Protein AF-A0A955II03-F1 (afdb_monomer)

Sequence (390 aa):
MPSTNGTTPPTIAAPPAWPRTAAPRRIAFLGWARLSAQWREGSGYNLSASELAAGLALSGHSVFALRSGMDYSPLPGMRIRPHETWRGVECFRLVNSPNLAPAVFNFTNMGHETACPRQCAVITRWLDEIDAEIVHVHSLEGYPMDIVAAIRATGRPVVVTPHNYHYVCPQVDLLRHENGVCLDYDGGRACVGCLRPAPAWKARLRRRFEQSIATIFGKGVAAIVRNEILEPANHAKRVAGDPTAPSRGIEGGGSNGSTPGSAKPRRGRRAAELASSPPDPELALGFEGVEPDPSHTGLIQHNLTLDADEAWAQPQACEPDTNERFLASTHHLTVLNEYGTRRAAGAAALAAASLVTPPSRFMGRVYESMGVPAERIRHVRLGQPHFDQI

Structure (mmCIF, N/CA/C/O backbone):
data_AF-A0A955II03-F1
#
_entry.id   AF-A0A955II03-F1
#
loop_
_atom_site.group_PDB
_atom_site.id
_atom_site.type_symbol
_atom_site.label_atom_id
_atom_site.label_alt_id
_atom_site.label_comp_id
_atom_site.label_asym_id
_atom_site.label_entity_id
_atom_site.label_seq_id
_atom_site.pdbx_PDB_ins_code
_atom_site.Cartn_x
_atom_site.Cartn_y
_atom_site.Cartn_z
_atom_site.occupancy
_atom_site.B_iso_or_equiv
_atom_site.auth_seq_id
_atom_site.auth_comp_id
_atom_site.auth_asym_id
_atom_site.auth_atom_id
_atom_site.pdbx_PDB_model_num
ATOM 1 N N . MET A 1 1 ? 6.470 -0.984 37.890 1.00 26.41 1 MET A N 1
ATOM 2 C CA . MET A 1 1 ? 5.144 -0.339 37.817 1.00 26.41 1 MET A CA 1
ATOM 3 C C . MET A 1 1 ? 5.198 0.705 36.715 1.00 26.41 1 MET A C 1
ATOM 5 O O . MET A 1 1 ? 6.052 1.579 36.814 1.00 26.41 1 MET A O 1
ATOM 9 N N . PRO A 1 2 ? 4.425 0.582 35.627 1.00 32.88 2 PRO A N 1
ATOM 10 C CA . PRO A 1 2 ? 4.438 1.584 34.573 1.00 32.88 2 PRO A CA 1
ATOM 11 C C . PRO A 1 2 ? 3.577 2.775 35.005 1.00 32.88 2 PRO A C 1
ATOM 13 O O . PRO A 1 2 ? 2.417 2.610 35.367 1.00 32.88 2 PRO A O 1
ATOM 16 N N . SER A 1 3 ? 4.181 3.962 34.999 1.00 27.59 3 SER A N 1
ATOM 17 C CA . SER A 1 3 ? 3.499 5.239 35.194 1.00 27.59 3 SER A CA 1
ATOM 18 C C . SER A 1 3 ? 2.528 5.475 34.034 1.00 27.59 3 SER A C 1
ATOM 20 O O . SER A 1 3 ? 2.933 5.639 32.882 1.00 27.59 3 SER A O 1
ATOM 22 N N . THR A 1 4 ? 1.238 5.430 34.348 1.00 37.03 4 THR A N 1
ATOM 23 C CA . THR A 1 4 ? 0.124 5.813 33.486 1.00 37.03 4 THR A CA 1
ATOM 24 C C . THR A 1 4 ? -0.057 7.328 33.550 1.00 37.03 4 THR A C 1
ATOM 26 O O . THR A 1 4 ? -0.912 7.820 34.283 1.00 37.03 4 THR A O 1
ATOM 29 N N . ASN A 1 5 ? 0.715 8.085 32.771 1.00 33.53 5 ASN A N 1
ATOM 30 C CA . ASN A 1 5 ? 0.299 9.443 32.418 1.00 33.53 5 ASN A CA 1
ATOM 31 C C . ASN A 1 5 ? -0.709 9.333 31.270 1.00 33.53 5 ASN A C 1
ATOM 33 O O . ASN A 1 5 ? -0.355 9.361 30.094 1.00 33.53 5 ASN A O 1
ATOM 37 N N . GLY A 1 6 ? -1.970 9.113 31.650 1.00 32.88 6 GLY A N 1
ATOM 38 C CA . GLY A 1 6 ? -3.133 9.093 30.771 1.00 32.88 6 GLY A CA 1
ATOM 39 C C . GLY A 1 6 ? -3.511 10.497 30.319 1.00 32.88 6 GLY A C 1
ATOM 40 O O . GLY A 1 6 ? -4.541 11.024 30.727 1.00 32.88 6 GLY A O 1
ATOM 41 N N . THR A 1 7 ? -2.684 11.111 29.478 1.00 34.66 7 THR A N 1
ATOM 42 C CA . THR A 1 7 ? -3.123 12.271 28.704 1.00 34.66 7 THR A CA 1
ATOM 43 C C . THR A 1 7 ? -3.987 11.733 27.571 1.00 34.66 7 THR A C 1
ATOM 45 O O . THR A 1 7 ? -3.469 11.151 26.618 1.00 34.66 7 THR A O 1
ATOM 48 N N . THR A 1 8 ? -5.310 11.855 27.698 1.00 38.19 8 THR A N 1
ATOM 49 C CA . THR A 1 8 ? -6.242 11.572 26.602 1.00 38.19 8 THR A CA 1
ATOM 50 C C . THR A 1 8 ? -5.758 12.344 25.370 1.00 38.19 8 THR A C 1
ATOM 52 O O . THR A 1 8 ? -5.552 13.557 25.483 1.00 38.19 8 THR A O 1
ATOM 55 N N . PRO A 1 9 ? -5.496 11.685 24.227 1.00 50.44 9 PRO A N 1
ATOM 56 C CA . PRO A 1 9 ? -5.030 12.385 23.038 1.00 50.44 9 PRO A CA 1
ATOM 57 C C . PRO A 1 9 ? -6.051 13.470 22.670 1.00 50.44 9 PRO A C 1
ATOM 59 O O . PRO A 1 9 ? -7.253 13.230 22.815 1.00 50.44 9 PRO A O 1
ATOM 62 N N . PRO A 1 10 ? -5.607 14.664 22.240 1.00 49.81 10 PRO A N 1
ATOM 63 C CA . PRO A 1 10 ? -6.513 15.762 21.942 1.00 49.81 10 PRO A CA 1
ATOM 64 C C . PRO A 1 10 ? -7.513 15.326 20.868 1.00 49.81 10 PRO A C 1
ATOM 66 O O . PRO A 1 10 ? -7.150 15.043 19.724 1.00 49.81 10 PRO A O 1
ATOM 69 N N . THR A 1 11 ? -8.783 15.237 21.257 1.00 54.69 11 THR A N 1
ATOM 70 C CA . THR A 1 11 ? -9.893 14.984 20.344 1.00 54.69 11 THR A CA 1
ATOM 71 C C . THR A 1 11 ? -10.025 16.193 19.431 1.00 54.69 11 THR A C 1
ATOM 73 O O . THR A 1 11 ? -10.327 17.290 19.899 1.00 54.69 11 THR A O 1
ATOM 76 N N . ILE A 1 12 ? -9.802 16.014 18.128 1.00 65.94 12 ILE A N 1
ATOM 77 C CA . ILE A 1 12 ? -10.068 17.083 17.164 1.00 65.94 12 ILE A CA 1
ATOM 78 C C . ILE A 1 12 ? -11.577 17.307 17.118 1.00 65.94 12 ILE A C 1
ATOM 80 O O . ILE A 1 12 ? -12.345 16.393 16.809 1.00 65.94 12 ILE A O 1
ATOM 84 N N . ALA A 1 13 ? -12.003 18.524 17.453 1.00 71.75 13 ALA A N 1
ATOM 85 C CA . ALA A 1 13 ? -13.385 18.936 17.288 1.00 71.75 13 ALA A CA 1
ATOM 86 C C . ALA A 1 13 ? -13.695 19.024 15.789 1.00 71.75 13 ALA A C 1
ATOM 88 O O . ALA A 1 13 ? -12.975 19.673 15.031 1.00 71.75 13 ALA A O 1
ATOM 89 N N . ALA A 1 14 ? -14.754 18.345 15.352 1.00 76.94 14 ALA A N 1
ATOM 90 C CA . ALA A 1 14 ? -15.176 18.430 13.962 1.00 76.94 14 ALA A CA 1
ATOM 91 C C . ALA A 1 14 ? -15.675 19.856 13.655 1.00 76.94 14 ALA A C 1
ATOM 93 O O . ALA A 1 14 ? -16.384 20.425 14.493 1.00 76.94 14 ALA A O 1
ATOM 94 N N . PRO A 1 15 ? -15.351 20.423 12.478 1.00 81.00 15 PRO A N 1
ATOM 95 C CA . PRO A 1 15 ? -15.881 21.716 12.060 1.00 81.00 15 PRO A CA 1
ATOM 96 C C . PRO A 1 15 ? -17.419 21.750 12.085 1.00 81.00 15 PRO A C 1
ATOM 98 O O . PRO A 1 15 ? -18.061 20.702 11.923 1.00 81.00 15 PRO A O 1
ATOM 101 N N . PRO A 1 16 ? -18.039 22.936 12.234 1.00 80.31 16 PRO A N 1
ATOM 102 C CA . PRO A 1 16 ? -19.479 23.085 12.058 1.00 80.31 16 PRO A CA 1
ATOM 103 C C . PRO A 1 16 ? -19.937 22.473 10.725 1.00 80.31 16 PRO A C 1
ATOM 105 O O . PRO A 1 16 ? -19.287 22.660 9.700 1.00 80.31 16 PRO A O 1
ATOM 108 N N . ALA A 1 17 ? -21.048 21.733 10.750 1.00 85.88 17 ALA A N 1
ATOM 109 C CA . ALA A 1 17 ? -21.608 21.006 9.603 1.00 85.88 17 ALA A CA 1
ATOM 110 C C . ALA A 1 17 ? -20.746 19.860 9.020 1.00 85.88 17 ALA A C 1
ATOM 112 O O . ALA A 1 17 ? -21.073 19.346 7.949 1.00 85.88 17 ALA A O 1
ATOM 113 N N . TRP A 1 18 ? -19.697 19.397 9.716 1.00 86.94 18 TRP A N 1
ATOM 114 C CA . TRP A 1 18 ? -18.980 18.186 9.303 1.00 86.94 18 TRP A CA 1
ATOM 115 C C . TRP A 1 18 ? -19.914 16.957 9.305 1.00 86.94 18 TRP A C 1
ATOM 117 O O . TRP A 1 18 ? -20.611 16.734 10.305 1.00 86.94 18 TRP A O 1
ATOM 127 N N . PRO A 1 19 ? -19.933 16.132 8.240 1.00 87.25 19 PRO A N 1
ATOM 128 C CA . PRO A 1 19 ? -20.789 14.951 8.176 1.00 87.25 19 PRO A CA 1
ATOM 129 C C . PRO A 1 19 ? -20.519 13.976 9.325 1.00 87.25 19 PRO A C 1
ATOM 131 O O . PRO A 1 19 ? -19.372 13.660 9.632 1.00 87.25 19 PRO A O 1
ATOM 134 N N . ARG A 1 20 ? -21.576 13.451 9.948 1.00 90.19 20 ARG A N 1
ATOM 135 C CA . ARG A 1 20 ? -21.481 12.399 10.969 1.00 90.19 20 ARG A CA 1
ATOM 136 C C . ARG A 1 20 ? -22.212 11.155 10.495 1.00 90.19 20 ARG A C 1
ATOM 138 O O . ARG A 1 20 ? -23.305 11.245 9.940 1.00 90.19 20 ARG A O 1
ATOM 145 N N . THR A 1 21 ? -21.616 9.993 10.725 1.00 92.25 21 THR A N 1
ATOM 146 C CA . THR A 1 21 ? -22.272 8.717 10.449 1.00 92.25 21 THR A CA 1
ATOM 147 C C . THR A 1 21 ? -23.294 8.395 11.538 1.00 92.25 21 THR A C 1
ATOM 149 O O . THR A 1 21 ? -23.015 8.539 12.727 1.00 92.25 21 THR A O 1
ATOM 152 N N . ALA A 1 22 ? -24.468 7.905 11.139 1.00 94.19 22 ALA A N 1
ATOM 153 C CA . ALA A 1 22 ? -25.433 7.296 12.058 1.00 94.19 22 ALA A CA 1
ATOM 154 C C . ALA A 1 22 ? -25.073 5.835 12.403 1.00 94.19 22 ALA A C 1
ATOM 156 O O . ALA A 1 22 ? -25.629 5.261 13.334 1.00 94.19 22 ALA A O 1
ATOM 157 N N . ALA A 1 23 ? -24.143 5.233 11.655 1.00 96.19 23 ALA A N 1
ATOM 158 C CA . ALA A 1 23 ? -23.678 3.864 11.838 1.00 96.19 23 ALA A CA 1
ATOM 159 C C . ALA A 1 23 ? -22.138 3.844 11.865 1.00 96.19 23 ALA A C 1
ATOM 161 O O . ALA A 1 23 ? -21.503 3.697 10.811 1.00 96.19 23 ALA A O 1
ATOM 162 N N . PRO A 1 24 ? -21.520 4.053 13.044 1.00 96.75 24 PRO A N 1
ATOM 163 C CA . PRO A 1 24 ? -20.078 3.932 13.225 1.00 96.75 24 PRO A CA 1
ATOM 164 C C . PRO A 1 24 ? -19.553 2.587 12.723 1.00 96.75 24 PRO A C 1
ATOM 166 O O . PRO A 1 24 ? -20.225 1.566 12.844 1.00 96.75 24 PRO A O 1
ATOM 169 N N . ARG A 1 25 ? -18.348 2.604 12.148 1.00 98.12 25 ARG A N 1
ATOM 170 C CA . ARG A 1 25 ? -17.659 1.412 11.632 1.00 98.12 25 ARG A CA 1
ATOM 171 C C . ARG A 1 25 ? -16.227 1.367 12.125 1.00 98.12 25 ARG A C 1
ATOM 173 O O . ARG A 1 25 ? -15.650 2.422 12.388 1.00 98.12 25 ARG A O 1
ATOM 180 N N . ARG A 1 26 ? -15.656 0.168 12.178 1.00 98.62 26 ARG A N 1
ATOM 181 C CA . ARG A 1 26 ? -14.251 -0.091 12.512 1.00 98.62 26 ARG A CA 1
ATOM 182 C C . ARG A 1 26 ? -13.456 -0.343 11.235 1.00 98.62 26 ARG A C 1
ATOM 184 O O . ARG A 1 26 ? -13.627 -1.371 10.579 1.00 98.62 26 ARG A O 1
ATOM 191 N N . ILE A 1 27 ? -12.621 0.618 10.854 1.00 98.81 27 ILE A N 1
ATOM 192 C CA . ILE A 1 27 ? -11.956 0.655 9.548 1.00 98.81 27 ILE A CA 1
ATOM 193 C C . ILE A 1 27 ? -10.444 0.564 9.749 1.00 98.81 27 ILE A C 1
ATOM 195 O O . ILE A 1 27 ? -9.854 1.400 10.430 1.00 98.81 27 ILE A O 1
ATOM 199 N N . ALA A 1 28 ? -9.814 -0.438 9.141 1.00 98.88 28 ALA A N 1
ATOM 200 C CA . ALA A 1 28 ? -8.372 -0.639 9.187 1.00 98.88 28 ALA A CA 1
ATOM 201 C C . ALA A 1 28 ? -7.704 -0.169 7.889 1.00 98.88 28 ALA A C 1
ATOM 203 O O . ALA A 1 28 ? -8.039 -0.637 6.806 1.00 98.88 28 ALA A O 1
ATOM 204 N N . PHE A 1 29 ? -6.725 0.718 7.994 1.00 98.75 29 PHE A N 1
ATOM 205 C CA . PHE A 1 29 ? -5.908 1.217 6.897 1.00 98.75 29 PHE A CA 1
ATOM 206 C C . PHE A 1 29 ? -4.606 0.421 6.809 1.00 98.75 29 PHE A C 1
ATOM 208 O O . PHE A 1 29 ? -3.945 0.212 7.828 1.00 98.75 29 PHE A O 1
ATOM 215 N N . LEU A 1 30 ? -4.209 0.016 5.598 1.00 98.81 30 LEU A N 1
ATOM 216 C CA . LEU A 1 30 ? -2.899 -0.593 5.329 1.00 98.81 30 LEU A CA 1
ATOM 217 C C . LEU A 1 30 ? -2.049 0.311 4.423 1.00 98.81 30 LEU A C 1
ATOM 219 O O . LEU A 1 30 ? -2.497 0.738 3.355 1.00 98.81 30 LEU A O 1
ATOM 223 N N . GLY A 1 31 ? -0.810 0.577 4.838 1.00 98.19 31 GLY A N 1
ATOM 224 C CA . GLY A 1 31 ? 0.177 1.366 4.094 1.00 98.19 31 GLY A CA 1
ATOM 225 C C . GLY A 1 31 ? 1.567 1.245 4.720 1.00 98.19 31 GLY A C 1
ATOM 226 O O . GLY A 1 31 ? 1.744 0.526 5.694 1.00 98.19 31 GLY A O 1
ATOM 227 N N . TRP A 1 32 ? 2.590 1.913 4.190 1.00 97.38 32 TRP A N 1
ATOM 228 C CA . TRP A 1 32 ? 3.945 1.825 4.767 1.00 97.38 32 TRP A CA 1
ATOM 229 C C . TRP A 1 32 ? 4.380 3.066 5.550 1.00 97.38 32 TRP A C 1
ATOM 231 O O . TRP A 1 32 ? 5.181 2.975 6.494 1.00 97.38 32 TRP A O 1
ATOM 241 N N . ALA A 1 33 ? 3.849 4.221 5.163 1.00 94.88 33 ALA A N 1
ATOM 242 C CA . ALA A 1 33 ? 4.143 5.487 5.801 1.00 94.88 33 ALA A CA 1
ATOM 243 C C . ALA A 1 33 ? 3.412 5.673 7.133 1.00 94.88 33 ALA A C 1
ATOM 245 O O . ALA A 1 33 ? 2.324 5.149 7.376 1.00 94.88 33 ALA A O 1
ATOM 246 N N . ARG A 1 34 ? 4.032 6.463 8.001 1.00 93.62 34 ARG A N 1
ATOM 247 C CA . ARG A 1 34 ? 3.443 7.016 9.213 1.00 93.62 34 ARG A CA 1
ATOM 248 C C . ARG A 1 34 ? 2.471 8.133 8.828 1.00 93.62 34 ARG A C 1
ATOM 250 O O . ARG A 1 34 ? 2.898 9.136 8.263 1.00 93.62 34 ARG A O 1
ATOM 257 N N . LEU A 1 35 ? 1.188 7.995 9.168 1.00 90.38 35 LEU A N 1
ATOM 258 C CA . LEU A 1 35 ? 0.160 8.978 8.786 1.00 90.38 35 LEU A CA 1
ATOM 259 C C . LEU A 1 35 ? 0.478 10.398 9.277 1.00 90.38 35 LEU A C 1
ATOM 261 O O . LEU A 1 35 ? 0.353 11.344 8.508 1.00 90.38 35 LEU A O 1
ATOM 265 N N . SER A 1 36 ? 0.982 10.544 10.507 1.00 88.75 36 SER A N 1
ATOM 266 C CA . SER A 1 36 ? 1.371 11.850 11.069 1.00 88.75 36 SER A CA 1
ATOM 267 C C . SER A 1 36 ? 2.527 12.530 10.334 1.00 88.75 36 SER A C 1
ATOM 269 O O . SER A 1 36 ? 2.681 13.742 10.416 1.00 88.75 36 SER A O 1
ATOM 271 N N . ALA A 1 37 ? 3.335 11.779 9.578 1.00 84.19 37 ALA A N 1
ATOM 272 C CA . ALA A 1 37 ? 4.385 12.365 8.754 1.00 84.19 37 ALA A CA 1
ATOM 273 C C . ALA A 1 37 ? 3.841 12.970 7.446 1.00 84.19 37 ALA A C 1
ATOM 275 O O . ALA A 1 37 ? 4.580 13.691 6.773 1.00 84.19 37 ALA A O 1
ATOM 276 N N . GLN A 1 38 ? 2.579 12.688 7.089 1.00 87.69 38 GLN A N 1
ATOM 277 C CA . GLN A 1 38 ? 1.909 13.170 5.877 1.00 87.69 38 GLN A CA 1
ATOM 278 C C . GLN A 1 38 ? 2.837 13.044 4.650 1.00 87.69 38 GLN A C 1
ATOM 280 O O . GLN A 1 38 ? 3.473 12.007 4.467 1.00 87.69 38 GLN A O 1
ATOM 285 N N . TRP A 1 39 ? 2.985 14.078 3.819 1.00 81.38 39 TRP A N 1
ATOM 286 C CA . TRP A 1 39 ? 3.818 14.020 2.609 1.00 81.38 39 TRP A CA 1
ATOM 287 C C . TRP A 1 39 ? 5.304 13.717 2.861 1.00 81.38 39 TRP A C 1
ATOM 289 O O . TRP A 1 39 ? 5.970 13.194 1.965 1.00 81.38 39 TRP A O 1
ATOM 299 N N . ARG A 1 40 ? 5.840 14.009 4.058 1.00 79.69 40 ARG A N 1
ATOM 300 C CA . ARG A 1 40 ? 7.265 13.777 4.371 1.00 79.69 40 ARG A CA 1
ATOM 301 C C . ARG A 1 40 ? 7.635 12.304 4.282 1.00 79.69 40 ARG A C 1
ATOM 303 O O . ARG A 1 40 ? 8.795 11.967 4.065 1.00 79.69 40 ARG A O 1
ATOM 310 N N . GLU A 1 41 ? 6.655 11.428 4.474 1.00 88.44 41 GLU A N 1
ATOM 311 C CA . GLU A 1 41 ? 6.808 9.997 4.294 1.00 88.44 41 GLU A CA 1
ATOM 312 C C . GLU A 1 41 ? 5.686 9.507 3.380 1.00 88.44 41 GLU A C 1
ATOM 314 O O . GLU A 1 41 ? 4.534 9.452 3.781 1.00 88.44 41 GLU A O 1
ATOM 319 N N . GLY A 1 42 ? 6.009 9.182 2.129 1.00 85.31 42 GLY A N 1
ATOM 320 C CA . GLY A 1 42 ? 5.018 8.691 1.169 1.00 85.31 42 GLY A CA 1
ATOM 321 C C . GLY A 1 42 ? 4.339 9.755 0.301 1.00 85.31 42 GLY A C 1
ATOM 322 O O . GLY A 1 42 ? 3.467 9.409 -0.490 1.00 85.31 42 GLY A O 1
ATOM 323 N N . SER A 1 43 ? 4.760 11.024 0.360 1.00 87.62 43 SER A N 1
ATOM 324 C CA . SER A 1 43 ? 4.325 12.067 -0.586 1.00 87.62 43 SER A CA 1
ATOM 325 C C . SER A 1 43 ? 2.785 12.164 -0.691 1.00 87.62 43 SER A C 1
ATOM 327 O O . SER A 1 43 ? 2.076 12.038 0.312 1.00 87.62 43 SER A O 1
ATOM 329 N N . GLY A 1 44 ? 2.250 12.391 -1.893 1.00 86.88 44 GLY A N 1
ATOM 330 C CA . GLY A 1 44 ? 0.823 12.593 -2.145 1.00 86.88 44 GLY A CA 1
ATOM 331 C C . GLY A 1 44 ? -0.069 11.428 -1.713 1.00 86.88 44 GLY A C 1
ATOM 332 O O . GLY A 1 44 ? -1.187 11.667 -1.256 1.00 86.88 44 GLY A O 1
ATOM 333 N N . TYR A 1 45 ? 0.418 10.180 -1.769 1.00 90.94 45 TYR A N 1
ATOM 334 C CA . TYR A 1 45 ? -0.396 9.042 -1.337 1.00 90.94 45 TYR A CA 1
ATOM 335 C C . TYR A 1 45 ? -0.682 9.123 0.163 1.00 90.94 45 TYR A C 1
ATOM 337 O O . TYR A 1 45 ? -1.821 8.910 0.585 1.00 90.94 45 TYR A O 1
ATOM 345 N N . ASN A 1 46 ? 0.345 9.417 0.971 1.00 93.19 46 ASN A N 1
ATOM 346 C CA . ASN A 1 46 ? 0.191 9.438 2.419 1.00 93.19 46 ASN A CA 1
ATOM 347 C C . ASN A 1 46 ? -0.608 10.660 2.853 1.00 93.19 46 ASN A C 1
ATOM 349 O O . ASN A 1 46 ? -1.421 10.529 3.754 1.00 93.19 46 ASN A O 1
ATOM 353 N N . LEU A 1 47 ? -0.463 11.796 2.159 1.00 89.88 47 LEU A N 1
ATOM 354 C CA . LEU A 1 47 ? -1.327 12.960 2.359 1.00 89.88 47 LEU A CA 1
ATOM 355 C C . LEU A 1 47 ? -2.805 12.609 2.115 1.00 89.88 47 LEU A C 1
ATOM 357 O O . LEU A 1 47 ? -3.659 12.884 2.951 1.00 89.88 47 LEU A O 1
ATOM 361 N N . SER A 1 48 ? -3.117 11.940 1.002 1.00 90.81 48 SER A N 1
ATOM 362 C CA . SER A 1 48 ? -4.487 11.499 0.720 1.00 90.81 48 SER A CA 1
ATOM 363 C C . SER A 1 48 ? -4.999 10.489 1.757 1.00 90.81 48 SER A C 1
ATOM 365 O O . SER A 1 48 ? -6.121 10.617 2.246 1.00 90.81 48 SER A O 1
ATOM 367 N N . ALA A 1 49 ? -4.179 9.496 2.117 1.00 94.12 49 ALA A N 1
ATOM 368 C CA . ALA A 1 49 ? -4.533 8.472 3.098 1.00 94.12 49 ALA A CA 1
ATOM 369 C C . ALA A 1 49 ? -4.766 9.060 4.496 1.00 94.12 49 ALA A C 1
ATOM 371 O O . ALA A 1 49 ? -5.727 8.688 5.168 1.00 94.12 49 ALA A O 1
ATOM 372 N N . SER A 1 50 ? -3.899 9.979 4.924 1.00 93.00 50 SER A N 1
ATOM 373 C CA . SER A 1 50 ? -3.940 10.593 6.247 1.00 93.00 50 SER A CA 1
ATOM 374 C C . SER A 1 50 ? -5.156 11.502 6.400 1.00 93.00 50 SER A C 1
ATOM 376 O O . SER A 1 50 ? -5.871 11.388 7.395 1.00 93.00 50 SER A O 1
ATOM 378 N N . GLU A 1 51 ? -5.452 12.345 5.405 1.00 91.75 51 GLU A N 1
ATOM 379 C CA . GLU A 1 51 ? -6.630 13.220 5.456 1.00 91.75 51 GLU A CA 1
ATOM 380 C C . GLU A 1 51 ? -7.939 12.424 5.365 1.00 91.75 51 GLU A C 1
ATOM 382 O O . GLU A 1 51 ? -8.894 12.734 6.077 1.00 91.75 51 GLU A O 1
ATOM 387 N N . LEU A 1 52 ? -7.981 11.341 4.578 1.00 93.69 52 LEU A N 1
ATOM 388 C CA . LEU A 1 52 ? -9.139 10.444 4.560 1.00 93.69 52 LEU A CA 1
ATOM 389 C C . LEU A 1 52 ? -9.348 9.757 5.918 1.00 93.69 52 LEU A C 1
ATOM 391 O O . LEU A 1 52 ? -10.470 9.728 6.424 1.00 93.69 52 LEU A O 1
ATOM 395 N N . ALA A 1 53 ? -8.283 9.220 6.521 1.00 95.25 53 ALA A N 1
ATOM 396 C CA . ALA A 1 53 ? -8.355 8.559 7.822 1.00 95.25 53 ALA A CA 1
ATOM 397 C C . ALA A 1 53 ? -8.837 9.524 8.919 1.00 95.25 53 ALA A C 1
ATOM 399 O O . ALA A 1 53 ? -9.745 9.187 9.682 1.00 95.25 53 ALA A O 1
ATOM 400 N N . ALA A 1 54 ? -8.291 10.745 8.951 1.00 91.81 54 ALA A N 1
ATOM 401 C CA . ALA A 1 54 ? -8.732 11.795 9.864 1.00 91.81 54 ALA A CA 1
ATOM 402 C C . ALA A 1 54 ? -10.198 12.186 9.610 1.00 91.81 54 ALA A C 1
ATOM 404 O O . ALA A 1 54 ? -10.983 12.283 10.551 1.00 91.81 54 ALA A O 1
ATOM 405 N N . GLY A 1 55 ? -10.604 12.342 8.346 1.00 92.19 55 GLY A N 1
ATOM 406 C CA . GLY A 1 55 ? -11.983 12.661 7.982 1.00 92.19 55 GLY A CA 1
ATOM 407 C C . GLY A 1 55 ? -12.991 11.583 8.396 1.00 92.19 55 GLY A C 1
ATOM 408 O O . GLY A 1 55 ? -14.082 11.904 8.872 1.00 92.19 55 GLY A O 1
ATOM 409 N N . LEU A 1 56 ? -12.632 10.300 8.286 1.00 94.38 56 LEU A N 1
ATOM 410 C CA . LEU A 1 56 ? -13.458 9.183 8.761 1.00 94.38 56 LEU A CA 1
ATOM 411 C C . LEU A 1 56 ? -13.568 9.163 10.291 1.00 94.38 56 LEU A C 1
ATOM 413 O O . LEU A 1 56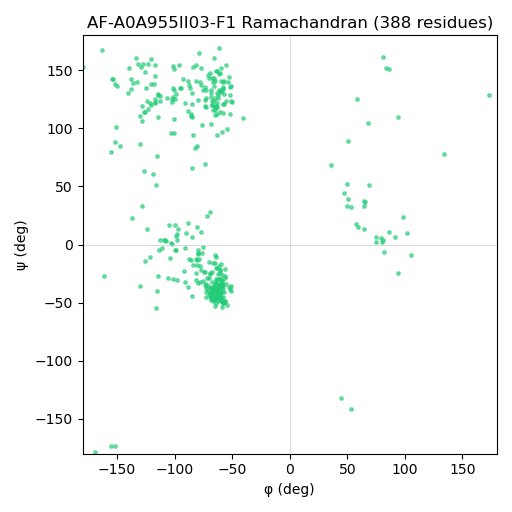 ? -14.669 8.983 10.817 1.00 94.38 56 LEU A O 1
ATOM 417 N N . ALA A 1 57 ? -12.466 9.408 11.005 1.00 93.44 57 ALA A N 1
ATOM 418 C CA . ALA A 1 57 ? -12.479 9.524 12.463 1.00 93.44 57 ALA A CA 1
ATOM 419 C C . ALA A 1 57 ? -13.371 10.694 12.920 1.00 93.44 57 ALA A C 1
ATOM 421 O O . ALA A 1 57 ? -14.255 10.522 13.761 1.00 93.44 57 ALA A O 1
ATOM 422 N N . LEU A 1 58 ? -13.237 11.865 12.284 1.00 91.75 58 LEU A N 1
ATOM 423 C CA . LEU A 1 58 ? -14.110 13.023 12.509 1.00 91.75 58 LEU A CA 1
ATOM 424 C C . LEU A 1 58 ? -15.573 12.734 12.170 1.00 91.75 58 LEU A C 1
ATOM 426 O O . LEU A 1 58 ? -16.472 13.275 12.809 1.00 91.75 58 LEU A O 1
ATOM 430 N N . SER A 1 59 ? -15.839 11.841 11.221 1.00 92.56 59 SER A N 1
ATOM 431 C CA . SER A 1 59 ? -17.202 11.426 10.887 1.00 92.56 59 SER A CA 1
ATOM 432 C C . SER A 1 59 ? -17.810 10.462 11.913 1.00 92.56 59 SER A C 1
ATOM 434 O O . SER A 1 59 ? -19.006 10.199 11.844 1.00 92.56 59 SER A O 1
ATOM 436 N N . GLY A 1 60 ? -17.038 9.985 12.900 1.00 93.56 60 GLY A N 1
ATOM 437 C CA . GLY A 1 60 ? -17.496 9.103 13.981 1.00 93.56 60 GLY A CA 1
ATOM 438 C C . GLY A 1 60 ? -17.136 7.624 13.807 1.00 93.56 60 GLY A C 1
ATOM 439 O O . GLY A 1 60 ? -17.647 6.792 14.551 1.00 93.56 60 GLY A O 1
ATOM 440 N N . HIS A 1 61 ? -16.283 7.271 12.841 1.00 97.06 61 HIS A N 1
ATOM 441 C CA . HIS A 1 61 ? -15.758 5.909 12.700 1.00 97.06 61 HIS A CA 1
ATOM 442 C C . HIS A 1 61 ? -14.579 5.657 13.654 1.00 97.06 61 HIS A C 1
ATOM 444 O O . HIS A 1 61 ? -13.850 6.580 14.011 1.00 97.06 61 HIS A O 1
ATOM 450 N N . SER A 1 62 ? -14.346 4.397 14.024 1.00 97.94 62 SER A N 1
ATOM 451 C CA . SER A 1 62 ? -13.100 3.976 14.674 1.00 97.94 62 SER A CA 1
ATOM 452 C C . SER A 1 62 ? -12.092 3.607 13.592 1.00 97.94 62 SER A C 1
ATOM 454 O O . SER A 1 62 ? -12.318 2.659 12.837 1.00 97.94 62 SER A O 1
ATOM 456 N N . VAL A 1 63 ? -11.001 4.363 13.493 1.00 98.38 63 VAL A N 1
ATOM 457 C CA . VAL A 1 63 ? -10.014 4.196 12.422 1.00 98.38 63 VAL A CA 1
ATOM 458 C C . VAL A 1 63 ? -8.692 3.721 13.004 1.00 98.38 63 VAL A C 1
ATOM 460 O O . VAL A 1 63 ? -8.145 4.328 13.924 1.00 98.38 63 VAL A O 1
ATOM 463 N N . PHE A 1 64 ? -8.168 2.648 12.427 1.00 98.75 64 PHE A N 1
ATOM 464 C CA . PHE A 1 64 ? -6.900 2.037 12.800 1.00 98.75 64 PHE A CA 1
ATOM 465 C C . PHE A 1 64 ? -5.981 2.061 11.587 1.00 98.75 64 PHE A C 1
ATOM 467 O O . PHE A 1 64 ? -6.430 1.759 10.488 1.00 98.75 64 PHE A O 1
ATOM 474 N N . ALA A 1 65 ? -4.702 2.371 11.748 1.00 98.62 65 ALA A N 1
ATOM 475 C CA . ALA A 1 65 ? -3.744 2.363 10.647 1.00 98.62 65 ALA A CA 1
ATOM 476 C C . ALA A 1 65 ? -2.572 1.452 10.978 1.00 98.62 65 ALA A C 1
ATOM 478 O O . ALA A 1 65 ? -1.893 1.660 11.978 1.00 98.62 65 ALA A O 1
ATOM 479 N N . LEU A 1 66 ? -2.301 0.458 10.138 1.00 98.88 66 LEU A N 1
ATOM 480 C CA . LEU A 1 66 ? -1.110 -0.368 10.255 1.00 98.88 66 LEU A CA 1
ATOM 481 C C . LEU A 1 66 ? -0.097 0.078 9.213 1.00 98.88 66 LEU A C 1
ATOM 483 O O . LEU A 1 66 ? -0.382 0.030 8.019 1.00 98.88 66 LEU A O 1
ATOM 487 N N . ARG A 1 67 ? 1.098 0.449 9.682 1.00 98.25 67 ARG A N 1
ATOM 488 C CA . ARG A 1 67 ? 2.270 0.622 8.827 1.00 98.25 67 ARG A CA 1
ATOM 489 C C . ARG A 1 67 ? 3.114 -0.650 8.751 1.00 98.25 67 ARG A C 1
ATOM 491 O O . ARG A 1 67 ? 3.309 -1.310 9.776 1.00 98.25 67 ARG A O 1
ATOM 498 N N . SER A 1 68 ? 3.681 -0.966 7.588 1.00 98.50 68 SER A N 1
ATOM 499 C CA . SER A 1 68 ? 4.607 -2.099 7.423 1.00 98.50 68 SER A CA 1
ATOM 500 C C . SER A 1 68 ? 5.868 -1.753 6.633 1.00 98.50 68 SER A C 1
ATOM 502 O O . SER A 1 68 ? 5.939 -0.772 5.903 1.00 98.50 68 SER A O 1
ATOM 504 N N . GLY A 1 69 ? 6.895 -2.587 6.803 1.00 96.94 69 GLY A N 1
ATOM 505 C CA . GLY A 1 69 ? 8.114 -2.558 6.001 1.00 96.94 69 GLY A CA 1
ATOM 506 C C . GLY A 1 69 ? 9.142 -1.509 6.406 1.00 96.94 69 GLY A C 1
ATOM 507 O O . GLY A 1 69 ? 10.165 -1.422 5.738 1.00 96.94 69 GLY A O 1
ATOM 508 N N . MET A 1 70 ? 8.923 -0.756 7.490 1.00 94.81 70 MET A N 1
ATOM 509 C CA . MET A 1 70 ? 9.802 0.337 7.942 1.00 94.81 70 MET A CA 1
ATOM 510 C C . MET A 1 70 ? 10.482 0.070 9.295 1.00 94.81 70 MET A C 1
ATOM 512 O O . MET A 1 70 ? 11.598 0.542 9.529 1.00 94.81 70 MET A O 1
ATOM 516 N N . ASP A 1 71 ? 9.872 -0.747 10.156 1.00 94.81 71 ASP A N 1
ATOM 517 C CA . ASP A 1 71 ? 10.306 -0.967 11.538 1.00 94.81 71 ASP A CA 1
ATOM 518 C C . ASP A 1 71 ? 10.967 -2.341 11.736 1.00 94.81 71 ASP A C 1
ATOM 520 O O . ASP A 1 71 ? 10.392 -3.390 11.437 1.00 94.81 71 ASP A O 1
ATOM 524 N N . TYR A 1 72 ? 12.181 -2.350 12.287 1.00 94.12 72 TYR A N 1
ATOM 525 C CA . TYR A 1 72 ? 13.010 -3.539 12.473 1.00 94.12 72 TYR A CA 1
ATOM 526 C C . TYR A 1 72 ? 13.685 -3.547 13.840 1.00 94.12 72 TYR A C 1
ATOM 528 O O . TYR A 1 72 ? 14.154 -2.543 14.360 1.00 94.12 72 TYR A O 1
ATOM 536 N N . SER A 1 73 ? 13.769 -4.733 14.426 1.00 92.38 73 SER A N 1
ATOM 537 C CA . SER A 1 73 ? 14.319 -4.951 15.758 1.00 92.38 73 SER A CA 1
ATOM 538 C C . SER A 1 73 ? 15.172 -6.219 15.783 1.00 92.38 73 SER A C 1
ATOM 540 O O . SER A 1 73 ? 14.918 -7.143 15.001 1.00 92.38 73 SER A O 1
ATOM 542 N N . PRO A 1 74 ? 16.186 -6.297 16.663 1.00 89.44 74 PRO A N 1
ATOM 543 C CA . PRO A 1 74 ? 16.997 -7.496 16.835 1.00 89.44 74 PRO A CA 1
ATOM 544 C C . PRO A 1 74 ? 16.203 -8.631 17.476 1.00 89.44 74 PRO A C 1
ATOM 546 O O . PRO A 1 74 ? 16.495 -9.792 17.207 1.00 89.44 74 PRO A O 1
ATOM 549 N N . LEU A 1 75 ? 15.158 -8.309 18.249 1.00 90.69 75 LEU A N 1
ATOM 550 C CA . LEU A 1 75 ? 14.267 -9.317 18.813 1.00 90.69 75 LEU A CA 1
ATOM 551 C C . LEU A 1 75 ? 13.577 -10.086 17.680 1.00 90.69 75 LEU A C 1
ATOM 553 O O . LEU A 1 75 ? 12.953 -9.435 16.829 1.00 90.69 75 LEU A O 1
ATOM 557 N N . PRO A 1 76 ? 13.655 -11.427 17.669 1.00 90.00 76 PRO A N 1
ATOM 558 C CA . PRO A 1 76 ? 13.119 -12.242 16.590 1.00 90.00 76 PRO A CA 1
ATOM 559 C C . PRO A 1 76 ? 11.590 -12.154 16.510 1.00 90.00 76 PRO A C 1
ATOM 561 O O . PRO A 1 76 ? 10.907 -11.778 17.462 1.00 90.00 76 PRO A O 1
AT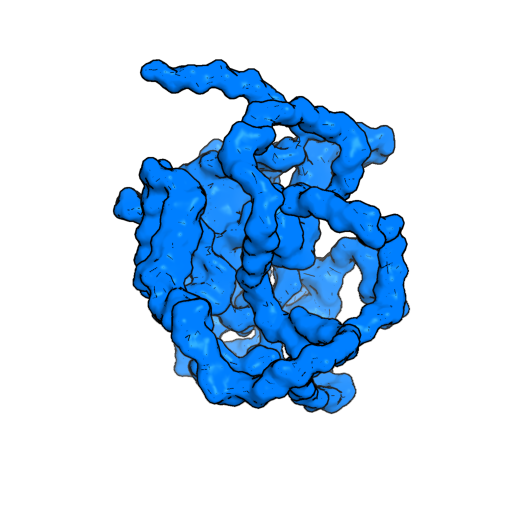OM 564 N N . GLY A 1 77 ? 11.057 -12.521 15.344 1.00 94.38 77 GLY A N 1
ATOM 565 C CA . GLY A 1 77 ? 9.619 -12.599 15.096 1.00 94.38 77 GLY A CA 1
ATOM 566 C C . GLY A 1 77 ? 8.968 -11.282 14.666 1.00 94.38 77 GLY A C 1
ATOM 567 O O . GLY A 1 77 ? 9.417 -10.185 15.019 1.00 94.38 77 GLY A O 1
ATOM 568 N N . MET A 1 78 ? 7.894 -11.429 13.886 1.00 97.81 78 MET A N 1
ATOM 569 C CA . MET A 1 78 ? 6.989 -10.344 13.517 1.00 97.81 78 MET A CA 1
ATOM 570 C C . MET A 1 78 ? 6.043 -10.030 14.666 1.00 97.81 78 MET A C 1
ATOM 572 O O . MET A 1 78 ? 5.537 -10.936 15.328 1.00 97.81 78 MET A O 1
ATOM 576 N N . ARG A 1 79 ? 5.783 -8.744 14.885 1.00 97.50 79 ARG A N 1
ATOM 577 C CA . ARG A 1 79 ? 4.837 -8.287 15.903 1.00 97.50 79 ARG A CA 1
ATOM 578 C C . ARG A 1 79 ? 4.274 -6.931 15.537 1.00 97.50 79 ARG A C 1
ATOM 580 O O . ARG A 1 79 ? 5.006 -6.070 15.052 1.00 97.50 79 ARG A O 1
ATOM 587 N N . ILE A 1 80 ? 2.998 -6.750 15.829 1.00 98.62 80 ILE A N 1
ATOM 588 C CA . ILE A 1 80 ? 2.325 -5.469 15.684 1.00 98.62 80 ILE A CA 1
ATOM 589 C C . ILE A 1 80 ? 2.379 -4.755 17.034 1.00 98.62 80 ILE A C 1
ATOM 591 O O . ILE A 1 80 ? 2.234 -5.376 18.091 1.00 98.62 80 ILE A O 1
ATOM 595 N N . ARG A 1 81 ? 2.713 -3.464 17.011 1.00 97.12 81 ARG A N 1
ATOM 596 C CA . ARG A 1 81 ? 2.836 -2.625 18.208 1.00 97.12 81 ARG A CA 1
ATOM 597 C C . ARG A 1 81 ? 2.101 -1.305 18.004 1.00 97.12 81 ARG A C 1
ATOM 599 O O . ARG A 1 81 ? 2.266 -0.721 16.931 1.00 97.12 81 ARG A O 1
ATOM 606 N N . PRO A 1 82 ? 1.390 -0.796 19.025 1.00 97.06 82 PRO A N 1
ATOM 607 C CA . PRO A 1 82 ? 0.923 0.583 19.022 1.00 97.06 82 PRO A CA 1
ATOM 608 C C . PRO A 1 82 ? 2.090 1.541 18.770 1.00 97.06 82 PRO A C 1
ATOM 610 O O . PRO A 1 82 ? 3.215 1.324 19.246 1.00 97.06 82 PRO A O 1
ATOM 613 N N . HIS A 1 83 ? 1.843 2.574 17.976 1.00 91.69 83 HIS A N 1
ATOM 614 C CA . HIS A 1 83 ? 2.828 3.582 17.613 1.00 91.69 83 HIS A CA 1
ATOM 615 C C . HIS A 1 83 ? 2.457 4.957 18.132 1.00 91.69 83 HIS A C 1
ATOM 617 O O . HIS A 1 83 ? 3.266 5.557 18.834 1.00 91.69 83 HIS A O 1
ATOM 623 N N . GLU A 1 84 ? 1.259 5.420 17.806 1.00 91.81 84 GLU A N 1
ATOM 624 C CA . GLU A 1 84 ? 0.752 6.730 18.191 1.00 91.81 84 GLU A CA 1
ATOM 625 C C . GLU A 1 84 ? -0.766 6.778 18.016 1.00 91.81 84 GLU A C 1
ATOM 627 O O . GLU A 1 84 ? -1.344 5.917 17.352 1.00 91.81 84 GLU A O 1
ATOM 632 N N . THR A 1 85 ? -1.391 7.815 18.561 1.00 91.44 85 THR A N 1
ATOM 633 C CA . THR A 1 85 ? -2.744 8.220 18.181 1.00 91.44 85 THR A CA 1
ATOM 634 C C . THR A 1 85 ? -2.627 9.566 17.485 1.00 91.44 85 THR A C 1
ATOM 636 O O . THR A 1 85 ? -2.080 10.505 18.059 1.00 91.44 85 THR A O 1
ATOM 639 N N . TRP A 1 86 ? -3.113 9.665 16.252 1.00 90.12 86 TRP A N 1
ATOM 640 C CA . TRP A 1 86 ? -3.006 10.875 15.440 1.00 90.12 86 TRP A CA 1
ATOM 641 C C . TRP A 1 86 ? -4.379 11.255 14.902 1.00 90.12 86 TRP A C 1
ATOM 643 O O . TRP A 1 86 ? -4.998 10.471 14.192 1.00 90.12 86 TRP A O 1
ATOM 653 N N . ARG A 1 87 ? -4.879 12.445 15.260 1.00 89.12 87 ARG A N 1
ATOM 654 C CA . ARG A 1 87 ? -6.177 12.969 14.791 1.00 89.12 87 ARG A CA 1
ATOM 655 C C . ARG A 1 87 ? -7.363 11.996 14.957 1.00 89.12 87 ARG A C 1
ATOM 657 O O . ARG A 1 87 ? -8.219 11.895 14.085 1.00 89.12 87 ARG A O 1
ATOM 664 N N . GLY A 1 88 ? -7.406 11.263 16.071 1.00 88.50 88 GLY A N 1
ATOM 665 C CA . GLY A 1 88 ? -8.441 10.251 16.331 1.00 88.50 88 GLY A CA 1
ATOM 666 C C . GLY A 1 88 ? -8.228 8.905 15.622 1.00 88.50 88 GLY A C 1
ATOM 667 O O . GLY A 1 88 ? -9.086 8.035 15.718 1.00 88.50 88 GLY A O 1
ATOM 668 N N . VAL A 1 89 ? -7.092 8.716 14.944 1.00 95.38 89 VAL A N 1
ATOM 669 C CA . VAL A 1 89 ? -6.675 7.451 14.325 1.00 95.38 89 VAL A CA 1
ATOM 670 C C . VAL A 1 89 ? -5.692 6.728 15.242 1.00 95.38 89 VAL A C 1
ATOM 672 O O . VAL A 1 89 ? -4.694 7.309 15.674 1.00 95.38 89 VAL A O 1
ATOM 675 N N . GLU A 1 90 ? -5.936 5.450 15.519 1.00 97.81 90 GLU A N 1
ATOM 676 C CA . GLU A 1 90 ? -5.003 4.595 16.257 1.00 97.81 90 GLU A CA 1
ATOM 677 C C . GLU A 1 90 ? -3.975 3.973 15.302 1.00 97.81 90 GLU A C 1
ATOM 679 O O . GLU A 1 90 ? -4.297 3.134 14.460 1.00 97.81 90 GLU A O 1
ATOM 684 N N . CYS A 1 91 ? -2.711 4.375 15.423 1.00 97.62 91 CYS A N 1
ATOM 685 C CA . CYS A 1 91 ? -1.644 3.964 14.517 1.00 97.62 91 CYS A CA 1
ATOM 686 C C . CYS A 1 91 ? -0.787 2.849 15.129 1.00 97.62 91 CYS A C 1
ATOM 688 O O . CYS A 1 91 ? -0.278 2.951 16.247 1.00 97.62 91 CYS A O 1
ATOM 690 N N . PHE A 1 92 ? -0.537 1.811 14.341 1.00 98.69 92 PHE A N 1
ATOM 691 C CA . PHE A 1 92 ? 0.233 0.619 14.668 1.00 98.69 92 PHE A CA 1
ATOM 692 C C . PHE A 1 92 ? 1.377 0.436 13.679 1.00 98.69 92 PHE A C 1
ATOM 694 O O . PHE A 1 92 ? 1.304 0.861 12.529 1.00 98.69 92 PHE A O 1
ATOM 701 N N . ARG A 1 93 ? 2.429 -0.260 14.110 1.00 97.94 93 ARG A N 1
ATOM 702 C CA . ARG A 1 93 ? 3.563 -0.650 13.264 1.00 97.94 93 ARG A CA 1
ATOM 703 C C . ARG A 1 93 ? 3.802 -2.151 13.292 1.00 97.94 93 ARG A C 1
ATOM 705 O O . ARG A 1 93 ? 3.843 -2.748 14.371 1.00 97.94 93 ARG A O 1
ATOM 712 N N . LEU A 1 94 ? 4.011 -2.746 12.121 1.00 98.56 94 LEU A N 1
ATOM 713 C CA . LEU A 1 94 ? 4.500 -4.111 11.973 1.00 98.56 94 LEU A CA 1
ATOM 714 C C . LEU A 1 94 ? 6.028 -4.118 12.023 1.00 98.56 94 LEU A C 1
ATOM 716 O O . LEU A 1 94 ? 6.712 -3.665 11.107 1.00 98.56 94 LEU A O 1
ATOM 720 N N . VAL A 1 95 ? 6.562 -4.678 13.104 1.00 98.12 95 VAL A N 1
ATOM 721 C CA . VAL A 1 95 ? 8.000 -4.824 13.321 1.00 98.12 95 VAL A CA 1
ATOM 722 C C . VAL A 1 95 ? 8.487 -6.130 12.696 1.00 98.12 95 VAL A C 1
ATOM 724 O O . VAL A 1 95 ? 7.865 -7.174 12.897 1.00 98.12 95 VAL A O 1
ATOM 727 N N . ASN A 1 96 ? 9.641 -6.081 12.024 1.00 97.44 96 ASN A N 1
ATOM 728 C CA . ASN A 1 96 ? 10.320 -7.213 11.378 1.00 97.44 96 ASN A CA 1
ATOM 729 C C . ASN A 1 96 ? 9.558 -7.846 10.203 1.00 97.44 96 ASN A C 1
ATOM 731 O O . ASN A 1 96 ? 9.620 -9.063 10.015 1.00 97.44 96 ASN A O 1
ATOM 735 N N . SER A 1 97 ? 8.877 -7.037 9.391 1.00 97.75 97 SER A N 1
ATOM 736 C CA . SER A 1 97 ? 8.293 -7.514 8.132 1.00 97.75 97 SER A CA 1
ATOM 737 C C . SER A 1 97 ? 9.366 -8.124 7.203 1.00 97.75 97 SER A C 1
ATOM 739 O O . SER A 1 97 ? 10.422 -7.506 7.007 1.00 97.75 97 SER A O 1
ATOM 741 N N . PRO A 1 98 ? 9.127 -9.302 6.592 1.00 96.88 98 PRO A N 1
ATOM 742 C CA . PRO A 1 98 ? 9.963 -9.834 5.518 1.00 96.88 98 PRO A CA 1
ATOM 743 C C . PRO A 1 98 ? 10.039 -8.875 4.329 1.00 96.88 98 PRO A C 1
ATOM 745 O O . PRO A 1 98 ? 11.113 -8.719 3.746 1.00 96.88 98 PRO A O 1
ATOM 748 N N . ASN A 1 99 ? 8.926 -8.207 4.022 1.00 97.94 99 ASN A N 1
ATOM 749 C CA . ASN A 1 99 ? 8.809 -7.221 2.957 1.00 97.94 99 ASN A CA 1
ATOM 750 C C . ASN A 1 99 ? 9.203 -5.826 3.445 1.00 97.94 99 ASN A C 1
ATOM 752 O O . ASN A 1 99 ? 8.787 -5.392 4.520 1.00 97.94 99 ASN A O 1
ATOM 756 N N . LEU A 1 100 ? 10.004 -5.127 2.648 1.00 96.75 100 LEU A N 1
ATOM 757 C CA . LEU A 1 100 ? 10.469 -3.771 2.918 1.00 96.75 100 LEU A CA 1
ATOM 758 C C . LEU A 1 100 ? 9.591 -2.738 2.216 1.00 96.75 100 LEU A C 1
ATOM 760 O O . LEU A 1 100 ? 9.012 -3.002 1.168 1.00 96.75 100 LEU A O 1
ATOM 764 N N . ALA A 1 101 ? 9.565 -1.542 2.784 1.00 95.75 101 ALA A N 1
ATOM 765 C CA . ALA A 1 101 ? 9.102 -0.340 2.111 1.00 95.75 101 ALA A CA 1
ATOM 766 C C . ALA A 1 101 ? 10.172 0.760 2.215 1.00 95.75 101 ALA A C 1
ATOM 768 O O . ALA A 1 101 ? 10.984 0.720 3.151 1.00 95.75 101 ALA A O 1
ATOM 769 N N . PRO A 1 102 ? 10.211 1.744 1.305 1.00 94.44 102 PRO A N 1
ATOM 770 C CA . PRO A 1 102 ? 9.526 1.759 0.005 1.00 94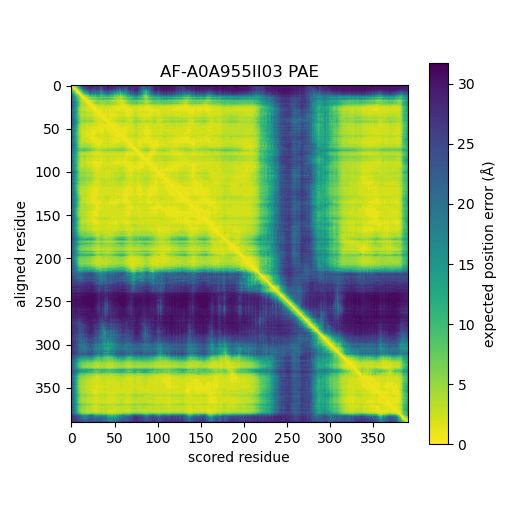.44 102 PRO A CA 1
ATOM 771 C C . PRO A 1 102 ? 9.978 0.630 -0.945 1.00 94.44 102 PRO A C 1
ATOM 773 O O . PRO A 1 102 ? 10.981 -0.041 -0.674 1.00 94.44 102 PRO A O 1
ATOM 776 N N . ALA A 1 103 ? 9.256 0.434 -2.051 1.00 93.44 103 ALA A N 1
ATOM 777 C CA . ALA A 1 103 ? 9.388 -0.680 -3.000 1.00 93.44 103 ALA A CA 1
ATOM 778 C C . ALA A 1 103 ? 10.823 -0.912 -3.497 1.00 93.44 103 ALA A C 1
ATOM 780 O O . ALA A 1 103 ? 11.262 -2.055 -3.628 1.00 93.44 103 ALA A O 1
ATOM 781 N N . VAL A 1 104 ? 11.603 0.161 -3.676 1.00 92.25 104 VAL A N 1
ATOM 782 C CA . VAL A 1 104 ? 13.021 0.091 -4.071 1.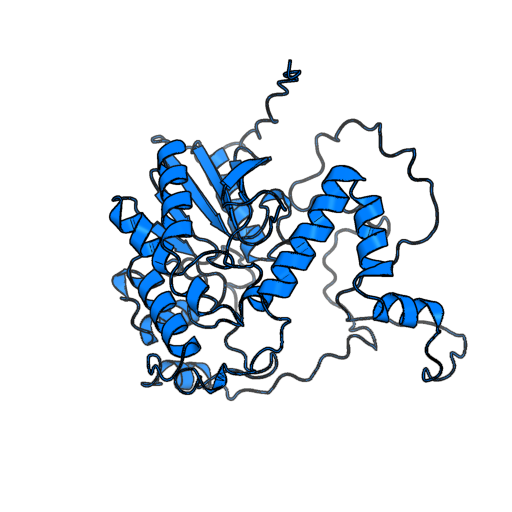00 92.25 104 VAL A CA 1
ATOM 783 C C . VAL A 1 104 ? 13.842 -0.834 -3.164 1.00 92.25 104 VAL A C 1
ATOM 785 O O . VAL A 1 104 ? 14.700 -1.572 -3.640 1.00 92.25 104 VAL A O 1
ATOM 788 N N . PHE A 1 105 ? 13.555 -0.877 -1.859 1.00 94.56 105 PHE A N 1
ATOM 789 C CA . PHE A 1 105 ? 14.262 -1.757 -0.925 1.00 94.56 105 PHE A CA 1
ATOM 790 C C . PHE A 1 105 ? 13.796 -3.217 -1.003 1.00 94.56 105 PHE A C 1
ATOM 792 O O . PHE A 1 105 ? 14.514 -4.108 -0.545 1.00 94.56 105 PHE A O 1
ATOM 799 N N . ASN A 1 106 ? 12.617 -3.472 -1.573 1.00 95.94 106 ASN A N 1
ATOM 800 C CA . ASN A 1 106 ? 12.038 -4.805 -1.733 1.00 95.94 106 ASN A CA 1
ATOM 801 C C . ASN A 1 106 ? 12.236 -5.394 -3.137 1.00 95.94 106 ASN A C 1
ATOM 803 O O . ASN A 1 106 ? 11.943 -6.565 -3.347 1.00 95.94 106 ASN A O 1
ATOM 807 N N . PHE A 1 107 ? 12.799 -4.631 -4.077 1.00 95.56 107 PHE A N 1
ATOM 808 C CA . PHE A 1 107 ? 12.916 -4.995 -5.495 1.00 95.56 107 PHE A CA 1
ATOM 809 C C . PHE A 1 107 ? 13.642 -6.328 -5.780 1.00 95.56 107 PHE A C 1
ATOM 811 O O . PHE A 1 107 ? 13.491 -6.913 -6.848 1.00 95.56 107 PHE A O 1
ATOM 818 N N . THR A 1 108 ? 14.460 -6.807 -4.838 1.00 95.12 108 THR A N 1
ATOM 819 C CA . THR A 1 108 ? 15.193 -8.088 -4.916 1.00 95.12 108 THR A CA 1
ATOM 820 C C . THR A 1 108 ? 14.574 -9.185 -4.038 1.00 95.12 108 THR A C 1
ATOM 822 O O . THR A 1 108 ? 15.233 -10.161 -3.694 1.00 95.12 108 THR A O 1
ATOM 825 N N . ASN A 1 109 ? 13.322 -9.007 -3.605 1.00 96.00 109 ASN A N 1
ATOM 826 C CA . ASN A 1 109 ? 12.624 -9.856 -2.637 1.00 96.00 109 ASN A CA 1
ATOM 827 C C . ASN A 1 109 ? 11.247 -10.316 -3.159 1.00 96.00 109 ASN A C 1
ATOM 829 O O . ASN A 1 109 ? 10.310 -10.488 -2.377 1.00 96.00 109 ASN A O 1
ATOM 833 N N . MET A 1 110 ? 11.130 -10.519 -4.478 1.00 95.69 110 MET A N 1
ATOM 834 C CA . MET A 1 110 ? 9.858 -10.775 -5.169 1.00 95.69 110 MET A CA 1
ATOM 835 C C . MET A 1 110 ? 9.119 -12.003 -4.635 1.00 95.69 110 MET A C 1
ATOM 837 O O . MET A 1 110 ? 7.896 -11.978 -4.549 1.00 95.69 110 MET A O 1
ATOM 841 N N . GLY A 1 111 ? 9.831 -13.055 -4.216 1.00 96.81 111 GLY A N 1
ATOM 842 C CA . GLY A 1 111 ? 9.207 -14.242 -3.621 1.00 96.81 111 GLY A CA 1
ATOM 843 C C . GLY A 1 111 ? 8.367 -13.928 -2.374 1.00 96.81 111 GLY A C 1
ATOM 844 O O . GLY A 1 111 ? 7.195 -14.291 -2.319 1.00 96.81 111 GLY A O 1
ATOM 845 N N . HIS A 1 112 ? 8.930 -13.196 -1.404 1.00 96.62 112 HIS A N 1
ATOM 846 C CA . HIS A 1 112 ? 8.191 -12.784 -0.201 1.00 96.62 112 HIS A CA 1
ATOM 847 C C . HIS A 1 112 ? 7.120 -11.733 -0.495 1.00 96.62 112 HIS A C 1
ATOM 849 O O . HIS A 1 112 ? 6.130 -11.653 0.232 1.00 96.62 112 HIS A O 1
ATOM 855 N N . GLU A 1 113 ? 7.332 -10.907 -1.518 1.00 97.69 113 GLU A N 1
ATOM 856 C CA . GLU A 1 113 ? 6.358 -9.898 -1.923 1.00 97.69 113 GLU A CA 1
ATOM 857 C C . GLU A 1 113 ? 5.162 -10.530 -2.626 1.00 97.69 113 GLU A C 1
ATOM 859 O O . GLU A 1 113 ? 4.039 -10.090 -2.440 1.00 97.69 113 GLU A O 1
ATOM 864 N N . THR A 1 114 ? 5.379 -11.596 -3.393 1.00 98.44 114 THR A N 1
ATOM 865 C CA . THR A 1 114 ? 4.309 -12.364 -4.039 1.00 98.44 114 THR A CA 1
ATOM 866 C C . THR A 1 114 ? 3.430 -13.021 -2.979 1.00 98.44 114 THR A C 1
ATOM 868 O O . THR A 1 114 ? 2.210 -12.874 -3.020 1.00 98.44 114 THR A O 1
ATOM 871 N N . ALA A 1 115 ? 4.043 -13.719 -2.018 1.00 98.38 115 ALA A N 1
ATOM 872 C CA . ALA A 1 115 ? 3.312 -14.411 -0.967 1.00 98.38 115 ALA A CA 1
ATOM 873 C C . ALA A 1 115 ? 4.104 -14.492 0.340 1.00 98.38 115 ALA A C 1
ATOM 875 O O . ALA A 1 115 ? 5.288 -14.842 0.364 1.00 98.38 115 ALA A O 1
ATOM 876 N N . CYS A 1 116 ? 3.427 -14.235 1.460 1.00 98.44 116 CYS A N 1
ATOM 877 C CA . CYS A 1 116 ? 3.996 -14.480 2.779 1.00 98.44 116 CYS A CA 1
ATOM 878 C C . CYS A 1 116 ? 2.907 -14.879 3.787 1.00 98.44 116 CYS A C 1
ATOM 880 O O . CYS A 1 116 ? 2.476 -14.048 4.595 1.00 98.44 116 CYS A O 1
ATOM 882 N N . PRO A 1 117 ? 2.533 -16.174 3.851 1.00 98.31 117 PRO A N 1
ATOM 883 C CA . PRO A 1 117 ? 1.463 -16.654 4.731 1.00 98.31 117 PRO A CA 1
ATOM 884 C C . PRO A 1 117 ? 1.668 -16.297 6.207 1.00 98.31 117 PRO A C 1
ATOM 886 O O . PRO A 1 117 ? 0.720 -15.997 6.928 1.00 98.31 117 PRO A O 1
ATOM 889 N N . ARG A 1 118 ? 2.927 -16.268 6.667 1.00 98.31 118 ARG A N 1
ATOM 890 C CA . ARG A 1 118 ? 3.266 -15.870 8.042 1.00 98.31 118 ARG A CA 1
ATOM 891 C C . ARG A 1 118 ? 2.951 -14.402 8.315 1.00 98.31 118 ARG A C 1
ATOM 893 O O . ARG A 1 118 ? 2.534 -14.080 9.423 1.00 98.31 118 ARG A O 1
ATOM 900 N N . GLN A 1 119 ? 3.195 -13.517 7.347 1.00 98.62 119 GLN A N 1
ATOM 901 C CA . GLN A 1 119 ? 2.883 -12.097 7.489 1.00 98.62 119 GLN A CA 1
ATOM 902 C C . GLN A 1 119 ? 1.369 -11.889 7.418 1.00 98.62 119 GLN A C 1
ATOM 904 O O . GLN A 1 119 ? 0.828 -11.171 8.258 1.00 98.62 119 GLN A O 1
ATOM 909 N N . CYS A 1 120 ? 0.688 -12.602 6.514 1.00 98.81 120 CYS A N 1
ATOM 910 C CA . CYS A 1 120 ? -0.771 -12.630 6.441 1.00 98.81 120 CYS A CA 1
ATOM 911 C C . CYS A 1 120 ? -1.402 -13.025 7.774 1.00 98.81 120 CYS A C 1
ATOM 913 O O . CYS A 1 120 ? -2.188 -12.253 8.306 1.00 98.81 120 CYS A O 1
ATOM 915 N N . ALA A 1 121 ? -0.972 -14.136 8.377 1.00 98.62 121 ALA A N 1
ATOM 916 C CA . ALA A 1 121 ? -1.502 -14.605 9.657 1.00 98.62 121 ALA A CA 1
ATOM 917 C C . ALA A 1 121 ? -1.316 -13.599 10.810 1.00 98.62 121 ALA A C 1
ATOM 919 O O . ALA A 1 121 ? -2.172 -13.486 11.685 1.00 98.62 121 ALA A O 1
ATOM 920 N N . VAL A 1 122 ? -0.199 -12.859 10.839 1.00 98.81 122 VAL A N 1
ATOM 921 C CA . VAL A 1 122 ? 0.027 -11.817 11.858 1.00 98.81 122 VAL A CA 1
ATOM 922 C C . VAL A 1 122 ? -0.919 -10.634 11.658 1.00 98.81 122 VAL A C 1
ATOM 924 O O . VAL A 1 122 ? -1.435 -10.105 12.639 1.00 98.81 122 VAL A O 1
ATOM 927 N N . ILE A 1 123 ? -1.144 -10.223 10.409 1.00 98.81 123 ILE A N 1
ATOM 928 C CA . ILE A 1 123 ? -2.013 -9.089 10.086 1.00 98.81 123 ILE A CA 1
ATOM 929 C C . ILE A 1 123 ? -3.482 -9.457 10.291 1.00 98.81 123 ILE A C 1
ATOM 931 O O . ILE A 1 123 ? -4.198 -8.682 10.912 1.00 98.81 123 ILE A O 1
ATOM 935 N N . THR A 1 124 ? -3.933 -10.628 9.834 1.00 98.81 124 THR A N 1
ATOM 936 C CA . THR A 1 124 ? -5.325 -11.062 10.023 1.00 98.81 124 THR A CA 1
ATOM 937 C C . THR A 1 124 ? -5.660 -11.222 11.498 1.00 98.81 124 THR A C 1
ATOM 939 O O . THR A 1 124 ? -6.704 -10.743 11.918 1.00 98.81 124 THR A O 1
ATOM 942 N N . ARG A 1 125 ? -4.741 -11.768 12.309 1.00 98.81 125 ARG A N 1
ATOM 943 C CA . ARG A 1 125 ? -4.935 -11.820 13.764 1.00 98.81 125 ARG A CA 1
ATOM 944 C C . ARG A 1 125 ? -5.073 -10.423 14.368 1.00 98.81 125 ARG A C 1
ATOM 946 O O . ARG A 1 125 ? -5.937 -10.212 15.202 1.00 98.81 125 ARG A O 1
ATOM 953 N N . TRP A 1 126 ? -4.256 -9.461 13.941 1.00 98.81 126 TRP A N 1
ATOM 954 C CA . TRP A 1 126 ? -4.411 -8.080 14.405 1.00 98.81 126 TRP A CA 1
ATOM 955 C C . TRP A 1 126 ? -5.747 -7.467 13.977 1.00 98.81 126 TRP A C 1
ATOM 957 O O . TRP A 1 126 ? -6.369 -6.789 14.783 1.00 98.81 126 TRP A O 1
ATOM 967 N N . LEU A 1 127 ? -6.221 -7.737 12.756 1.00 98.94 127 LEU A N 1
ATOM 968 C CA . LEU A 1 127 ? -7.550 -7.305 12.304 1.00 98.94 127 LEU A CA 1
ATOM 969 C C . LEU A 1 127 ? -8.677 -7.899 13.162 1.00 98.94 127 LEU A C 1
ATOM 971 O O . LEU A 1 127 ? -9.681 -7.222 13.373 1.00 98.94 127 LEU A O 1
ATOM 975 N N . ASP A 1 128 ? -8.515 -9.130 13.654 1.00 98.75 128 ASP A N 1
ATOM 976 C CA . ASP A 1 128 ? -9.422 -9.731 14.636 1.00 98.75 128 ASP A CA 1
ATOM 977 C C . ASP A 1 128 ? -9.311 -9.024 15.997 1.00 98.75 128 ASP A C 1
ATOM 979 O O . ASP A 1 128 ? -10.326 -8.653 16.567 1.00 98.75 128 ASP A O 1
ATOM 983 N N . GLU A 1 129 ? -8.094 -8.761 16.489 1.00 98.62 129 GLU A N 1
ATOM 984 C CA . GLU A 1 129 ? -7.846 -8.074 17.772 1.00 98.62 129 GLU A CA 1
ATOM 985 C C . GLU A 1 129 ? -8.467 -6.665 17.833 1.00 98.62 129 GLU A C 1
ATOM 987 O O . GLU A 1 129 ? -8.851 -6.209 18.908 1.00 98.62 129 GLU A O 1
ATOM 992 N N . ILE A 1 130 ? -8.558 -5.967 16.696 1.00 98.44 130 ILE A N 1
ATOM 993 C CA . ILE A 1 130 ? -9.205 -4.651 16.601 1.00 98.44 130 ILE A CA 1
ATOM 994 C C . ILE A 1 130 ? -10.649 -4.726 16.093 1.00 98.44 130 ILE A C 1
ATOM 996 O O . ILE A 1 130 ? -11.215 -3.676 15.793 1.00 98.44 130 ILE A O 1
ATOM 1000 N N . ASP A 1 131 ? -11.247 -5.911 15.956 1.00 98.44 131 ASP A N 1
ATOM 1001 C CA . ASP A 1 131 ? -12.597 -6.115 15.411 1.00 98.44 131 ASP A CA 1
ATOM 1002 C C . ASP A 1 131 ? -12.841 -5.328 14.106 1.00 98.44 131 ASP A C 1
ATOM 1004 O O . ASP A 1 131 ? -13.850 -4.639 13.945 1.00 98.44 131 ASP A O 1
ATOM 1008 N N . ALA A 1 132 ? -11.878 -5.345 13.178 1.00 98.62 132 ALA A N 1
ATOM 1009 C CA . ALA A 1 132 ? -11.987 -4.582 11.938 1.00 98.62 132 ALA A CA 1
ATOM 1010 C C . ALA A 1 132 ? -13.146 -5.106 11.077 1.00 98.62 132 ALA A C 1
ATOM 1012 O O . ALA A 1 132 ? -13.180 -6.287 10.723 1.00 98.62 132 ALA A O 1
ATOM 1013 N N . GLU A 1 133 ? -14.051 -4.214 10.678 1.00 98.69 133 GLU A N 1
ATOM 1014 C CA . GLU A 1 133 ? -15.172 -4.526 9.787 1.00 98.69 133 GLU A CA 1
ATOM 1015 C C . GLU A 1 133 ? -14.803 -4.309 8.318 1.00 98.69 133 GLU A C 1
ATOM 1017 O O . GLU A 1 133 ? -15.312 -5.004 7.445 1.00 98.69 133 GLU A O 1
ATOM 1022 N N . ILE A 1 134 ? -13.936 -3.334 8.029 1.00 98.69 134 ILE A N 1
ATOM 1023 C CA . ILE A 1 134 ? -13.533 -2.950 6.670 1.00 98.69 134 ILE A CA 1
ATOM 1024 C C . ILE A 1 134 ? -12.022 -2.742 6.647 1.00 98.69 134 ILE A C 1
ATOM 1026 O O . ILE A 1 134 ? -11.472 -2.131 7.563 1.00 98.69 134 ILE A O 1
ATOM 1030 N N . VAL A 1 135 ? -11.356 -3.201 5.587 1.00 98.94 135 VAL A N 1
ATOM 1031 C CA . VAL A 1 135 ? -9.941 -2.890 5.349 1.00 98.94 135 VAL A CA 1
ATOM 1032 C C . VAL A 1 135 ? -9.793 -2.001 4.120 1.00 98.94 135 VAL A C 1
ATOM 1034 O O . VAL A 1 135 ? -10.289 -2.339 3.048 1.00 98.94 135 VAL A O 1
ATOM 1037 N N . HIS A 1 136 ? -9.089 -0.880 4.259 1.00 98.81 136 HIS A N 1
ATOM 1038 C CA . HIS A 1 136 ? -8.763 0.044 3.178 1.00 98.81 136 HIS A CA 1
ATOM 1039 C C . HIS A 1 136 ? -7.251 0.070 2.936 1.00 98.81 136 HIS A C 1
ATOM 1041 O O . HIS A 1 136 ? -6.463 0.563 3.740 1.00 98.81 136 HIS A O 1
ATOM 1047 N N . VAL A 1 137 ? -6.818 -0.487 1.813 1.00 98.81 137 VAL A N 1
ATOM 1048 C CA . VAL A 1 137 ? -5.413 -0.552 1.417 1.00 98.81 137 VAL A CA 1
ATOM 1049 C C . VAL A 1 137 ? -5.047 0.673 0.586 1.00 98.81 137 VAL A C 1
ATOM 1051 O O . VAL A 1 137 ? -5.612 0.889 -0.485 1.00 98.81 137 VAL A O 1
ATOM 1054 N N . HIS A 1 138 ? -4.062 1.439 1.052 1.00 97.94 138 HIS A N 1
ATOM 1055 C CA . HIS A 1 138 ? -3.473 2.564 0.317 1.00 97.94 138 HIS A CA 1
ATOM 1056 C C . HIS A 1 138 ? -2.127 2.199 -0.318 1.00 97.94 138 HIS A C 1
ATOM 1058 O O . HIS A 1 138 ? -1.773 2.717 -1.371 1.00 97.94 138 HIS A O 1
ATOM 1064 N N . SER A 1 139 ? -1.369 1.279 0.277 1.00 96.31 139 SER A N 1
ATOM 1065 C CA . SER A 1 139 ? -0.180 0.704 -0.358 1.00 96.31 139 SER A CA 1
ATOM 1066 C C . SER A 1 139 ? 0.093 -0.689 0.199 1.00 96.31 139 SER A C 1
ATOM 1068 O O . SER A 1 139 ? -0.079 -0.927 1.394 1.00 96.31 139 SER A O 1
ATOM 1070 N N . LEU A 1 140 ? 0.534 -1.598 -0.673 1.00 97.69 140 LEU A N 1
ATOM 1071 C CA . LEU A 1 140 ? 1.068 -2.906 -0.283 1.00 97.69 140 LEU A CA 1
ATOM 1072 C C . LEU A 1 140 ? 2.597 -2.944 -0.260 1.00 97.69 140 LEU A C 1
ATOM 1074 O O . LEU A 1 140 ? 3.173 -4.009 -0.064 1.00 97.69 140 LEU A O 1
ATOM 1078 N N . GLU A 1 141 ? 3.290 -1.818 -0.424 1.00 97.50 141 GLU A N 1
ATOM 1079 C CA . GLU A 1 141 ? 4.727 -1.799 -0.145 1.00 97.50 141 GLU A CA 1
ATOM 1080 C C . GLU A 1 141 ? 4.954 -2.189 1.324 1.00 97.50 141 GLU A C 1
ATOM 1082 O O . GLU A 1 141 ? 4.285 -1.694 2.231 1.00 97.50 141 GLU A O 1
ATOM 1087 N N . GLY A 1 142 ? 5.871 -3.123 1.573 1.00 97.69 142 GLY A N 1
ATOM 1088 C CA . GLY A 1 142 ? 6.056 -3.707 2.902 1.00 97.69 142 GLY A CA 1
ATOM 1089 C C . GLY A 1 142 ? 5.053 -4.808 3.278 1.00 97.69 142 GLY A C 1
ATOM 1090 O O . GLY A 1 142 ? 5.162 -5.349 4.383 1.00 97.69 142 GLY A O 1
ATOM 1091 N N . TYR A 1 143 ? 4.132 -5.190 2.391 1.00 98.62 143 TYR A N 1
ATOM 1092 C CA . TYR A 1 143 ? 3.175 -6.294 2.541 1.00 98.62 143 TYR A CA 1
ATOM 1093 C C . TYR A 1 143 ? 3.360 -7.332 1.425 1.00 98.62 143 TYR A C 1
ATOM 1095 O O . TYR A 1 143 ? 3.941 -7.011 0.389 1.00 98.62 143 TYR A O 1
ATOM 1103 N N . PRO A 1 144 ? 2.890 -8.577 1.610 1.00 98.50 144 PRO A N 1
ATOM 1104 C CA . PRO A 1 144 ? 2.802 -9.523 0.512 1.00 98.50 144 PRO A CA 1
ATOM 1105 C C . PRO A 1 144 ? 1.497 -9.304 -0.279 1.00 98.50 144 PRO A C 1
ATOM 1107 O O . PRO A 1 144 ? 0.505 -8.839 0.280 1.00 98.50 144 PRO A O 1
ATOM 1110 N N . MET A 1 145 ? 1.468 -9.647 -1.567 1.00 98.44 145 MET A N 1
ATOM 1111 C CA . MET A 1 145 ? 0.301 -9.455 -2.442 1.00 98.44 145 MET A CA 1
ATOM 1112 C C . MET A 1 145 ? -0.874 -10.360 -2.052 1.00 98.44 145 MET A C 1
ATOM 1114 O O . MET A 1 145 ? -2.033 -9.955 -2.153 1.00 98.44 145 MET A O 1
ATOM 1118 N N . ASP A 1 146 ? -0.588 -11.555 -1.529 1.00 98.56 146 ASP A N 1
ATOM 1119 C CA . ASP A 1 146 ? -1.593 -12.515 -1.055 1.00 98.56 146 ASP A CA 1
ATOM 1120 C C . ASP A 1 146 ? -2.404 -12.030 0.165 1.00 98.56 146 ASP A C 1
ATOM 1122 O O . ASP A 1 146 ? -3.429 -12.635 0.495 1.00 98.56 146 ASP A O 1
ATOM 1126 N N . ILE A 1 147 ? -2.030 -10.907 0.797 1.00 98.88 147 ILE A N 1
ATOM 1127 C CA . ILE A 1 147 ? -2.765 -10.344 1.938 1.00 98.88 147 ILE A CA 1
ATOM 1128 C C . ILE A 1 147 ? -4.210 -9.976 1.594 1.00 98.88 147 ILE A C 1
ATOM 1130 O O . ILE A 1 147 ? -5.093 -10.158 2.430 1.00 98.88 147 ILE A O 1
ATOM 1134 N N . VAL A 1 148 ? -4.484 -9.484 0.379 1.00 98.81 148 VAL A N 1
ATOM 1135 C CA . VAL A 1 148 ? -5.844 -9.056 0.012 1.00 98.81 148 VAL A CA 1
ATOM 1136 C C . VAL A 1 148 ? -6.778 -10.260 -0.009 1.00 98.81 148 VAL A C 1
ATOM 1138 O O . VAL A 1 148 ? -7.830 -10.233 0.629 1.00 98.81 148 VAL A O 1
ATOM 1141 N N . ALA A 1 149 ? -6.364 -11.346 -0.664 1.00 98.75 149 ALA A N 1
ATOM 1142 C CA . ALA A 1 149 ? -7.118 -12.594 -0.674 1.00 98.75 149 ALA A CA 1
ATOM 1143 C C . ALA A 1 149 ? -7.244 -13.190 0.738 1.00 98.75 149 ALA A C 1
ATOM 1145 O O . ALA A 1 149 ? -8.333 -13.617 1.120 1.00 98.75 149 ALA A O 1
ATOM 1146 N N . ALA A 1 150 ? -6.172 -13.154 1.539 1.00 98.81 150 ALA A N 1
ATOM 1147 C CA . ALA A 1 150 ? -6.195 -13.640 2.918 1.00 98.81 150 ALA A CA 1
ATOM 1148 C C . ALA A 1 150 ? -7.215 -12.889 3.794 1.00 98.81 150 ALA A C 1
ATOM 1150 O O . ALA A 1 150 ? -7.937 -13.517 4.562 1.00 98.81 150 ALA A O 1
ATOM 1151 N N . ILE A 1 151 ? -7.326 -11.564 3.653 1.00 98.88 151 ILE A N 1
ATOM 1152 C CA . ILE A 1 151 ? -8.321 -10.757 4.377 1.00 98.88 151 ILE A CA 1
ATOM 1153 C C . ILE A 1 151 ? -9.736 -11.046 3.864 1.00 98.88 151 ILE A C 1
ATOM 1155 O O . ILE A 1 151 ? -10.662 -11.220 4.654 1.00 98.88 151 ILE A O 1
ATOM 1159 N N . ARG A 1 152 ? -9.926 -11.137 2.543 1.00 98.69 152 ARG A N 1
ATOM 1160 C CA . ARG A 1 152 ? -11.234 -11.453 1.944 1.00 98.69 152 ARG A CA 1
ATOM 1161 C C . ARG A 1 152 ? -11.752 -12.820 2.383 1.00 98.69 152 ARG A C 1
ATOM 1163 O O . ARG A 1 152 ? -12.954 -12.963 2.596 1.00 98.69 152 ARG A O 1
ATOM 1170 N N . ALA A 1 153 ? -10.858 -13.788 2.580 1.00 98.50 153 ALA A N 1
ATOM 1171 C CA . ALA A 1 153 ? -11.191 -15.110 3.100 1.00 98.50 153 ALA A CA 1
ATOM 1172 C C . ALA A 1 153 ? -11.749 -15.080 4.536 1.00 98.50 153 ALA A C 1
ATOM 1174 O O . ALA A 1 153 ? -12.459 -16.003 4.921 1.00 98.50 153 ALA A O 1
ATOM 1175 N N . THR A 1 154 ? -11.515 -14.012 5.312 1.00 98.12 154 THR A N 1
ATOM 1176 C CA . THR A 1 154 ? -12.144 -13.832 6.635 1.00 98.12 154 THR A CA 1
ATOM 1177 C C . THR A 1 154 ? -13.537 -13.193 6.554 1.00 98.12 154 THR A C 1
ATOM 1179 O O . THR A 1 154 ? -14.083 -12.789 7.576 1.00 98.12 154 THR A O 1
ATOM 1182 N N . GLY A 1 155 ? -14.085 -12.987 5.352 1.00 98.19 155 GLY A N 1
ATOM 1183 C CA . GLY A 1 155 ? -15.372 -12.321 5.130 1.00 98.19 155 GLY A CA 1
ATOM 1184 C C . GLY A 1 155 ? -15.320 -10.788 5.133 1.00 98.19 155 GLY A C 1
ATOM 1185 O O . GLY A 1 155 ? -16.310 -10.147 4.780 1.00 98.19 155 GLY A O 1
ATOM 1186 N N . ARG A 1 156 ? -14.172 -10.175 5.456 1.00 98.56 156 ARG A N 1
ATOM 1187 C CA . ARG A 1 156 ? -14.035 -8.712 5.503 1.00 98.56 156 ARG A CA 1
ATOM 1188 C C . ARG A 1 156 ? -14.024 -8.115 4.092 1.00 98.56 156 ARG A C 1
ATOM 1190 O O . ARG A 1 156 ? -13.317 -8.626 3.215 1.00 98.56 156 ARG A O 1
ATOM 1197 N N . PRO A 1 157 ? -14.783 -7.045 3.809 1.00 98.69 157 PRO A N 1
ATOM 1198 C CA . PRO A 1 157 ? -14.599 -6.270 2.593 1.00 98.69 157 PRO A CA 1
ATOM 1199 C C . PRO A 1 157 ? -13.228 -5.587 2.574 1.00 98.69 157 PRO A C 1
ATOM 1201 O O . PRO A 1 157 ? -12.765 -5.063 3.589 1.00 98.69 157 PRO A O 1
ATOM 1204 N N . VAL A 1 158 ? -12.603 -5.573 1.394 1.00 98.88 158 VAL A N 1
ATOM 1205 C CA . VAL A 1 158 ? -11.330 -4.879 1.164 1.00 98.88 158 VAL A CA 1
ATOM 1206 C C . VAL A 1 158 ? -11.508 -3.847 0.064 1.00 98.88 158 VAL A C 1
ATOM 1208 O O . VAL A 1 158 ? -11.887 -4.197 -1.054 1.00 98.88 158 VAL A O 1
ATOM 1211 N N . VAL A 1 159 ? -11.225 -2.590 0.378 1.00 98.75 159 VAL A N 1
ATOM 1212 C CA . VAL A 1 159 ? -11.139 -1.496 -0.590 1.00 98.75 159 VAL A CA 1
ATOM 1213 C C . VAL A 1 159 ? -9.669 -1.223 -0.864 1.00 98.75 159 VAL A C 1
ATOM 1215 O O . VAL A 1 159 ? -8.871 -1.158 0.067 1.00 98.75 159 VAL A O 1
ATOM 1218 N N . VAL A 1 160 ? -9.295 -1.055 -2.126 1.00 98.75 160 VAL A N 1
ATOM 1219 C CA . VAL A 1 160 ? -7.926 -0.716 -2.516 1.00 98.75 160 VAL A CA 1
ATOM 1220 C C . VAL A 1 160 ? -7.928 0.608 -3.264 1.00 98.75 160 VAL A C 1
ATOM 1222 O O . VAL A 1 160 ? -8.516 0.696 -4.336 1.00 98.75 160 VAL A O 1
ATOM 1225 N N . THR A 1 161 ? -7.218 1.612 -2.756 1.00 97.81 161 THR A N 1
ATOM 1226 C CA . THR A 1 161 ? -6.872 2.818 -3.519 1.00 97.81 161 THR A CA 1
ATOM 1227 C C . THR A 1 161 ? -5.426 2.675 -3.987 1.00 97.81 161 THR A C 1
ATOM 1229 O O . THR A 1 161 ? -4.515 2.954 -3.207 1.00 97.81 161 THR A O 1
ATOM 1232 N N . PRO A 1 162 ? -5.168 2.217 -5.223 1.00 96.06 162 PRO A N 1
ATOM 1233 C CA . PRO A 1 162 ? -3.822 2.280 -5.775 1.00 96.06 162 PRO A CA 1
ATOM 1234 C C . PRO A 1 162 ? -3.463 3.754 -6.006 1.00 96.06 162 PRO A C 1
ATOM 1236 O O . PRO A 1 162 ? -4.251 4.484 -6.590 1.00 96.06 162 PRO A O 1
ATOM 1239 N N . HIS A 1 163 ? -2.303 4.213 -5.537 1.00 94.19 163 HIS A N 1
ATOM 1240 C CA . HIS A 1 163 ? -1.836 5.598 -5.764 1.00 94.19 163 HIS A CA 1
ATOM 1241 C C . HIS A 1 163 ? -0.748 5.699 -6.833 1.00 94.19 163 HIS A C 1
ATOM 1243 O O . HIS A 1 163 ? -0.400 6.784 -7.278 1.00 94.19 163 HIS A O 1
ATOM 1249 N N . ASN A 1 164 ? -0.215 4.554 -7.235 1.00 94.50 164 ASN A N 1
ATOM 1250 C CA . ASN A 1 164 ? 0.790 4.375 -8.268 1.00 94.50 164 ASN A CA 1
ATOM 1251 C C . ASN A 1 164 ? 0.591 2.977 -8.877 1.00 94.50 164 ASN A C 1
ATOM 1253 O O . ASN A 1 164 ? -0.359 2.265 -8.531 1.00 94.50 164 ASN A O 1
ATOM 1257 N N . TYR A 1 165 ? 1.502 2.556 -9.747 1.00 96.25 165 TYR A N 1
ATOM 1258 C CA . TYR A 1 165 ? 1.443 1.265 -10.423 1.00 96.25 165 TYR A CA 1
ATOM 1259 C C . TYR A 1 165 ? 2.109 0.135 -9.630 1.00 96.25 165 TYR A C 1
ATOM 1261 O O . TYR A 1 165 ? 2.411 -0.907 -10.215 1.00 96.25 165 TYR A O 1
ATOM 1269 N N . HIS A 1 166 ? 2.335 0.289 -8.314 1.00 96.94 166 HIS A N 1
ATOM 1270 C CA . HIS A 1 166 ? 3.046 -0.702 -7.502 1.00 96.94 166 HIS A CA 1
ATOM 1271 C C . HIS A 1 166 ? 2.477 -2.105 -7.679 1.00 96.94 166 HIS A C 1
ATOM 1273 O O . HIS A 1 166 ? 3.261 -3.022 -7.823 1.00 96.94 166 HIS A O 1
ATOM 1279 N N . TYR A 1 167 ? 1.163 -2.317 -7.768 1.00 97.44 167 TYR A N 1
ATOM 1280 C CA . TYR A 1 167 ? 0.587 -3.663 -7.941 1.00 97.44 167 TYR A CA 1
ATOM 1281 C C . TYR A 1 167 ? 1.123 -4.418 -9.162 1.00 97.44 167 TYR A C 1
ATOM 1283 O O . TYR A 1 167 ? 1.248 -5.635 -9.135 1.00 97.44 167 TYR A O 1
ATOM 1291 N N . VAL A 1 168 ? 1.529 -3.713 -10.212 1.00 95.12 168 VAL A N 1
ATOM 1292 C CA . VAL A 1 168 ? 1.947 -4.334 -11.477 1.00 95.12 168 VAL A CA 1
ATOM 1293 C C . VAL A 1 168 ? 3.379 -3.974 -11.866 1.00 95.12 168 VAL A C 1
ATOM 1295 O O . VAL A 1 168 ? 3.968 -4.613 -12.731 1.00 95.12 168 VAL A O 1
ATOM 1298 N N . CYS A 1 169 ? 3.983 -3.004 -11.183 1.00 95.88 169 CYS A N 1
ATOM 1299 C CA . CYS A 1 169 ? 5.352 -2.563 -11.373 1.00 95.88 169 CYS A CA 1
ATOM 1300 C C . CYS A 1 169 ? 6.102 -2.589 -10.031 1.00 95.88 169 CYS A C 1
ATOM 1302 O O . CYS A 1 169 ? 5.801 -1.771 -9.164 1.00 95.88 169 CYS A O 1
ATOM 1304 N N . PRO A 1 170 ? 7.119 -3.448 -9.846 1.00 93.88 170 PRO A N 1
ATOM 1305 C CA . PRO A 1 170 ? 7.911 -3.475 -8.611 1.00 93.88 170 PRO A CA 1
ATOM 1306 C C . PRO A 1 170 ? 8.729 -2.191 -8.380 1.00 93.88 170 PRO A C 1
ATOM 1308 O O . PRO A 1 170 ? 9.195 -1.959 -7.271 1.00 93.88 170 PRO A O 1
ATOM 1311 N N . GLN A 1 171 ? 8.908 -1.355 -9.412 1.00 92.75 171 GLN A N 1
ATOM 1312 C CA . GLN A 1 171 ? 9.500 -0.021 -9.284 1.00 92.75 171 GLN A CA 1
ATOM 1313 C C . GLN A 1 171 ? 8.496 1.041 -8.809 1.00 92.75 171 GLN A C 1
ATOM 1315 O O . GLN A 1 171 ? 8.947 1.999 -8.206 1.00 92.75 171 GLN A O 1
ATOM 1320 N N . VAL A 1 172 ? 7.188 0.838 -9.027 1.00 94.19 172 VAL A N 1
ATOM 1321 C CA . VAL A 1 172 ? 6.020 1.716 -8.763 1.00 94.19 172 VAL A CA 1
ATOM 1322 C C . VAL A 1 172 ? 5.513 2.622 -9.891 1.00 94.19 172 VAL A C 1
ATOM 1324 O O . VAL A 1 172 ? 4.314 2.890 -9.905 1.00 94.19 172 VAL A O 1
ATOM 1327 N N . ASP A 1 173 ? 6.330 3.001 -10.878 1.00 91.19 173 ASP A N 1
ATOM 1328 C CA . ASP A 1 173 ? 5.949 4.088 -11.811 1.00 91.19 173 ASP A CA 1
ATOM 1329 C C . ASP A 1 173 ? 5.665 3.668 -13.261 1.00 91.19 173 ASP A C 1
ATOM 1331 O O . ASP A 1 173 ? 5.303 4.507 -14.079 1.00 91.19 173 ASP A O 1
ATOM 1335 N N . LEU A 1 174 ? 5.836 2.386 -13.615 1.00 92.94 174 LEU A N 1
ATOM 1336 C CA . LEU A 1 174 ? 5.863 1.931 -15.021 1.00 92.94 174 LEU A CA 1
ATOM 1337 C C . LEU A 1 174 ? 6.875 2.702 -15.887 1.00 92.94 174 LEU A C 1
ATOM 1339 O O . LEU A 1 174 ? 6.697 2.848 -17.094 1.00 92.94 174 LEU A O 1
ATOM 1343 N N . LEU A 1 175 ? 7.982 3.126 -15.284 1.00 91.69 175 LEU A N 1
ATOM 1344 C CA . LEU A 1 175 ? 9.151 3.618 -16.000 1.00 91.69 175 LEU A CA 1
ATOM 1345 C C . LEU A 1 175 ? 10.211 2.520 -16.075 1.00 91.69 175 LEU A C 1
ATOM 1347 O O . LEU A 1 175 ? 10.288 1.648 -15.212 1.00 91.69 175 LEU A O 1
ATOM 1351 N N . ARG A 1 176 ? 11.028 2.551 -17.123 1.00 89.12 176 ARG A N 1
ATOM 1352 C CA . ARG A 1 176 ? 12.220 1.725 -17.273 1.00 89.12 176 ARG A CA 1
ATOM 1353 C C . ARG A 1 176 ? 13.439 2.578 -16.940 1.00 89.12 176 ARG A C 1
ATOM 1355 O O . ARG A 1 176 ? 13.601 3.660 -17.505 1.00 89.12 176 ARG A O 1
ATOM 1362 N N . HIS A 1 177 ? 14.278 2.085 -16.027 1.00 85.38 177 HIS A N 1
ATOM 1363 C CA . HIS A 1 177 ? 15.468 2.794 -15.533 1.00 85.38 177 HIS A CA 1
ATOM 1364 C C . HIS A 1 177 ? 15.175 4.236 -15.082 1.00 85.38 177 HIS A C 1
ATOM 1366 O O . HIS A 1 177 ? 15.994 5.122 -15.298 1.00 85.38 177 HIS A O 1
ATOM 1372 N N . GLU A 1 178 ? 13.977 4.471 -14.533 1.00 84.00 178 GLU A N 1
ATOM 1373 C CA . GLU A 1 178 ? 13.530 5.792 -14.054 1.00 84.00 178 GLU A CA 1
ATOM 1374 C C . GLU A 1 178 ? 13.540 6.912 -15.122 1.00 84.00 178 GLU A C 1
ATOM 1376 O O . GLU A 1 178 ? 13.480 8.081 -14.764 1.00 84.00 178 GLU A O 1
ATOM 1381 N N . ASN A 1 179 ? 13.583 6.580 -16.424 1.00 85.00 179 ASN A N 1
ATOM 1382 C CA . ASN A 1 179 ? 13.773 7.581 -17.487 1.00 85.00 179 ASN A CA 1
ATOM 1383 C C . ASN A 1 179 ? 12.759 7.518 -18.646 1.00 85.00 179 ASN A C 1
ATOM 1385 O O . ASN A 1 179 ? 12.391 8.549 -19.203 1.00 85.00 179 ASN A O 1
ATOM 1389 N N . GLY A 1 180 ? 12.312 6.323 -19.042 1.00 87.62 180 GLY A N 1
ATOM 1390 C CA . GLY A 1 180 ? 11.399 6.151 -20.181 1.00 87.62 180 GLY A CA 1
ATOM 1391 C C . GLY A 1 180 ? 10.185 5.303 -19.835 1.00 87.62 180 GLY A C 1
ATOM 1392 O O . GLY A 1 180 ? 10.261 4.452 -18.952 1.00 87.62 180 GLY A O 1
ATOM 1393 N N . VAL A 1 181 ? 9.063 5.508 -20.528 1.00 91.56 181 VAL A N 1
ATOM 1394 C CA . VAL A 1 181 ? 7.838 4.725 -20.300 1.00 91.56 181 VAL A CA 1
ATOM 1395 C C . VAL A 1 181 ? 8.087 3.245 -20.603 1.00 91.56 181 VAL A C 1
ATOM 1397 O O . VAL A 1 181 ? 8.594 2.868 -21.661 1.00 91.56 181 VAL A O 1
ATOM 1400 N N . CYS A 1 182 ? 7.726 2.377 -19.660 1.00 92.12 182 CYS A N 1
ATOM 1401 C CA . CYS A 1 182 ? 7.838 0.933 -19.803 1.00 92.12 182 CYS A CA 1
ATOM 1402 C C . CYS A 1 182 ? 6.611 0.388 -20.541 1.00 92.12 182 CYS A C 1
ATOM 1404 O O . CYS A 1 182 ? 5.587 0.100 -19.925 1.00 92.12 182 CYS A O 1
ATOM 1406 N N . LEU A 1 183 ? 6.726 0.248 -21.863 1.00 90.94 183 LEU A N 1
ATOM 1407 C CA . LEU A 1 183 ? 5.642 -0.259 -22.714 1.00 90.94 183 LEU A CA 1
ATOM 1408 C C . LEU A 1 183 ? 5.517 -1.783 -22.728 1.00 90.94 183 LEU A C 1
ATOM 1410 O O . LEU A 1 183 ? 4.419 -2.312 -22.858 1.00 90.94 183 LEU A O 1
ATOM 1414 N N . ASP A 1 184 ? 6.637 -2.476 -22.555 1.00 90.56 184 ASP A N 1
ATOM 1415 C CA . ASP A 1 184 ? 6.699 -3.929 -22.477 1.00 90.56 184 ASP A CA 1
ATOM 1416 C C . ASP A 1 184 ? 7.666 -4.318 -21.358 1.00 90.56 184 ASP A C 1
ATOM 1418 O O . ASP A 1 184 ? 8.764 -3.766 -21.226 1.00 90.56 184 ASP A O 1
ATOM 1422 N N . TYR A 1 185 ? 7.243 -5.255 -20.523 1.00 89.69 185 TYR A N 1
ATOM 1423 C CA . TYR A 1 185 ? 8.015 -5.774 -19.401 1.00 89.69 185 TYR A CA 1
ATOM 1424 C C . TYR A 1 185 ? 8.620 -7.161 -19.702 1.00 89.69 185 TYR A C 1
ATOM 1426 O O . TYR A 1 185 ? 9.299 -7.733 -18.846 1.00 89.69 185 TYR A O 1
ATOM 1434 N N . ASP A 1 186 ? 8.400 -7.683 -20.911 1.00 93.44 186 ASP A N 1
ATOM 1435 C CA . ASP A 1 186 ? 8.955 -8.910 -21.481 1.00 93.44 186 ASP A CA 1
ATOM 1436 C C . ASP A 1 186 ? 8.810 -10.116 -20.542 1.00 93.44 186 ASP A C 1
ATOM 1438 O O . ASP A 1 186 ? 9.777 -10.753 -20.113 1.00 93.44 186 ASP A O 1
ATOM 1442 N N . GLY A 1 187 ? 7.579 -10.341 -20.078 1.00 91.62 187 GLY A N 1
ATOM 1443 C CA . GLY A 1 187 ? 7.257 -11.391 -19.112 1.00 91.62 187 GLY A CA 1
ATOM 1444 C C . GLY A 1 187 ? 7.985 -11.290 -17.762 1.00 91.62 187 GLY A C 1
ATOM 1445 O O . GLY A 1 187 ? 8.033 -12.260 -17.005 1.00 91.62 187 GLY A O 1
ATOM 1446 N N . GLY A 1 188 ? 8.574 -10.130 -17.469 1.00 94.50 188 GLY A N 1
ATOM 1447 C CA . GLY A 1 188 ? 9.378 -9.837 -16.287 1.00 94.50 188 GLY A CA 1
ATOM 1448 C C . GLY A 1 188 ? 10.884 -9.774 -16.557 1.00 94.50 188 GLY A C 1
ATOM 1449 O O . GLY A 1 188 ? 11.632 -9.339 -15.680 1.00 94.50 188 GLY A O 1
ATOM 1450 N N . ARG A 1 189 ? 11.372 -10.154 -17.747 1.00 95.31 189 ARG A N 1
ATOM 1451 C CA . ARG A 1 189 ? 12.805 -10.047 -18.086 1.00 95.31 189 ARG A CA 1
ATOM 1452 C C . ARG A 1 189 ? 13.283 -8.603 -18.106 1.00 95.31 189 ARG A C 1
ATOM 1454 O O . ARG A 1 189 ? 14.359 -8.328 -17.589 1.00 95.31 189 ARG A O 1
ATOM 1461 N N . ALA A 1 190 ? 12.466 -7.673 -18.595 1.00 93.38 190 ALA A N 1
ATOM 1462 C CA . ALA A 1 190 ? 12.822 -6.256 -18.590 1.00 93.38 190 ALA A CA 1
ATOM 1463 C C . ALA A 1 190 ? 12.827 -5.628 -17.185 1.00 93.38 190 ALA A C 1
ATOM 1465 O O . ALA A 1 190 ? 13.369 -4.542 -16.999 1.00 93.38 190 ALA A O 1
ATOM 1466 N N . CYS A 1 191 ? 12.229 -6.292 -16.190 1.00 94.62 191 CYS A N 1
ATOM 1467 C CA . CYS A 1 191 ? 12.313 -5.862 -14.796 1.00 94.62 191 CYS A CA 1
ATOM 1468 C C . CYS A 1 191 ? 13.671 -6.214 -14.168 1.00 94.62 191 CYS A C 1
ATOM 1470 O O . CYS A 1 191 ? 14.080 -5.565 -13.203 1.00 94.62 191 CYS A O 1
ATOM 1472 N N . VAL A 1 192 ? 14.391 -7.200 -14.717 1.00 94.00 192 VAL A N 1
ATOM 1473 C CA . VAL A 1 192 ? 15.720 -7.589 -14.235 1.00 94.00 192 VAL A CA 1
ATOM 1474 C C . VAL A 1 192 ? 16.686 -6.429 -14.453 1.00 94.00 192 VAL A C 1
ATOM 1476 O O . VAL A 1 192 ? 16.959 -6.028 -15.580 1.00 94.00 192 VAL A O 1
ATOM 1479 N N . GLY A 1 193 ? 17.199 -5.870 -13.357 1.00 89.75 193 GLY A N 1
ATOM 1480 C CA . GLY A 1 193 ? 18.113 -4.728 -13.399 1.00 89.75 193 GLY A CA 1
ATOM 1481 C C . GLY A 1 193 ? 17.455 -3.379 -13.710 1.00 89.75 193 GLY A C 1
ATOM 1482 O O . GLY A 1 193 ? 18.185 -2.397 -13.833 1.00 89.75 193 GLY A O 1
ATOM 1483 N N . CYS A 1 194 ? 16.116 -3.311 -13.783 1.00 92.19 194 CYS A N 1
ATOM 1484 C CA . CYS A 1 194 ? 15.385 -2.052 -13.977 1.00 92.19 194 CYS A CA 1
ATOM 1485 C C . CYS A 1 194 ? 15.675 -1.060 -12.842 1.00 92.19 194 CYS A C 1
ATOM 1487 O O . CYS A 1 194 ? 15.860 0.125 -13.098 1.00 92.19 194 CYS A O 1
ATOM 1489 N N . LEU A 1 195 ? 15.807 -1.573 -11.613 1.00 91.38 195 LEU A N 1
ATOM 1490 C CA . LEU A 1 195 ? 16.445 -0.888 -10.491 1.00 91.38 195 LEU A CA 1
ATOM 1491 C C . LEU A 1 195 ? 17.686 -1.670 -10.041 1.00 91.38 195 LEU A C 1
ATOM 1493 O O . LEU A 1 195 ? 17.752 -2.896 -10.174 1.00 91.38 195 LEU A O 1
ATOM 1497 N N . ARG A 1 196 ? 18.653 -0.970 -9.433 1.00 89.12 196 ARG A N 1
ATOM 1498 C CA . ARG A 1 196 ? 19.869 -1.565 -8.844 1.00 89.12 196 ARG A CA 1
ATOM 1499 C C . ARG A 1 196 ? 19.979 -1.304 -7.333 1.00 89.12 196 ARG A C 1
ATOM 1501 O O . ARG A 1 196 ? 20.931 -0.657 -6.894 1.00 89.12 196 ARG A O 1
ATOM 1508 N N . PRO A 1 197 ? 19.022 -1.765 -6.510 1.00 88.00 197 PRO A N 1
ATOM 1509 C CA . PRO A 1 197 ? 19.080 -1.520 -5.079 1.00 88.00 197 PRO A CA 1
ATOM 1510 C C . PRO A 1 197 ? 20.053 -2.469 -4.381 1.00 88.00 197 PRO A C 1
ATOM 1512 O O . PRO A 1 197 ? 20.434 -3.524 -4.892 1.00 88.00 197 PRO A O 1
ATOM 1515 N N . ALA A 1 198 ? 20.411 -2.121 -3.146 1.00 88.00 198 ALA A N 1
ATOM 1516 C CA . ALA A 1 198 ? 21.072 -3.068 -2.262 1.00 88.00 198 ALA A CA 1
ATOM 1517 C C . ALA A 1 198 ? 20.168 -4.300 -2.018 1.00 88.00 198 ALA A C 1
ATOM 1519 O O . ALA A 1 198 ? 18.946 -4.149 -1.931 1.00 88.00 198 ALA A O 1
ATOM 1520 N N . PRO A 1 199 ? 20.742 -5.504 -1.825 1.00 91.50 199 PRO A N 1
ATOM 1521 C CA . PRO A 1 199 ? 19.972 -6.689 -1.460 1.00 91.50 199 PRO A CA 1
ATOM 1522 C C . PRO A 1 199 ? 19.074 -6.439 -0.243 1.00 91.50 199 PRO A C 1
ATOM 1524 O O . PRO A 1 199 ? 19.534 -5.906 0.772 1.00 91.50 199 PRO A O 1
ATOM 1527 N N . ALA A 1 200 ? 17.819 -6.887 -0.308 1.00 93.06 200 ALA A N 1
ATOM 1528 C CA . ALA A 1 200 ? 16.814 -6.648 0.731 1.00 93.06 200 ALA A CA 1
ATOM 1529 C C . ALA A 1 200 ? 17.289 -7.040 2.147 1.00 93.06 200 ALA A C 1
ATOM 1531 O O . ALA A 1 200 ? 17.057 -6.330 3.127 1.00 93.06 200 ALA A O 1
ATOM 1532 N N . TRP A 1 201 ? 18.031 -8.144 2.283 1.00 92.62 201 TRP A N 1
ATOM 1533 C CA . TRP A 1 201 ? 18.560 -8.569 3.583 1.00 92.62 201 TRP A CA 1
ATOM 1534 C C . TRP A 1 201 ? 19.549 -7.561 4.191 1.00 92.62 201 TRP A C 1
ATOM 1536 O O . TRP A 1 201 ? 19.531 -7.368 5.408 1.00 92.62 201 TRP A O 1
ATOM 1546 N N . LYS A 1 202 ? 20.358 -6.873 3.367 1.00 92.81 202 LYS A N 1
ATOM 1547 C CA . LYS A 1 202 ? 21.276 -5.820 3.832 1.00 92.81 202 LYS A CA 1
ATOM 1548 C C . LYS A 1 202 ? 20.492 -4.618 4.345 1.00 92.81 202 LYS A C 1
ATOM 1550 O O . LYS A 1 202 ? 20.821 -4.089 5.403 1.00 92.81 202 LYS A O 1
ATOM 1555 N N . ALA A 1 203 ? 19.424 -4.225 3.648 1.00 91.12 203 ALA A N 1
ATOM 1556 C CA . ALA A 1 203 ? 18.547 -3.142 4.091 1.00 91.12 203 ALA A CA 1
ATOM 1557 C C . ALA A 1 203 ? 17.864 -3.470 5.432 1.00 91.12 203 ALA A C 1
ATOM 1559 O O . ALA A 1 203 ? 17.854 -2.626 6.331 1.00 91.12 203 ALA A O 1
ATOM 1560 N N . ARG A 1 204 ? 17.372 -4.707 5.616 1.00 93.00 204 ARG A N 1
ATOM 1561 C CA . ARG A 1 204 ? 16.822 -5.172 6.906 1.00 93.00 204 ARG A CA 1
ATOM 1562 C C . ARG A 1 204 ? 17.861 -5.125 8.024 1.00 93.00 204 ARG A C 1
ATOM 1564 O O . ARG A 1 204 ? 17.564 -4.626 9.108 1.00 93.00 204 ARG A O 1
ATOM 1571 N N . LEU A 1 205 ? 19.074 -5.622 7.768 1.00 91.81 205 LEU A N 1
ATOM 1572 C CA . LEU A 1 205 ? 20.154 -5.627 8.757 1.00 91.81 205 LEU A CA 1
ATOM 1573 C C . LEU A 1 205 ? 20.558 -4.202 9.157 1.00 91.81 205 LEU A C 1
ATOM 1575 O O . LEU A 1 205 ? 20.656 -3.910 10.348 1.00 91.81 205 LEU A O 1
ATOM 1579 N N . ARG A 1 206 ? 20.708 -3.306 8.174 1.00 89.56 206 ARG A N 1
ATOM 1580 C CA . ARG A 1 206 ? 21.003 -1.889 8.406 1.00 89.56 206 ARG A CA 1
ATOM 1581 C C . ARG A 1 206 ? 19.931 -1.233 9.275 1.00 89.56 206 ARG A C 1
ATOM 1583 O O . ARG A 1 206 ? 20.263 -0.640 10.296 1.00 89.56 206 ARG A O 1
ATOM 1590 N N . ARG A 1 207 ? 18.647 -1.396 8.930 1.00 91.25 207 ARG A N 1
ATOM 1591 C CA . ARG A 1 207 ? 17.532 -0.838 9.719 1.00 91.25 207 ARG A CA 1
ATOM 1592 C C . ARG A 1 207 ? 17.509 -1.377 11.141 1.00 91.25 207 ARG A C 1
ATOM 1594 O O . ARG A 1 207 ? 17.373 -0.599 12.076 1.00 91.25 207 ARG A O 1
ATOM 1601 N N . ARG A 1 208 ? 17.696 -2.688 11.312 1.00 91.06 208 ARG A N 1
ATOM 1602 C CA . ARG A 1 208 ? 17.792 -3.320 12.632 1.00 91.06 208 ARG A CA 1
ATOM 1603 C C . ARG A 1 208 ? 18.895 -2.686 13.475 1.00 91.06 208 ARG A C 1
ATOM 1605 O O . ARG A 1 208 ? 18.645 -2.358 14.630 1.00 91.06 208 ARG A O 1
ATOM 1612 N N . PHE A 1 209 ? 20.090 -2.522 12.920 1.00 87.44 209 PHE A N 1
ATOM 1613 C CA . PHE A 1 209 ? 21.219 -1.922 13.627 1.00 87.44 209 PHE A CA 1
ATOM 1614 C C . PHE A 1 209 ? 20.973 -0.445 13.975 1.00 87.44 209 PHE A C 1
ATOM 1616 O O . PHE A 1 209 ? 21.017 -0.085 15.150 1.00 87.44 209 PHE A O 1
ATOM 1623 N N . GLU A 1 210 ? 20.614 0.389 12.993 1.00 81.56 210 GLU A N 1
ATOM 1624 C CA . GLU A 1 210 ? 20.355 1.822 13.204 1.00 81.56 210 GLU A CA 1
ATOM 1625 C C . GLU A 1 210 ? 19.245 2.073 14.232 1.00 81.56 210 GLU A C 1
ATOM 1627 O O . GLU A 1 210 ? 19.393 2.908 15.125 1.00 81.56 210 GLU A O 1
ATOM 1632 N N . GLN A 1 211 ? 18.138 1.333 14.141 1.00 86.88 211 GLN A N 1
ATOM 1633 C CA . GLN A 1 211 ? 17.001 1.505 15.048 1.00 86.88 211 GLN A CA 1
ATOM 1634 C C . GLN A 1 211 ? 17.308 0.982 16.456 1.00 86.88 211 GLN A C 1
ATOM 1636 O O . GLN A 1 211 ? 16.799 1.530 17.435 1.00 86.88 211 GLN A O 1
ATOM 1641 N N . SER A 1 212 ? 18.186 -0.019 16.587 1.00 81.56 212 SER A N 1
ATOM 1642 C CA . SER A 1 212 ? 18.656 -0.488 17.898 1.00 81.56 212 SER A CA 1
ATOM 1643 C C . SER A 1 212 ? 19.506 0.578 18.583 1.00 81.56 212 SER A C 1
ATOM 1645 O O . SER A 1 212 ? 19.263 0.896 19.744 1.00 81.56 212 SER A O 1
ATOM 1647 N N . ILE A 1 213 ? 20.440 1.192 17.850 1.00 76.69 213 ILE A N 1
ATOM 1648 C CA . ILE A 1 213 ? 21.258 2.299 18.363 1.00 76.69 213 ILE A CA 1
ATOM 1649 C C . ILE A 1 213 ? 20.375 3.482 18.745 1.00 76.69 213 ILE A C 1
ATOM 1651 O O . ILE A 1 213 ? 20.529 4.019 19.837 1.00 76.69 213 ILE A O 1
ATOM 1655 N N . ALA A 1 214 ? 19.416 3.855 17.894 1.00 73.81 214 ALA A N 1
ATOM 1656 C CA . ALA A 1 214 ? 18.502 4.957 18.184 1.00 73.81 214 ALA A CA 1
ATOM 1657 C C . ALA A 1 214 ? 17.666 4.712 19.449 1.00 73.81 214 ALA A C 1
ATOM 1659 O O . ALA A 1 214 ? 17.363 5.659 20.172 1.00 73.81 214 ALA A O 1
ATOM 1660 N N . THR A 1 215 ? 17.307 3.453 19.717 1.00 73.06 215 THR A N 1
ATOM 1661 C CA . THR A 1 215 ? 16.544 3.063 20.910 1.00 73.06 215 THR A CA 1
ATOM 1662 C C . THR A 1 215 ? 17.401 3.119 22.179 1.00 73.06 215 THR A C 1
ATOM 1664 O O . THR A 1 215 ? 16.897 3.521 23.220 1.00 73.06 215 THR A O 1
ATOM 1667 N N . ILE A 1 216 ? 18.682 2.737 22.103 1.00 70.69 216 ILE A N 1
ATOM 1668 C CA . ILE A 1 216 ? 19.582 2.654 23.269 1.00 70.69 216 ILE A CA 1
ATOM 1669 C C . ILE A 1 216 ? 20.229 4.008 23.592 1.00 70.69 216 ILE A C 1
ATOM 1671 O O . ILE A 1 216 ? 20.297 4.400 24.751 1.00 70.69 216 ILE A O 1
ATOM 1675 N N . PHE A 1 217 ? 20.702 4.728 22.574 1.00 68.50 217 PHE A N 1
ATOM 1676 C CA . PHE A 1 217 ? 21.544 5.922 22.723 1.00 68.50 217 PHE A CA 1
ATOM 1677 C C . PHE A 1 217 ? 20.853 7.218 22.270 1.00 68.50 217 PHE A C 1
ATOM 1679 O O . PHE A 1 217 ? 21.463 8.287 22.258 1.00 68.50 217 PHE A O 1
ATOM 1686 N N . GLY A 1 218 ? 19.580 7.137 21.877 1.00 55.06 218 GLY A N 1
ATOM 1687 C CA . GLY A 1 218 ? 18.817 8.258 21.338 1.00 55.06 218 GLY A CA 1
ATOM 1688 C C . GLY A 1 218 ? 19.084 8.530 19.851 1.00 55.06 218 GLY A C 1
ATOM 1689 O O . GLY A 1 218 ? 20.081 8.107 19.258 1.00 55.06 218 GLY A O 1
ATOM 1690 N N . LYS A 1 219 ? 18.163 9.268 19.214 1.00 55.94 219 LYS A N 1
ATOM 1691 C CA . LYS A 1 219 ? 18.162 9.512 17.756 1.00 55.94 219 LYS A CA 1
ATOM 1692 C C . LYS A 1 219 ? 19.403 10.271 17.254 1.00 55.94 219 LYS A C 1
ATOM 1694 O O . LYS A 1 219 ? 19.824 10.048 16.122 1.00 55.94 219 LYS A O 1
ATOM 1699 N N . GLY A 1 220 ? 19.998 11.130 18.087 1.00 51.72 220 GLY A N 1
ATOM 1700 C CA . GLY A 1 220 ? 21.180 11.927 17.732 1.00 51.72 220 GLY A CA 1
ATOM 1701 C C . GLY A 1 220 ? 22.437 11.082 17.502 1.00 51.72 220 GLY A C 1
ATOM 1702 O O . GLY A 1 220 ? 23.133 11.278 16.510 1.00 51.72 220 GLY A O 1
ATOM 1703 N N . VAL A 1 221 ? 22.686 10.083 18.356 1.00 60.50 221 VAL A N 1
ATOM 1704 C CA . VAL A 1 221 ? 23.837 9.172 18.221 1.00 60.50 221 VAL A CA 1
ATOM 1705 C C . VAL A 1 221 ? 23.670 8.251 17.010 1.00 60.50 221 VAL A C 1
ATOM 1707 O O . VAL A 1 221 ? 24.623 8.025 16.269 1.00 60.50 221 VAL A O 1
ATOM 1710 N N . ALA A 1 222 ? 22.448 7.787 16.735 1.00 56.75 222 ALA A N 1
ATOM 1711 C CA . ALA A 1 222 ? 22.164 6.974 15.551 1.00 56.75 222 ALA A CA 1
ATOM 1712 C C . ALA A 1 222 ? 22.427 7.718 14.229 1.00 56.75 222 ALA A C 1
ATOM 1714 O O . ALA A 1 222 ? 22.936 7.120 13.282 1.00 56.75 222 ALA A O 1
ATOM 1715 N N . ALA A 1 223 ? 22.128 9.021 14.166 1.00 55.94 223 ALA A N 1
ATOM 1716 C CA . ALA A 1 223 ? 22.428 9.847 12.996 1.00 55.94 223 ALA A CA 1
ATOM 1717 C C . ALA A 1 223 ? 23.944 10.013 12.766 1.00 55.94 223 ALA A C 1
ATOM 1719 O O . ALA A 1 223 ? 24.393 9.998 11.622 1.00 55.94 223 ALA A O 1
ATOM 1720 N N . ILE A 1 224 ? 24.735 10.113 13.842 1.00 58.38 224 ILE A N 1
ATOM 1721 C CA . ILE A 1 224 ? 26.205 10.157 13.767 1.00 58.38 224 ILE A CA 1
ATOM 1722 C C . ILE A 1 224 ? 26.746 8.816 13.258 1.00 58.38 224 ILE A C 1
ATOM 1724 O O . ILE A 1 224 ? 27.507 8.792 12.298 1.00 58.38 224 ILE A O 1
ATOM 1728 N N . VAL A 1 225 ? 26.294 7.692 13.824 1.00 59.22 225 VAL A N 1
ATOM 1729 C CA . VAL A 1 225 ? 26.727 6.351 13.392 1.00 59.22 225 VAL A CA 1
ATOM 1730 C C . VAL A 1 225 ? 26.380 6.078 11.923 1.00 59.22 225 VAL A C 1
ATOM 1732 O O . VAL A 1 225 ? 27.200 5.513 11.199 1.00 59.22 225 VAL A O 1
ATOM 1735 N N . ARG A 1 226 ? 25.201 6.510 11.453 1.00 57.03 226 ARG A N 1
ATOM 1736 C CA . ARG A 1 226 ? 24.816 6.399 10.036 1.00 57.03 226 ARG A CA 1
ATOM 1737 C C . ARG A 1 226 ? 25.833 7.087 9.121 1.00 57.03 226 ARG A C 1
ATOM 1739 O O . ARG A 1 226 ? 26.306 6.467 8.174 1.00 57.03 226 ARG A O 1
ATOM 1746 N N . ASN A 1 227 ? 26.183 8.332 9.440 1.00 52.12 227 ASN A N 1
ATOM 1747 C CA . ASN A 1 227 ? 27.056 9.158 8.606 1.00 52.12 227 ASN A CA 1
ATOM 1748 C C . ASN A 1 227 ? 28.538 8.757 8.684 1.00 52.12 227 ASN A C 1
ATOM 1750 O O . ASN A 1 227 ? 29.259 8.933 7.708 1.00 52.12 227 ASN A O 1
ATOM 1754 N N . GLU A 1 228 ? 28.994 8.246 9.830 1.00 53.06 228 GLU A N 1
ATOM 1755 C CA . GLU A 1 228 ? 30.419 8.002 10.102 1.00 53.06 228 GLU A CA 1
ATOM 1756 C C . GLU A 1 228 ? 30.846 6.541 9.873 1.00 53.06 228 GLU A C 1
ATOM 1758 O O . GLU A 1 228 ? 31.988 6.289 9.503 1.00 53.06 228 GLU A O 1
ATOM 1763 N N . ILE A 1 229 ? 29.949 5.564 10.073 1.00 52.69 229 ILE A N 1
ATOM 1764 C CA . ILE A 1 229 ? 30.313 4.132 10.098 1.00 52.69 229 ILE A CA 1
ATOM 1765 C C . ILE A 1 229 ? 29.672 3.344 8.951 1.00 52.69 229 ILE A C 1
ATOM 1767 O O . ILE A 1 229 ? 30.312 2.469 8.370 1.00 52.69 229 ILE A O 1
ATOM 1771 N N . LEU A 1 230 ? 28.409 3.620 8.617 1.00 48.69 230 LEU A N 1
ATOM 1772 C CA . LEU A 1 230 ? 27.665 2.826 7.627 1.00 48.69 230 LEU A CA 1
ATOM 1773 C C . LEU A 1 230 ? 27.785 3.370 6.197 1.00 48.69 230 LEU A C 1
ATOM 1775 O O . LEU A 1 230 ? 27.633 2.605 5.246 1.00 48.69 230 LEU A O 1
ATOM 1779 N N . GLU A 1 231 ? 28.095 4.659 6.043 1.00 52.34 231 GLU A N 1
ATOM 1780 C CA . GLU A 1 231 ? 28.303 5.322 4.750 1.00 52.34 231 GLU A CA 1
ATOM 1781 C C . GLU A 1 231 ? 29.665 6.046 4.687 1.00 52.34 231 GLU A C 1
ATOM 1783 O O . GLU A 1 231 ? 29.718 7.266 4.513 1.00 52.34 231 GLU A O 1
ATOM 1788 N N . PRO A 1 232 ? 30.801 5.326 4.784 1.00 41.03 232 PRO A N 1
ATOM 1789 C CA . PRO A 1 232 ? 32.129 5.947 4.829 1.00 41.03 232 PRO A CA 1
ATOM 1790 C C . PRO A 1 232 ? 32.457 6.774 3.575 1.00 41.03 232 PRO A C 1
ATOM 1792 O O . PRO A 1 232 ? 33.260 7.698 3.648 1.00 41.03 232 PRO A O 1
ATOM 1795 N N . ALA A 1 233 ? 31.795 6.518 2.440 1.00 48.09 233 ALA A N 1
ATOM 1796 C CA . ALA A 1 233 ? 31.906 7.335 1.230 1.00 48.09 233 ALA A CA 1
ATOM 1797 C C . ALA A 1 233 ? 31.380 8.774 1.420 1.00 48.09 233 ALA A C 1
ATOM 1799 O O . ALA A 1 233 ? 31.932 9.709 0.843 1.00 48.09 233 ALA A O 1
ATOM 1800 N N . ASN A 1 234 ? 30.355 8.973 2.257 1.00 44.50 234 ASN A N 1
ATOM 1801 C CA . ASN A 1 234 ? 29.816 10.297 2.579 1.00 44.50 234 ASN A CA 1
ATOM 1802 C C . ASN A 1 234 ? 30.708 11.041 3.585 1.00 44.50 234 ASN A C 1
ATOM 1804 O O . ASN A 1 234 ? 30.859 12.260 3.489 1.00 44.50 234 ASN A O 1
ATOM 1808 N N . HIS A 1 235 ? 31.364 10.319 4.499 1.00 41.78 235 HIS A N 1
ATOM 1809 C CA . HIS A 1 235 ? 32.400 10.874 5.372 1.00 41.78 235 HIS A CA 1
ATOM 1810 C C . HIS A 1 235 ? 33.668 11.250 4.580 1.00 41.78 235 HIS A C 1
ATOM 1812 O O . HIS A 1 235 ? 34.132 12.384 4.668 1.00 41.78 235 HIS A O 1
ATOM 1818 N N . ALA A 1 236 ? 34.162 10.364 3.710 1.00 40.03 236 ALA A N 1
ATOM 1819 C CA . ALA A 1 236 ? 35.313 10.622 2.844 1.00 40.03 236 ALA A CA 1
ATOM 1820 C C . ALA A 1 236 ? 35.075 11.809 1.896 1.00 40.03 236 ALA A C 1
ATOM 1822 O O . ALA A 1 236 ? 35.940 12.667 1.785 1.00 40.03 236 ALA A O 1
ATOM 1823 N N . LYS A 1 237 ? 33.884 11.949 1.293 1.00 45.56 237 LYS A N 1
ATOM 1824 C CA . LYS A 1 237 ? 33.528 13.137 0.489 1.00 45.56 237 LYS A CA 1
ATOM 1825 C C . LYS A 1 237 ? 33.480 14.438 1.302 1.00 45.56 237 LYS A C 1
ATOM 1827 O O . LYS A 1 237 ? 33.749 15.504 0.757 1.00 45.56 237 LYS A O 1
ATOM 1832 N N . ARG A 1 238 ? 33.149 14.377 2.599 1.00 46.12 238 ARG A N 1
ATOM 1833 C CA . ARG A 1 238 ? 33.138 15.550 3.496 1.00 46.12 238 ARG A CA 1
ATOM 1834 C C . ARG A 1 238 ? 34.529 15.933 3.996 1.00 46.12 238 ARG A C 1
ATOM 1836 O O . ARG A 1 238 ? 34.759 17.117 4.216 1.00 46.12 238 ARG A O 1
ATOM 1843 N N . VAL A 1 239 ? 35.414 14.957 4.191 1.00 48.88 239 VAL A N 1
ATOM 1844 C CA . VAL A 1 239 ? 36.776 15.161 4.713 1.00 48.88 239 VAL A CA 1
ATOM 1845 C C . VAL A 1 239 ? 37.782 15.447 3.599 1.00 48.88 239 VAL A C 1
ATOM 1847 O O . VAL A 1 239 ? 38.668 16.271 3.789 1.00 48.88 239 VAL A O 1
ATOM 1850 N N . ALA A 1 240 ? 37.642 14.809 2.435 1.00 43.88 240 ALA A N 1
ATOM 1851 C CA . ALA A 1 240 ? 38.636 14.885 1.370 1.00 43.88 240 ALA A CA 1
ATOM 1852 C C . ALA A 1 240 ? 38.547 16.148 0.508 1.00 43.88 240 ALA A C 1
ATOM 1854 O O . ALA A 1 240 ? 39.528 16.426 -0.163 1.00 43.88 240 ALA A O 1
ATOM 1855 N N . GLY A 1 241 ? 37.426 16.890 0.524 1.00 40.00 241 GLY A N 1
ATOM 1856 C CA . GLY A 1 241 ? 37.223 18.083 -0.311 1.00 40.00 241 GLY A CA 1
ATOM 1857 C C . GLY A 1 241 ? 37.549 17.814 -1.783 1.00 40.00 241 GLY A C 1
ATOM 1858 O O . GLY A 1 241 ? 38.687 17.987 -2.188 1.00 40.00 241 GLY A O 1
ATOM 1859 N N . ASP A 1 242 ? 36.568 17.367 -2.568 1.00 37.97 242 ASP A N 1
ATOM 1860 C CA . ASP A 1 242 ? 36.759 16.905 -3.953 1.00 37.97 242 ASP A CA 1
ATOM 1861 C C . ASP A 1 242 ? 37.754 17.769 -4.779 1.00 37.97 242 ASP A C 1
ATOM 1863 O O . ASP A 1 242 ? 37.424 18.906 -5.131 1.00 37.97 242 ASP A O 1
ATOM 1867 N N . PRO A 1 243 ? 38.961 17.254 -5.104 1.00 34.78 243 PRO A N 1
ATOM 1868 C CA . PRO A 1 243 ? 39.974 17.984 -5.864 1.00 34.78 243 PRO A CA 1
ATOM 1869 C C . PRO A 1 243 ? 39.667 18.079 -7.366 1.00 34.78 243 PRO A C 1
ATOM 1871 O O . PRO A 1 243 ? 40.438 18.692 -8.100 1.00 34.78 243 PRO A O 1
ATOM 1874 N N . THR A 1 244 ? 38.568 17.481 -7.842 1.00 34.47 244 THR A N 1
ATOM 1875 C CA . THR A 1 244 ? 38.135 17.569 -9.248 1.00 34.47 244 THR A CA 1
ATOM 1876 C C . THR A 1 244 ? 37.061 18.633 -9.494 1.00 34.47 244 THR A C 1
ATOM 1878 O O . THR A 1 244 ? 36.602 18.801 -10.623 1.00 34.47 244 THR A O 1
ATOM 1881 N N . ALA A 1 245 ? 36.697 19.408 -8.467 1.00 33.00 245 ALA A N 1
ATOM 1882 C CA . ALA A 1 245 ? 35.826 20.564 -8.623 1.00 33.00 245 ALA A CA 1
ATOM 1883 C C . ALA A 1 245 ? 36.577 21.721 -9.322 1.00 33.00 245 ALA A C 1
ATOM 1885 O O . ALA A 1 245 ? 37.631 22.138 -8.831 1.00 33.00 245 ALA A O 1
ATOM 1886 N N . PRO A 1 246 ? 36.061 22.285 -10.432 1.00 26.39 246 PRO A N 1
ATOM 1887 C CA . PRO A 1 246 ? 36.646 23.481 -11.024 1.00 26.39 246 PRO A CA 1
ATOM 1888 C C . PRO A 1 246 ? 36.615 24.638 -10.013 1.00 26.39 246 PRO A C 1
ATOM 1890 O O . PR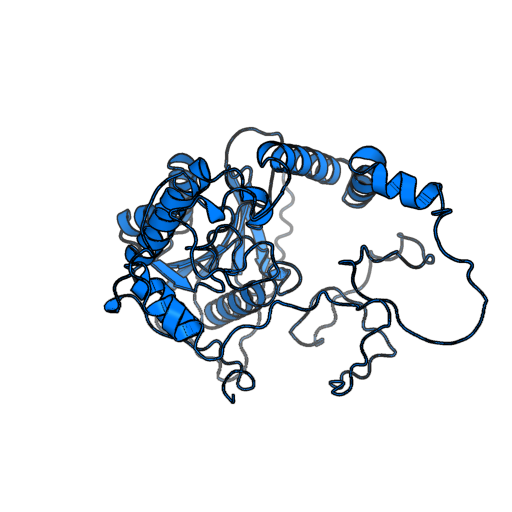O A 1 246 ? 35.672 24.803 -9.236 1.00 26.39 246 PRO A O 1
ATOM 1893 N N . SER A 1 247 ? 37.699 25.413 -10.003 1.00 26.11 247 SER A N 1
ATOM 1894 C CA . SER A 1 247 ? 37.988 26.493 -9.059 1.00 26.11 247 SER A CA 1
ATOM 1895 C C . SER A 1 247 ? 36.828 27.481 -8.902 1.00 26.11 247 SER A C 1
ATOM 1897 O O . SER A 1 247 ? 36.417 28.125 -9.866 1.00 26.11 247 SER A O 1
ATOM 1899 N N . ARG A 1 248 ? 36.352 27.656 -7.663 1.00 28.14 248 ARG A N 1
ATOM 1900 C CA . ARG A 1 248 ? 35.421 28.725 -7.279 1.00 28.14 248 ARG A CA 1
ATOM 1901 C C . ARG A 1 248 ? 36.121 30.084 -7.344 1.00 28.14 248 ARG A C 1
ATOM 1903 O O . ARG A 1 248 ? 36.879 30.430 -6.440 1.00 28.14 248 ARG A O 1
ATOM 1910 N N . GLY A 1 249 ? 35.827 30.846 -8.392 1.00 23.75 249 GLY A N 1
ATOM 1911 C CA . GLY A 1 249 ? 35.886 32.304 -8.363 1.00 23.75 249 GLY A CA 1
ATOM 1912 C C . GLY A 1 249 ? 34.679 32.840 -7.594 1.00 23.75 249 GLY A C 1
ATOM 1913 O O . GLY A 1 249 ? 33.558 32.371 -7.768 1.00 23.75 249 GLY A O 1
ATOM 1914 N N . ILE A 1 250 ? 34.942 33.765 -6.682 1.00 30.03 250 ILE A N 1
ATOM 1915 C CA . ILE A 1 250 ? 33.956 34.500 -5.896 1.00 30.03 250 ILE A CA 1
ATOM 1916 C C . ILE A 1 250 ? 33.284 35.507 -6.831 1.00 30.03 250 ILE A C 1
ATOM 1918 O O . ILE A 1 250 ? 33.992 36.359 -7.346 1.00 30.03 250 ILE A O 1
ATOM 1922 N N . GLU A 1 251 ? 31.968 35.398 -7.039 1.00 23.83 251 GLU A N 1
ATOM 1923 C CA . GLU A 1 251 ? 31.001 36.512 -7.101 1.00 23.83 251 GLU A CA 1
ATOM 1924 C C . GLU A 1 251 ? 29.606 36.020 -7.536 1.00 23.83 251 GLU A C 1
ATOM 1926 O O . GLU A 1 251 ? 29.459 35.348 -8.547 1.00 23.83 251 GLU A O 1
ATOM 1931 N N . GLY A 1 252 ? 28.593 36.392 -6.744 1.00 26.05 252 GLY A N 1
ATOM 1932 C CA . GLY A 1 252 ? 27.247 36.735 -7.214 1.00 26.05 252 GLY A CA 1
ATOM 1933 C C . GLY A 1 252 ? 26.340 35.651 -7.809 1.00 26.05 252 GLY A C 1
ATOM 1934 O O . GLY A 1 252 ? 26.382 35.390 -9.002 1.00 26.05 252 GLY A O 1
ATOM 1935 N N . GLY A 1 253 ? 25.357 35.222 -7.010 1.00 25.31 253 GLY A N 1
ATOM 1936 C CA . GLY A 1 253 ? 24.047 34.787 -7.510 1.00 25.31 253 GLY A CA 1
ATOM 1937 C C . GLY A 1 253 ? 23.949 33.342 -8.003 1.00 25.31 253 GLY A C 1
ATOM 1938 O O . GLY A 1 253 ? 24.910 32.751 -8.477 1.00 25.31 253 GLY A O 1
ATOM 1939 N N . GLY A 1 254 ? 22.740 32.794 -7.896 1.00 22.30 254 GLY A N 1
ATOM 1940 C CA . GLY A 1 254 ? 22.389 31.501 -8.471 1.00 22.30 254 GLY A CA 1
ATOM 1941 C C . GLY A 1 254 ? 22.543 30.330 -7.507 1.00 22.30 254 GLY A C 1
ATOM 1942 O O . GLY A 1 254 ? 23.646 29.932 -7.153 1.00 22.30 254 GLY A O 1
ATOM 1943 N N . SER A 1 255 ? 21.380 29.802 -7.129 1.00 29.97 255 SER A N 1
ATOM 1944 C CA . SER A 1 255 ? 20.973 28.424 -7.386 1.00 29.97 255 SER A CA 1
ATOM 1945 C C . SER A 1 255 ? 21.794 27.251 -6.877 1.00 29.97 255 SER A C 1
ATOM 1947 O O . SER A 1 255 ? 22.948 27.177 -7.274 1.00 29.97 255 SER A O 1
ATOM 1949 N N . ASN A 1 256 ? 21.193 26.303 -6.121 1.00 25.17 256 ASN A N 1
ATOM 1950 C CA . ASN A 1 256 ? 21.712 24.928 -6.091 1.00 25.17 256 ASN A CA 1
ATOM 1951 C C . ASN A 1 256 ? 20.677 23.751 -5.805 1.00 25.17 256 ASN A C 1
ATOM 1953 O O . ASN A 1 256 ? 20.501 23.335 -4.656 1.00 25.17 256 ASN A O 1
ATOM 1957 N N . GLY A 1 257 ? 20.025 23.194 -6.831 1.00 25.39 257 GLY A N 1
ATOM 1958 C CA . GLY A 1 257 ? 19.315 21.927 -7.021 1.00 25.39 257 GLY A CA 1
ATOM 1959 C C . GLY A 1 257 ? 19.954 20.536 -6.905 1.00 25.39 257 GLY A C 1
ATOM 1960 O O . GLY A 1 257 ? 21.020 20.194 -7.399 1.00 25.39 257 GLY A O 1
ATOM 1961 N N . SER A 1 258 ? 19.087 19.646 -6.422 1.00 32.19 258 SER A N 1
ATOM 1962 C CA . SER A 1 258 ? 18.869 18.273 -6.905 1.00 32.19 258 SER A CA 1
ATOM 1963 C C . SER A 1 258 ? 19.964 17.210 -6.705 1.00 32.19 258 SER A C 1
ATOM 1965 O O . SER A 1 258 ? 20.251 16.350 -7.530 1.00 32.19 258 SER A O 1
ATOM 1967 N N . THR A 1 259 ? 20.418 17.110 -5.460 1.00 23.03 259 THR A N 1
ATOM 1968 C CA . THR A 1 259 ? 20.402 15.804 -4.765 1.00 23.03 259 THR A CA 1
ATOM 1969 C C . THR A 1 259 ? 19.194 15.810 -3.821 1.00 23.03 259 THR A C 1
ATOM 1971 O O . THR A 1 259 ? 18.828 16.899 -3.376 1.00 23.03 259 THR A O 1
ATOM 1974 N N . PRO A 1 260 ? 18.561 14.678 -3.437 1.00 27.78 260 PRO A N 1
ATOM 1975 C CA . PRO A 1 260 ? 17.654 14.687 -2.293 1.00 27.78 260 PRO A CA 1
ATOM 1976 C C . PRO A 1 260 ? 18.505 15.042 -1.073 1.00 27.78 260 PRO A C 1
ATOM 1978 O O . PRO A 1 260 ? 19.231 14.213 -0.521 1.00 27.78 260 PRO A O 1
ATOM 1981 N N . GLY A 1 261 ? 18.526 16.333 -0.758 1.00 24.12 261 GLY A N 1
ATOM 1982 C CA . GLY A 1 261 ? 19.484 16.937 0.136 1.00 24.12 261 GLY A CA 1
ATOM 1983 C C . GLY A 1 261 ? 19.338 16.355 1.528 1.00 24.12 261 GLY A C 1
ATOM 1984 O O . GLY A 1 261 ? 18.339 16.558 2.216 1.00 24.12 261 GLY A O 1
ATOM 1985 N N . SER A 1 262 ? 20.403 15.713 1.996 1.00 26.36 262 SER A N 1
ATOM 1986 C CA . SER A 1 262 ? 20.775 15.820 3.396 1.00 26.36 262 SER A CA 1
ATOM 1987 C C . SER A 1 262 ? 20.905 17.314 3.712 1.00 26.36 262 SER A C 1
ATOM 1989 O O . SER A 1 262 ? 21.916 17.935 3.370 1.00 26.36 262 SER A O 1
ATOM 1991 N N . ALA A 1 263 ? 19.876 17.904 4.319 1.00 24.77 263 ALA A N 1
ATOM 1992 C CA . ALA A 1 263 ? 19.948 19.250 4.860 1.00 24.77 263 ALA A CA 1
ATOM 1993 C C . ALA A 1 263 ? 21.180 19.330 5.773 1.00 24.77 263 ALA A C 1
ATOM 1995 O O . ALA A 1 263 ? 21.255 18.660 6.807 1.00 24.77 263 ALA A O 1
ATOM 1996 N N . LYS A 1 264 ? 22.192 20.108 5.374 1.00 23.52 264 LYS A N 1
ATOM 1997 C CA . LYS A 1 264 ? 23.294 20.444 6.275 1.00 23.52 264 LYS A CA 1
ATOM 1998 C C . LYS A 1 264 ? 22.702 21.335 7.370 1.00 23.52 264 LYS A C 1
ATOM 2000 O O . LYS A 1 264 ? 22.157 22.386 7.036 1.00 23.52 264 LYS A O 1
ATOM 2005 N N . PRO A 1 265 ? 22.816 20.980 8.660 1.00 25.38 265 PRO A N 1
ATOM 2006 C CA . PRO A 1 265 ? 22.426 21.900 9.712 1.00 25.38 265 PRO A CA 1
ATOM 2007 C C . PRO A 1 265 ? 23.350 23.121 9.632 1.00 25.38 265 PRO A C 1
ATOM 2009 O O . PRO A 1 265 ? 24.574 22.991 9.750 1.00 25.38 265 PRO A O 1
ATOM 2012 N N . ARG A 1 266 ? 22.774 24.311 9.409 1.00 26.03 266 ARG A N 1
ATOM 2013 C CA . ARG A 1 266 ? 23.486 25.574 9.640 1.00 26.03 266 ARG A CA 1
ATOM 2014 C C . ARG A 1 266 ? 23.934 25.554 11.099 1.00 26.03 266 ARG A C 1
ATOM 2016 O O . ARG A 1 266 ? 23.129 25.391 12.013 1.00 26.03 266 ARG A O 1
ATOM 2023 N N . ARG A 1 267 ? 25.247 25.646 11.314 1.00 28.12 267 ARG A N 1
ATOM 2024 C CA . ARG A 1 267 ? 25.840 25.771 12.646 1.00 28.12 267 ARG A CA 1
ATOM 2025 C C . ARG A 1 267 ? 25.220 26.977 13.352 1.00 28.12 267 ARG A C 1
ATOM 2027 O O . ARG A 1 267 ? 25.368 28.093 12.868 1.00 28.12 267 ARG A O 1
ATOM 2034 N N . GLY A 1 268 ? 24.644 26.743 14.529 1.00 28.34 268 GLY A N 1
ATOM 2035 C CA . GLY A 1 268 ? 24.517 27.769 15.562 1.00 28.34 268 GLY A CA 1
ATOM 2036 C C . GLY A 1 268 ? 23.150 27.881 16.227 1.00 28.34 268 GLY A C 1
ATOM 2037 O O . GLY A 1 268 ? 22.440 28.840 15.965 1.00 28.34 268 GLY A O 1
ATOM 2038 N N . ARG A 1 269 ? 22.836 26.975 17.161 1.00 25.27 269 ARG A N 1
ATOM 2039 C CA . ARG A 1 269 ? 22.580 27.261 18.592 1.00 25.27 269 ARG A CA 1
ATOM 2040 C C . ARG A 1 269 ? 22.268 25.944 19.324 1.00 25.27 269 ARG A C 1
ATOM 2042 O O . ARG A 1 269 ? 21.955 24.935 18.703 1.00 25.27 269 ARG A O 1
ATOM 2049 N N . ARG A 1 270 ? 22.570 25.913 20.623 1.00 26.72 270 ARG A N 1
ATOM 2050 C CA . ARG A 1 270 ? 22.791 24.707 21.443 1.00 26.72 270 ARG A CA 1
ATOM 2051 C C . ARG A 1 270 ? 21.523 23.857 21.611 1.00 26.72 270 ARG A C 1
ATOM 2053 O O . ARG A 1 270 ? 20.443 24.381 21.836 1.00 26.72 270 ARG A O 1
ATOM 2060 N N . ALA A 1 271 ? 21.702 22.536 21.615 1.00 26.36 271 ALA A N 1
ATOM 2061 C CA . ALA A 1 271 ? 20.679 21.497 21.787 1.00 26.36 271 ALA A CA 1
ATOM 2062 C C . ALA A 1 271 ? 20.060 21.401 23.206 1.00 26.36 271 ALA A C 1
ATOM 2064 O O . ALA A 1 271 ? 19.651 20.322 23.621 1.00 26.36 271 ALA A O 1
ATOM 2065 N N . ALA A 1 272 ? 20.011 22.500 23.963 1.00 26.52 272 ALA A N 1
ATOM 2066 C CA . ALA A 1 272 ? 19.567 22.509 25.360 1.00 26.52 272 ALA A CA 1
ATOM 2067 C C . ALA A 1 272 ? 18.249 23.272 25.606 1.00 26.52 272 ALA A C 1
ATOM 2069 O O . ALA A 1 272 ? 17.738 23.220 26.716 1.00 26.52 272 ALA A O 1
ATOM 2070 N N . GLU A 1 273 ? 17.672 23.936 24.598 1.00 26.52 273 GLU A N 1
ATOM 2071 C CA . GLU A 1 273 ? 16.491 24.810 24.770 1.00 26.52 273 GLU A CA 1
ATOM 2072 C C . GLU A 1 273 ? 15.177 24.249 24.186 1.00 26.52 273 GLU A C 1
ATOM 2074 O O . GLU A 1 273 ? 14.139 24.891 24.268 1.00 26.52 273 GLU A O 1
ATOM 2079 N N . LEU A 1 274 ? 15.174 23.021 23.650 1.00 31.19 274 LEU A N 1
ATOM 2080 C CA . LEU A 1 274 ? 13.995 22.397 23.016 1.00 31.19 274 LEU A CA 1
ATOM 2081 C C . LEU A 1 274 ? 12.977 21.769 23.999 1.00 31.19 274 LEU A C 1
ATOM 2083 O O . LEU A 1 274 ? 12.146 20.959 23.591 1.00 31.19 274 LEU A O 1
ATOM 2087 N N . ALA A 1 275 ? 13.052 22.090 25.294 1.00 28.73 275 ALA A N 1
ATOM 2088 C CA . ALA A 1 275 ? 12.298 21.392 26.342 1.00 28.73 275 ALA A CA 1
ATOM 2089 C C . ALA A 1 275 ? 11.116 22.169 26.952 1.00 28.73 275 ALA A C 1
ATOM 2091 O O . ALA A 1 275 ? 10.479 21.647 27.865 1.00 28.73 275 ALA A O 1
ATOM 2092 N N . SER A 1 276 ? 10.778 23.379 26.495 1.00 32.91 276 SER A N 1
ATOM 2093 C CA . SER A 1 276 ? 9.728 24.156 27.174 1.00 32.91 276 SER A CA 1
ATOM 2094 C C . SER A 1 276 ? 9.030 25.186 26.289 1.00 32.91 276 SER A C 1
ATOM 2096 O O . SER A 1 276 ? 9.284 26.385 26.391 1.00 32.91 276 SER A O 1
ATOM 2098 N N . SER A 1 277 ? 8.088 24.753 25.454 1.00 30.16 277 SER A N 1
ATOM 2099 C CA . SER A 1 277 ? 7.042 25.654 24.956 1.00 30.16 277 SER A CA 1
ATOM 2100 C C . SER A 1 277 ? 5.702 24.916 24.897 1.00 30.16 277 SER A C 1
ATOM 2102 O O . SER A 1 277 ? 5.665 23.788 24.400 1.00 30.16 277 SER A O 1
ATOM 2104 N N . PRO A 1 278 ? 4.618 25.491 25.452 1.00 31.02 278 PRO A N 1
ATOM 2105 C CA . PRO A 1 278 ? 3.288 24.911 25.332 1.00 31.02 278 PRO A CA 1
ATOM 2106 C C . PRO A 1 278 ? 2.783 25.060 23.885 1.00 31.02 278 PRO A C 1
ATOM 2108 O O . PRO A 1 278 ? 3.125 26.042 23.226 1.00 31.02 278 PRO A O 1
ATOM 2111 N N . PRO A 1 279 ? 2.007 24.090 23.372 1.00 34.88 279 PRO A N 1
ATOM 2112 C CA . PRO A 1 279 ? 1.582 24.083 21.978 1.00 34.88 279 PRO A CA 1
ATOM 2113 C C . PRO A 1 279 ? 0.595 25.218 21.679 1.00 34.88 279 PRO A C 1
ATOM 2115 O O . PRO A 1 279 ? -0.367 25.429 22.419 1.00 34.88 279 PRO A O 1
ATOM 2118 N N . ASP A 1 280 ? 0.870 25.920 20.579 1.00 38.97 280 ASP A N 1
ATOM 2119 C CA . ASP A 1 280 ? 0.068 27.007 20.015 1.00 38.97 280 ASP A CA 1
ATOM 2120 C C . ASP A 1 280 ? -1.296 26.476 19.525 1.00 38.97 280 ASP A C 1
ATOM 2122 O O . ASP A 1 280 ? -1.328 25.540 18.716 1.00 38.97 280 ASP A O 1
ATOM 2126 N N . PRO A 1 281 ? -2.416 27.031 20.021 1.00 35.47 281 PRO A N 1
ATOM 2127 C CA . PRO A 1 281 ? -3.742 26.503 19.750 1.00 35.47 281 PRO A CA 1
ATOM 2128 C C . PRO A 1 281 ? -4.359 26.863 18.384 1.00 35.47 281 PRO A C 1
ATOM 2130 O O . PRO A 1 281 ? -5.404 26.284 18.103 1.00 35.47 281 PRO A O 1
ATOM 2133 N N . GLU A 1 282 ? -3.775 27.703 17.506 1.00 35.41 282 GLU A N 1
ATOM 2134 C CA . GLU A 1 282 ? -4.412 28.032 16.198 1.00 35.41 282 GLU A CA 1
ATOM 2135 C C . GLU A 1 282 ? -3.507 28.067 14.931 1.00 35.41 282 GLU A C 1
ATOM 2137 O O . GLU A 1 282 ? -3.904 28.587 13.887 1.00 35.41 282 GLU A O 1
ATOM 2142 N N . LEU A 1 283 ? -2.347 27.395 14.912 1.00 44.09 283 LEU A N 1
ATOM 2143 C CA . LEU A 1 283 ? -1.516 27.199 13.696 1.00 44.09 283 LEU A CA 1
ATOM 2144 C C . LEU A 1 283 ? -1.936 25.984 12.819 1.00 44.09 283 LEU A C 1
ATOM 2146 O O . LEU A 1 283 ? -1.231 24.990 12.666 1.00 44.09 283 LEU A O 1
ATOM 2150 N N . ALA A 1 284 ? -3.135 26.078 12.242 1.00 36.59 284 ALA A N 1
ATOM 2151 C CA . ALA A 1 284 ? -3.474 25.810 10.832 1.00 36.59 284 ALA A CA 1
ATOM 2152 C C . ALA A 1 284 ? -2.769 24.664 10.028 1.00 36.59 284 ALA A C 1
ATOM 2154 O O . ALA A 1 284 ? -2.098 24.888 9.026 1.00 36.59 284 ALA A O 1
ATOM 2155 N N . LEU A 1 285 ? -3.048 23.409 10.405 1.00 37.75 285 LEU A N 1
ATOM 2156 C CA . LEU A 1 285 ? -3.753 22.396 9.580 1.00 37.75 285 LEU A CA 1
ATOM 2157 C C . LEU A 1 285 ? -3.146 21.836 8.263 1.00 37.75 285 LEU A C 1
ATOM 2159 O O . LEU A 1 285 ? -3.911 21.476 7.369 1.00 37.75 285 LEU A O 1
ATOM 2163 N N . GLY A 1 286 ? -1.829 21.618 8.152 1.00 35.34 286 GLY A N 1
ATOM 2164 C CA . GLY A 1 286 ? -1.320 20.839 7.007 1.00 35.34 286 GLY A CA 1
ATOM 2165 C C . GLY A 1 286 ? 0.070 20.222 7.077 1.00 35.34 286 GLY A C 1
ATOM 2166 O O . GLY A 1 286 ? 0.270 19.220 6.404 1.00 35.34 286 GLY A O 1
ATOM 2167 N N . PHE A 1 287 ? 1.026 20.759 7.839 1.00 44.06 287 PHE A N 1
ATOM 2168 C CA . PHE A 1 287 ? 2.417 20.304 7.724 1.00 44.06 287 PHE A CA 1
ATOM 2169 C C . PHE A 1 287 ? 3.187 20.451 9.046 1.00 44.06 287 PHE A C 1
ATOM 2171 O O . PHE A 1 287 ? 3.643 21.535 9.392 1.00 44.06 287 PHE A O 1
ATOM 2178 N N . GLU A 1 288 ? 3.371 19.358 9.790 1.00 42.47 288 GLU A N 1
ATOM 2179 C CA . GLU A 1 288 ? 4.138 19.373 11.046 1.00 42.47 288 GLU A CA 1
ATOM 2180 C C . GLU A 1 288 ? 5.662 19.485 10.788 1.00 42.47 288 GLU A C 1
ATOM 2182 O O . GLU A 1 288 ? 6.212 18.773 9.944 1.00 42.47 288 GLU A O 1
ATOM 2187 N N . GLY A 1 289 ? 6.368 20.349 11.540 1.00 38.03 289 GLY A N 1
ATOM 2188 C CA . GLY A 1 289 ? 7.818 20.249 11.802 1.00 38.03 289 GLY A CA 1
ATOM 2189 C C . GLY A 1 289 ? 8.790 21.103 10.966 1.00 38.03 289 GLY A C 1
ATOM 2190 O O . GLY A 1 289 ? 9.932 20.673 10.776 1.00 38.03 289 GLY A O 1
ATOM 2191 N N . VAL A 1 290 ? 8.368 22.228 10.383 1.00 40.34 290 VAL A N 1
ATOM 2192 C CA . VAL A 1 290 ? 9.280 23.245 9.816 1.00 40.34 290 VAL A CA 1
ATOM 2193 C C . VAL A 1 290 ? 9.067 24.525 10.613 1.00 40.34 290 VAL A C 1
ATOM 2195 O O . VAL A 1 290 ? 7.927 24.967 10.725 1.00 40.34 290 VAL A O 1
ATOM 2198 N N . GLU A 1 291 ? 10.129 25.104 11.182 1.00 43.59 291 GLU A N 1
ATOM 2199 C CA . GLU A 1 291 ? 10.046 26.510 11.586 1.00 43.59 291 GLU A CA 1
ATOM 2200 C C . GLU A 1 291 ? 9.824 27.320 10.310 1.00 43.59 291 GLU A C 1
ATOM 2202 O O . GLU A 1 291 ? 10.629 27.164 9.387 1.00 43.59 291 GLU A O 1
ATOM 2207 N N . PRO A 1 292 ? 8.738 28.105 10.208 1.00 46.50 292 PRO A N 1
ATOM 2208 C CA . PRO A 1 292 ? 8.461 28.870 9.005 1.00 46.50 292 PRO A CA 1
ATOM 2209 C C . PRO A 1 292 ? 9.703 29.683 8.656 1.00 46.50 292 PRO A C 1
ATOM 2211 O O . PRO A 1 292 ? 10.256 30.361 9.519 1.00 46.50 292 PRO A O 1
ATOM 2214 N N . ASP A 1 293 ? 10.162 29.587 7.407 1.00 51.16 293 ASP A N 1
ATOM 2215 C CA . ASP A 1 293 ? 11.179 30.512 6.931 1.00 51.16 293 ASP A CA 1
ATOM 2216 C C . ASP A 1 293 ? 10.567 31.916 7.045 1.00 51.16 293 ASP A C 1
ATOM 2218 O O . ASP A 1 293 ? 9.578 32.191 6.361 1.00 51.16 293 ASP A O 1
ATOM 2222 N N . PRO A 1 294 ? 11.093 32.800 7.912 1.00 55.38 294 PRO A N 1
ATOM 2223 C CA . PRO A 1 294 ? 10.503 34.115 8.134 1.00 55.38 294 PRO A CA 1
ATOM 2224 C C . PRO A 1 294 ? 10.551 34.999 6.878 1.00 55.38 294 PRO A C 1
ATOM 2226 O O . PRO A 1 294 ? 9.913 36.048 6.850 1.00 55.38 294 PRO A O 1
ATOM 2229 N N . SER A 1 295 ? 11.293 34.592 5.840 1.00 54.12 295 SER A N 1
ATOM 2230 C CA . SER A 1 295 ? 11.309 35.244 4.528 1.00 54.12 295 SER A CA 1
ATOM 2231 C C . SER A 1 295 ? 10.231 34.735 3.560 1.00 54.12 295 SER A C 1
ATOM 2233 O O . SER A 1 295 ? 9.977 35.374 2.537 1.00 54.12 295 SER A O 1
ATOM 2235 N N . HIS A 1 296 ? 9.568 33.616 3.865 1.00 51.47 296 HIS A N 1
ATOM 2236 C CA . HIS A 1 296 ? 8.550 33.024 3.006 1.00 51.47 296 HIS A CA 1
ATOM 2237 C C . HIS A 1 296 ? 7.178 33.668 3.259 1.00 51.47 296 HIS A C 1
ATOM 2239 O O . HIS A 1 296 ? 6.626 33.605 4.353 1.00 51.47 296 HIS A O 1
ATOM 2245 N N . THR A 1 297 ? 6.589 34.266 2.223 1.00 60.16 297 THR A N 1
ATOM 2246 C CA . THR A 1 297 ? 5.379 35.107 2.328 1.00 60.16 297 THR A CA 1
ATOM 2247 C C . THR A 1 297 ? 4.064 34.329 2.417 1.00 60.16 297 THR A C 1
ATOM 2249 O O . THR A 1 297 ? 3.006 34.928 2.590 1.00 60.16 297 THR A O 1
ATOM 2252 N N . GLY A 1 298 ? 4.102 33.004 2.246 1.00 53.62 298 GLY A N 1
ATOM 2253 C CA . GLY A 1 298 ? 2.904 32.156 2.177 1.00 53.62 298 GLY A CA 1
ATOM 2254 C C . GLY A 1 298 ? 2.133 32.266 0.855 1.00 53.62 298 GLY A C 1
ATOM 2255 O O . GLY A 1 298 ? 1.106 31.613 0.692 1.00 53.62 298 GLY A O 1
ATOM 2256 N N . LEU A 1 299 ? 2.629 33.060 -0.100 1.00 51.12 299 LEU A N 1
ATOM 2257 C CA . LEU A 1 299 ? 2.068 33.184 -1.444 1.00 51.12 299 LEU A CA 1
ATOM 2258 C C . LEU A 1 299 ? 2.673 32.125 -2.377 1.00 51.12 299 LEU A C 1
ATOM 2260 O O . LEU A 1 299 ? 3.872 31.854 -2.322 1.00 51.12 299 LEU A O 1
ATOM 2264 N N . ILE A 1 300 ? 1.851 31.550 -3.259 1.00 52.06 300 ILE A N 1
ATOM 2265 C CA . ILE A 1 300 ? 2.311 30.613 -4.294 1.00 52.06 300 ILE A CA 1
ATOM 2266 C C . ILE A 1 300 ? 3.176 31.382 -5.301 1.00 52.06 300 ILE A C 1
ATOM 2268 O O . ILE A 1 300 ? 2.715 32.327 -5.941 1.00 5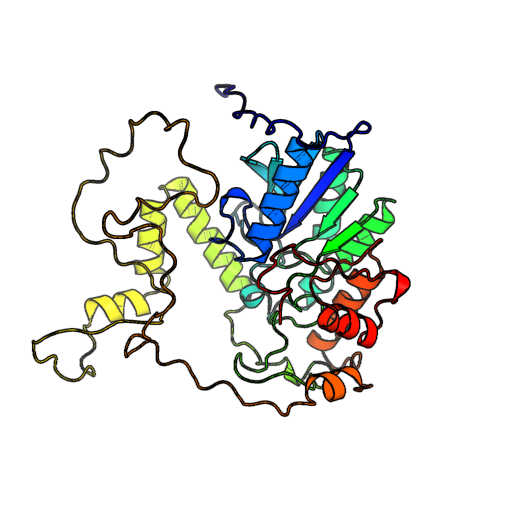2.06 300 ILE A O 1
ATOM 2272 N N . GLN A 1 301 ? 4.435 30.974 -5.455 1.00 60.28 301 GLN A N 1
ATOM 2273 C CA . GLN A 1 301 ? 5.327 31.515 -6.477 1.00 60.28 301 GLN A CA 1
ATOM 2274 C C . GLN A 1 301 ? 5.099 30.776 -7.799 1.00 60.28 301 GLN A C 1
ATOM 2276 O O . GLN A 1 301 ? 5.450 29.610 -7.939 1.00 60.28 301 GLN A O 1
ATOM 2281 N N . HIS A 1 302 ? 4.516 31.462 -8.782 1.00 64.69 302 HIS A N 1
ATOM 2282 C CA . HIS A 1 302 ? 4.238 30.891 -10.108 1.00 64.69 302 HIS A CA 1
ATOM 2283 C C . HIS A 1 302 ? 5.453 30.884 -11.052 1.00 64.69 302 HIS A C 1
ATOM 2285 O O . HIS A 1 302 ? 5.421 30.214 -12.078 1.00 64.69 302 HIS A O 1
ATOM 2291 N N . ASN A 1 303 ? 6.525 31.600 -10.697 1.00 71.19 303 ASN A N 1
ATOM 2292 C CA . ASN A 1 303 ? 7.708 31.807 -11.538 1.00 71.19 303 ASN A CA 1
ATOM 2293 C C . ASN A 1 303 ? 8.958 31.190 -10.898 1.00 71.19 303 ASN A C 1
ATOM 2295 O O . ASN A 1 303 ? 9.962 31.878 -10.717 1.00 71.19 303 ASN A O 1
ATOM 2299 N N . LEU A 1 304 ? 8.883 29.921 -10.495 1.00 67.62 304 LEU A N 1
ATOM 2300 C CA . LEU A 1 304 ? 10.061 29.216 -9.993 1.00 67.62 304 LEU A CA 1
ATOM 2301 C C . LEU A 1 304 ? 11.088 29.105 -11.125 1.00 67.62 304 LEU A C 1
ATOM 2303 O O . LEU A 1 304 ? 10.811 28.532 -12.179 1.00 67.62 304 LEU A O 1
ATOM 2307 N N . THR A 1 305 ? 12.258 29.698 -10.921 1.00 66.62 305 THR A N 1
ATOM 2308 C CA . THR A 1 305 ? 13.405 29.539 -11.812 1.00 66.62 305 THR A CA 1
ATOM 2309 C C . THR A 1 305 ? 14.157 28.287 -11.414 1.00 66.62 305 THR A C 1
ATOM 2311 O O . THR A 1 305 ? 14.471 28.136 -10.236 1.00 66.62 305 THR A O 1
ATOM 2314 N N . LEU A 1 306 ? 14.452 27.423 -12.388 1.00 63.66 306 LEU A N 1
ATOM 2315 C CA . LEU A 1 306 ? 15.314 26.276 -12.141 1.00 63.66 306 LEU A CA 1
ATOM 2316 C C . LEU A 1 306 ? 16.702 26.760 -11.743 1.00 63.66 306 LEU A C 1
ATOM 2318 O O . LEU A 1 306 ? 17.310 27.597 -12.418 1.00 63.66 306 LEU A O 1
ATOM 2322 N N . ASP A 1 307 ? 17.186 26.196 -10.656 1.00 72.56 307 ASP A N 1
ATOM 2323 C CA . ASP A 1 307 ? 18.534 26.404 -10.182 1.00 72.56 307 ASP A CA 1
ATOM 2324 C C . ASP A 1 307 ? 19.552 25.720 -11.147 1.00 72.56 307 ASP A C 1
ATOM 2326 O O . ASP A 1 307 ? 19.236 24.721 -11.788 1.00 72.56 307 ASP A O 1
ATOM 2330 N N . ALA A 1 308 ? 20.772 26.253 -11.337 1.00 66.56 308 ALA A N 1
ATOM 2331 C CA . ALA A 1 308 ? 21.716 25.832 -12.396 1.00 66.56 308 ALA A CA 1
ATOM 2332 C C . ALA A 1 308 ? 22.174 24.352 -12.346 1.00 66.56 308 ALA A C 1
ATOM 2334 O O . ALA A 1 308 ? 22.622 23.779 -13.336 1.00 66.56 308 ALA A O 1
ATOM 2335 N N . ASP A 1 309 ? 22.067 23.732 -11.190 1.00 67.38 309 ASP A N 1
ATOM 2336 C CA . ASP A 1 309 ? 22.300 22.326 -10.830 1.00 67.38 309 ASP A CA 1
ATOM 2337 C C . ASP A 1 309 ? 20.982 21.573 -10.511 1.00 67.38 309 ASP A C 1
ATOM 2339 O O . ASP A 1 309 ? 21.022 20.377 -10.236 1.00 67.38 309 ASP A O 1
ATOM 2343 N N . GLU A 1 310 ? 19.802 22.195 -10.667 1.00 63.53 310 GLU A N 1
ATOM 2344 C CA . GLU A 1 310 ? 18.535 21.483 -10.937 1.00 63.53 310 GLU A CA 1
ATOM 2345 C C . GLU A 1 310 ? 18.508 20.926 -12.367 1.00 63.53 310 GLU A C 1
ATOM 2347 O O . GLU A 1 310 ? 17.442 20.706 -12.940 1.00 63.53 310 GLU A O 1
ATOM 2352 N N . ALA A 1 311 ? 19.678 20.691 -12.969 1.00 62.12 311 ALA A N 1
ATOM 2353 C CA . ALA A 1 311 ? 19.827 20.035 -14.252 1.00 62.12 311 ALA A CA 1
ATOM 2354 C C . ALA A 1 311 ? 19.200 18.635 -14.176 1.00 62.12 311 ALA A C 1
ATOM 2356 O O . ALA A 1 311 ? 19.800 17.667 -13.707 1.00 62.12 311 ALA A O 1
ATOM 2357 N N . TRP A 1 312 ? 17.959 18.537 -14.635 1.00 64.94 312 TRP A N 1
ATOM 2358 C CA . TRP A 1 312 ? 17.214 17.296 -14.707 1.00 64.94 312 TRP A CA 1
ATOM 2359 C C . TRP A 1 312 ? 17.637 16.534 -15.961 1.00 64.94 312 TRP A C 1
ATOM 2361 O O . TRP A 1 312 ? 17.866 17.112 -17.030 1.00 64.94 312 TRP A O 1
ATOM 2371 N N . ALA A 1 313 ? 17.755 15.212 -15.831 1.00 68.44 313 ALA A N 1
ATOM 2372 C CA . ALA A 1 313 ? 17.908 14.355 -16.994 1.00 68.44 313 ALA A CA 1
ATOM 2373 C C . ALA A 1 313 ? 16.710 14.588 -17.920 1.00 68.44 313 ALA A C 1
ATOM 2375 O O . ALA A 1 313 ? 15.567 14.555 -17.464 1.00 68.44 313 ALA A O 1
ATOM 2376 N N . GLN A 1 314 ? 16.975 14.834 -19.204 1.00 75.38 314 GLN A N 1
ATOM 2377 C CA . GLN A 1 314 ? 15.914 14.975 -20.195 1.00 75.38 314 GLN A CA 1
ATOM 2378 C C . GLN A 1 314 ? 15.162 13.635 -20.283 1.00 75.38 314 GLN A C 1
ATOM 2380 O O . GLN A 1 314 ? 15.764 12.642 -20.709 1.00 75.38 314 GLN A O 1
ATOM 2385 N N . PRO A 1 315 ? 13.888 13.575 -19.859 1.00 76.25 315 PRO A N 1
ATOM 2386 C CA . PRO A 1 315 ? 13.093 12.372 -19.889 1.00 76.25 315 PRO A CA 1
ATOM 2387 C C . PRO A 1 315 ? 12.909 11.966 -21.340 1.00 76.25 315 PRO A C 1
ATOM 2389 O O . PRO A 1 315 ? 12.865 12.796 -22.254 1.00 76.25 315 PRO A O 1
ATOM 2392 N N . GLN A 1 316 ? 12.786 10.665 -21.556 1.00 85.44 316 GLN A N 1
ATOM 2393 C CA . GLN A 1 316 ? 12.554 10.161 -22.894 1.00 85.44 316 GLN A CA 1
ATOM 2394 C C . GLN A 1 316 ? 11.189 10.651 -23.400 1.00 85.44 316 GLN A C 1
ATOM 2396 O O . GLN A 1 316 ? 10.146 10.308 -22.838 1.00 85.44 316 GLN A O 1
ATOM 2401 N N . ALA A 1 317 ? 11.199 11.427 -24.487 1.00 86.88 317 ALA A N 1
ATOM 2402 C CA . ALA A 1 317 ? 9.978 11.831 -25.169 1.00 86.88 317 ALA A CA 1
ATOM 2403 C C . ALA A 1 317 ? 9.190 10.593 -25.624 1.00 86.88 317 ALA A C 1
ATOM 2405 O O . ALA A 1 317 ? 9.765 9.600 -26.080 1.00 86.88 317 ALA A O 1
ATOM 2406 N N . CYS A 1 318 ? 7.870 10.656 -25.480 1.00 88.19 318 CYS A N 1
ATOM 2407 C CA . CYS A 1 318 ? 6.956 9.595 -25.878 1.00 88.19 318 CYS A CA 1
ATOM 2408 C C . CYS A 1 318 ? 6.021 10.108 -26.970 1.00 88.19 318 CYS A C 1
ATOM 2410 O O . CYS A 1 318 ? 5.614 11.269 -26.949 1.00 88.19 318 CYS A O 1
ATOM 2412 N N . GLU A 1 319 ? 5.663 9.228 -27.902 1.00 92.31 319 GLU A N 1
ATOM 2413 C CA . GLU A 1 319 ? 4.672 9.542 -28.932 1.00 92.31 319 GLU A CA 1
ATOM 2414 C C . GLU A 1 319 ? 3.298 9.817 -28.294 1.00 92.31 319 GLU A C 1
ATOM 2416 O O . GLU A 1 319 ? 2.976 9.206 -27.265 1.00 92.31 319 GLU A O 1
ATOM 2421 N N . PRO A 1 320 ? 2.453 10.675 -28.890 1.00 92.38 320 PRO A N 1
ATOM 2422 C CA . PRO A 1 320 ? 1.139 11.005 -28.332 1.00 92.38 320 PRO A CA 1
ATOM 2423 C C . PRO A 1 320 ? 0.217 9.797 -28.089 1.00 92.38 320 PRO A C 1
ATOM 2425 O O . PRO A 1 320 ? -0.616 9.849 -27.192 1.00 92.38 320 PRO A O 1
ATOM 2428 N N . ASP A 1 321 ? 0.385 8.707 -28.845 1.00 94.25 321 ASP A N 1
ATOM 2429 C CA . ASP A 1 321 ? -0.431 7.481 -28.791 1.00 94.25 321 ASP A CA 1
ATOM 2430 C C . ASP A 1 321 ? 0.085 6.416 -27.795 1.00 94.25 321 ASP A C 1
ATOM 2432 O O . ASP A 1 321 ? -0.325 5.252 -27.812 1.00 94.25 321 ASP A O 1
ATOM 2436 N N . THR A 1 322 ? 1.066 6.771 -26.960 1.00 93.12 322 THR A N 1
ATOM 2437 C CA . THR A 1 322 ? 1.773 5.828 -26.076 1.00 93.12 322 THR A CA 1
ATOM 2438 C C . THR A 1 322 ? 0.821 5.110 -25.111 1.00 93.12 322 THR A C 1
ATOM 2440 O O . THR A 1 322 ? 1.000 3.920 -24.847 1.00 93.12 322 THR A O 1
ATOM 2443 N N . ASN A 1 323 ? -0.223 5.790 -24.632 1.00 93.44 323 ASN A N 1
ATOM 2444 C CA . ASN A 1 323 ? -1.224 5.207 -23.737 1.00 93.44 323 ASN A CA 1
ATOM 2445 C C . ASN A 1 323 ? -2.101 4.173 -24.455 1.00 93.44 323 ASN A C 1
ATOM 2447 O O . ASN A 1 323 ? -2.377 3.105 -23.910 1.00 93.44 323 ASN A O 1
ATOM 2451 N N . GLU A 1 324 ? -2.527 4.474 -25.678 1.00 94.62 324 GLU A N 1
ATOM 2452 C CA . GLU A 1 324 ? -3.330 3.599 -26.527 1.00 94.62 324 GLU A CA 1
ATOM 2453 C C . GLU A 1 324 ? -2.545 2.340 -26.885 1.00 94.62 324 GLU A C 1
ATOM 2455 O O . GLU A 1 324 ? -3.061 1.232 -26.734 1.00 94.62 324 GLU A O 1
ATOM 2460 N N . ARG A 1 325 ? -1.275 2.497 -27.279 1.00 93.81 325 ARG A N 1
ATOM 2461 C CA . ARG A 1 325 ? -0.377 1.372 -27.570 1.00 93.81 325 ARG A CA 1
ATOM 2462 C C . ARG A 1 325 ? -0.129 0.505 -26.343 1.00 93.81 325 ARG A C 1
ATOM 2464 O O . ARG A 1 325 ? -0.134 -0.716 -26.468 1.00 93.81 325 ARG A O 1
ATOM 2471 N N . PHE A 1 326 ? 0.056 1.119 -25.171 1.00 93.94 326 PHE A N 1
ATOM 2472 C CA . PHE A 1 326 ? 0.185 0.374 -23.922 1.00 93.94 326 PHE A CA 1
ATOM 2473 C C . PHE A 1 326 ? -1.062 -0.477 -23.676 1.00 93.94 326 PHE A C 1
ATOM 2475 O O . PHE A 1 326 ? -0.937 -1.683 -23.529 1.00 93.94 326 PHE A O 1
ATOM 2482 N N . LEU A 1 327 ? -2.256 0.125 -23.691 1.00 94.31 327 LEU A N 1
ATOM 2483 C CA . LEU A 1 327 ? -3.516 -0.562 -23.377 1.00 94.31 327 LEU A CA 1
ATOM 2484 C C . LEU A 1 327 ? -3.944 -1.599 -24.427 1.00 94.31 327 LEU A C 1
ATOM 2486 O O . LEU A 1 327 ? -4.712 -2.502 -24.106 1.00 94.31 327 LEU A O 1
ATOM 2490 N N . ALA A 1 328 ? -3.494 -1.460 -25.675 1.00 92.88 328 ALA A N 1
ATOM 2491 C CA . ALA A 1 328 ? -3.764 -2.415 -26.749 1.00 92.88 328 ALA A CA 1
ATOM 2492 C C . ALA A 1 328 ? -2.863 -3.663 -26.693 1.00 92.88 328 ALA A C 1
ATOM 2494 O O . ALA A 1 328 ? -3.071 -4.608 -27.458 1.00 92.88 328 ALA A O 1
ATOM 2495 N N . SER A 1 329 ? -1.852 -3.679 -25.820 1.00 89.38 329 SER A N 1
ATOM 2496 C CA . SER A 1 329 ? -0.959 -4.822 -25.675 1.00 89.38 329 SER A CA 1
ATOM 2497 C C . SER A 1 329 ? -1.692 -6.053 -25.130 1.00 89.38 329 SER A C 1
ATOM 2499 O O . SER A 1 329 ? -2.461 -5.994 -24.177 1.00 89.38 329 SER A O 1
ATOM 2501 N N . THR A 1 330 ? -1.412 -7.217 -25.717 1.00 84.94 330 THR A N 1
ATOM 2502 C CA . THR A 1 330 ? -1.990 -8.507 -25.301 1.00 84.94 330 THR A CA 1
ATOM 2503 C C . THR A 1 330 ? -1.064 -9.322 -24.401 1.00 84.94 330 THR A C 1
ATOM 2505 O O . THR A 1 330 ? -1.453 -10.372 -23.895 1.00 84.94 330 THR A O 1
ATOM 2508 N N . HIS A 1 331 ? 0.166 -8.857 -24.174 1.00 84.00 331 HIS A N 1
ATOM 2509 C CA . HIS A 1 331 ? 1.189 -9.607 -23.444 1.00 84.00 331 HIS A CA 1
ATOM 2510 C C . HIS A 1 331 ? 1.287 -9.217 -21.964 1.00 84.00 331 HIS A C 1
ATOM 2512 O O . HIS A 1 331 ? 2.250 -9.617 -21.323 1.00 84.00 331 HIS A O 1
ATOM 2518 N N . HIS A 1 332 ? 0.310 -8.473 -21.423 1.00 83.12 332 HIS A N 1
ATOM 2519 C CA . HIS A 1 332 ? 0.282 -7.889 -20.070 1.00 83.12 332 HIS A CA 1
ATOM 2520 C C . HIS A 1 332 ? 0.373 -8.854 -18.881 1.00 83.12 332 HIS A C 1
ATOM 2522 O O . HIS A 1 332 ? 0.698 -8.420 -17.770 1.00 83.12 332 HIS A O 1
ATOM 2528 N N . LEU A 1 333 ? 0.121 -10.145 -19.112 1.00 83.31 333 LEU A N 1
ATOM 2529 C CA . LEU A 1 333 ? 0.193 -11.199 -18.098 1.00 83.31 333 LEU A CA 1
ATOM 2530 C C . LEU A 1 333 ? 1.141 -12.348 -18.458 1.00 83.31 333 LEU A C 1
ATOM 2532 O O . LEU A 1 333 ? 1.137 -13.378 -17.791 1.00 83.31 333 LEU A O 1
ATOM 2536 N N . THR A 1 334 ? 1.992 -12.186 -19.472 1.00 91.06 334 THR A N 1
ATOM 2537 C CA . THR A 1 334 ? 3.064 -13.153 -19.735 1.00 91.06 334 THR A CA 1
ATOM 2538 C C . THR A 1 334 ? 3.971 -13.256 -18.501 1.00 91.06 334 THR A C 1
ATOM 2540 O O . THR A 1 334 ? 4.368 -12.232 -17.939 1.00 91.06 334 THR A O 1
ATOM 2543 N N . VAL A 1 335 ? 4.300 -14.480 -18.072 1.00 93.00 335 VAL A N 1
ATOM 2544 C CA . VAL A 1 335 ? 5.145 -14.758 -16.896 1.00 93.00 335 VAL A CA 1
ATOM 2545 C C . VAL A 1 335 ? 6.337 -15.609 -17.312 1.00 93.00 335 VAL A C 1
ATOM 2547 O O . VAL A 1 335 ? 6.168 -16.742 -17.751 1.00 93.00 335 VAL A O 1
ATOM 2550 N N . LEU A 1 336 ? 7.547 -15.069 -17.161 1.00 95.06 336 LEU A N 1
ATOM 2551 C CA . LEU A 1 336 ? 8.797 -15.733 -17.558 1.00 95.06 336 LEU A CA 1
ATOM 2552 C C . LEU A 1 336 ? 9.818 -15.816 -16.415 1.00 95.06 336 LEU A C 1
ATOM 2554 O O . LEU A 1 336 ? 10.787 -16.563 -16.516 1.00 95.06 336 LEU A O 1
ATOM 2558 N N . ASN A 1 337 ? 9.623 -15.058 -15.332 1.00 96.75 337 ASN A N 1
ATOM 2559 C CA . ASN A 1 337 ? 10.461 -15.086 -14.132 1.00 96.75 337 ASN A CA 1
ATOM 2560 C C . ASN A 1 337 ? 9.687 -14.596 -12.890 1.00 96.75 337 ASN A C 1
ATOM 2562 O O . ASN A 1 337 ? 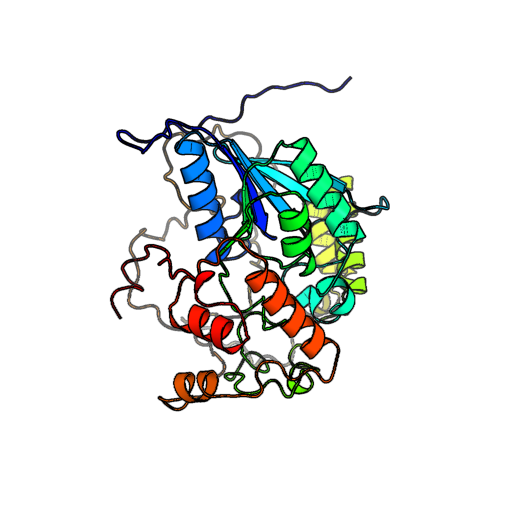8.490 -14.314 -12.960 1.00 96.75 337 ASN A O 1
ATOM 2566 N N . GLU A 1 338 ? 10.381 -14.447 -11.756 1.00 96.69 338 GLU A N 1
ATOM 2567 C CA . GLU A 1 338 ? 9.781 -14.008 -10.487 1.00 96.69 338 GLU A CA 1
ATOM 2568 C C . GLU A 1 338 ? 9.114 -12.623 -10.546 1.00 96.69 338 GLU A C 1
ATOM 2570 O O . GLU A 1 338 ? 8.119 -12.399 -9.859 1.00 96.69 338 GLU A O 1
ATOM 2575 N N . TYR A 1 339 ? 9.593 -11.708 -11.395 1.00 96.69 339 TYR A N 1
ATOM 2576 C CA . TYR A 1 339 ? 8.967 -10.398 -11.585 1.00 96.69 339 TYR A CA 1
ATOM 2577 C C . TYR A 1 339 ? 7.635 -10.512 -12.331 1.00 96.69 339 TYR A C 1
ATOM 2579 O O . TYR A 1 339 ? 6.668 -9.837 -11.971 1.00 96.69 339 TYR A O 1
ATOM 2587 N N . GLY A 1 340 ? 7.564 -11.392 -13.336 1.00 96.19 340 GLY A N 1
ATOM 2588 C CA . GLY A 1 340 ? 6.309 -11.750 -13.998 1.00 96.19 340 GLY A CA 1
ATOM 2589 C C . GLY A 1 340 ? 5.316 -12.371 -13.013 1.00 96.19 340 GLY A C 1
ATOM 2590 O O . GLY A 1 340 ? 4.169 -11.932 -12.936 1.00 96.19 340 GLY A O 1
ATOM 2591 N N . THR A 1 341 ? 5.776 -13.316 -12.184 1.00 97.38 341 THR A N 1
ATOM 2592 C CA . THR A 1 341 ? 4.952 -13.950 -11.142 1.00 97.38 341 THR A CA 1
ATOM 2593 C C . THR A 1 341 ? 4.419 -12.922 -10.147 1.00 97.38 341 THR A C 1
ATOM 2595 O O . THR A 1 341 ? 3.228 -12.919 -9.837 1.00 97.38 341 THR A O 1
ATOM 2598 N N . ARG A 1 342 ? 5.267 -11.996 -9.687 1.00 96.75 342 ARG A N 1
ATOM 2599 C CA . ARG A 1 342 ? 4.869 -10.933 -8.760 1.00 96.75 342 ARG A CA 1
ATOM 2600 C C . ARG A 1 342 ? 3.854 -9.971 -9.383 1.00 96.75 342 ARG A C 1
ATOM 2602 O O . ARG A 1 342 ? 2.939 -9.527 -8.692 1.00 96.75 342 ARG A O 1
ATOM 2609 N N . ARG A 1 343 ? 3.981 -9.642 -10.675 1.00 96.38 343 ARG A N 1
ATOM 2610 C CA . ARG A 1 343 ? 2.987 -8.828 -11.402 1.00 96.38 343 ARG A CA 1
ATOM 2611 C C . ARG A 1 343 ? 1.630 -9.526 -11.444 1.00 96.38 343 ARG A C 1
ATOM 2613 O O . ARG A 1 343 ? 0.630 -8.906 -11.095 1.00 96.38 343 ARG A O 1
ATOM 2620 N N . ALA A 1 344 ? 1.607 -10.806 -11.814 1.00 96.94 344 ALA A N 1
ATOM 2621 C CA . ALA A 1 344 ? 0.381 -11.600 -11.819 1.00 96.94 344 ALA A CA 1
ATOM 2622 C C . ALA A 1 344 ? -0.256 -11.662 -10.418 1.00 96.94 344 ALA A C 1
ATOM 2624 O O . ALA A 1 344 ? -1.465 -11.495 -10.283 1.00 96.94 344 ALA A O 1
ATOM 2625 N N . ALA A 1 345 ? 0.555 -11.810 -9.365 1.00 98.06 345 ALA A N 1
ATOM 2626 C CA . ALA A 1 345 ? 0.073 -11.790 -7.985 1.00 98.06 345 ALA A CA 1
ATOM 2627 C C . ALA A 1 345 ? -0.528 -10.437 -7.576 1.00 98.06 345 ALA A C 1
ATOM 2629 O O . ALA A 1 345 ? -1.552 -10.410 -6.900 1.00 98.06 345 ALA A O 1
ATOM 2630 N N . GLY A 1 346 ? 0.055 -9.314 -7.996 1.00 97.94 346 GLY A N 1
ATOM 2631 C CA . GLY A 1 346 ? -0.520 -8.001 -7.709 1.00 97.94 346 GLY A CA 1
ATOM 2632 C C . GLY A 1 346 ? -1.807 -7.713 -8.489 1.00 97.94 346 GLY A C 1
ATOM 2633 O O . GLY A 1 346 ? -2.740 -7.149 -7.918 1.00 97.94 346 GLY A O 1
ATOM 2634 N N . ALA A 1 347 ? -1.924 -8.174 -9.740 1.00 97.62 347 ALA A N 1
ATOM 2635 C CA . ALA A 1 347 ? -3.198 -8.156 -10.468 1.00 97.62 347 ALA A CA 1
ATOM 2636 C C . ALA A 1 347 ? -4.259 -9.026 -9.765 1.00 97.62 347 ALA A C 1
ATOM 2638 O O . ALA A 1 347 ? -5.385 -8.580 -9.547 1.00 97.62 347 ALA A O 1
ATOM 2639 N N . ALA A 1 348 ? -3.883 -10.225 -9.311 1.00 98.31 348 ALA A N 1
ATOM 2640 C CA . ALA A 1 348 ? -4.761 -11.099 -8.534 1.00 98.31 348 ALA A CA 1
ATOM 2641 C C . ALA A 1 348 ? -5.179 -10.475 -7.189 1.00 98.31 348 ALA A C 1
ATOM 2643 O O . ALA A 1 348 ? -6.331 -10.617 -6.779 1.00 98.31 348 ALA A O 1
ATOM 2644 N N . ALA A 1 349 ? -4.284 -9.740 -6.519 1.00 98.69 349 ALA A N 1
ATOM 2645 C CA . ALA A 1 349 ? -4.602 -9.011 -5.294 1.00 98.69 349 ALA A CA 1
ATOM 2646 C C . ALA A 1 349 ? -5.691 -7.954 -5.536 1.00 98.69 349 ALA A C 1
ATOM 2648 O O . ALA A 1 349 ? -6.653 -7.878 -4.774 1.00 98.69 349 ALA A O 1
ATOM 2649 N N . LEU A 1 350 ? -5.586 -7.184 -6.624 1.00 98.69 350 LEU A N 1
ATOM 2650 C CA . LEU A 1 350 ? -6.622 -6.226 -7.020 1.00 98.69 350 LEU A CA 1
ATOM 2651 C C . LEU A 1 350 ? -7.937 -6.920 -7.398 1.00 98.69 350 LEU A C 1
ATOM 2653 O O . LEU A 1 350 ? -8.998 -6.475 -6.970 1.00 98.69 350 LEU A O 1
ATOM 2657 N N . ALA A 1 351 ? -7.880 -8.029 -8.138 1.00 98.38 351 ALA A N 1
ATOM 2658 C CA . ALA A 1 351 ? -9.065 -8.795 -8.520 1.00 98.38 351 ALA A CA 1
ATOM 2659 C C . ALA A 1 351 ? -9.804 -9.410 -7.314 1.00 98.38 351 ALA A C 1
ATOM 2661 O O . ALA A 1 351 ? -11.029 -9.537 -7.336 1.00 98.38 351 ALA A O 1
ATOM 2662 N N . ALA A 1 352 ? -9.077 -9.767 -6.249 1.00 98.50 352 ALA A N 1
ATOM 2663 C CA . ALA A 1 352 ? -9.656 -10.287 -5.013 1.00 98.50 352 ALA A CA 1
ATOM 2664 C C . ALA A 1 352 ? -10.353 -9.205 -4.165 1.00 98.50 352 ALA A C 1
ATOM 2666 O O . ALA A 1 352 ? -11.228 -9.534 -3.355 1.00 98.50 352 ALA A O 1
ATOM 2667 N N . ALA A 1 353 ? -9.981 -7.930 -4.326 1.00 98.75 353 ALA A N 1
ATOM 2668 C CA . ALA A 1 353 ? -10.561 -6.826 -3.568 1.00 98.75 353 ALA A CA 1
ATOM 2669 C C . ALA A 1 353 ? -12.080 -6.718 -3.784 1.00 98.75 353 ALA A C 1
ATOM 2671 O O . ALA A 1 353 ? -12.622 -7.070 -4.831 1.00 98.75 353 ALA A O 1
ATOM 2672 N N . SER A 1 354 ? -12.794 -6.194 -2.787 1.00 98.62 354 SER A N 1
ATOM 2673 C CA . SER A 1 354 ? -14.219 -5.884 -2.942 1.00 98.62 354 SER A CA 1
ATOM 2674 C C . SER A 1 354 ? -14.429 -4.734 -3.921 1.00 98.62 354 SER A C 1
ATOM 2676 O O . SER A 1 354 ? -15.383 -4.771 -4.696 1.00 98.62 354 SER A O 1
ATOM 2678 N N . LEU A 1 355 ? -13.541 -3.735 -3.862 1.00 98.50 355 LEU A N 1
ATOM 2679 C CA . LEU A 1 355 ? -13.560 -2.523 -4.672 1.00 98.50 355 LEU A CA 1
ATOM 2680 C C . LEU A 1 355 ? -12.130 -1.995 -4.860 1.00 98.50 355 LEU A C 1
ATOM 2682 O O . LEU A 1 355 ? -11.356 -1.940 -3.905 1.00 98.50 355 LEU A O 1
ATOM 2686 N N . VAL A 1 356 ? -11.808 -1.547 -6.067 1.00 98.56 356 VAL A N 1
ATOM 2687 C CA . VAL A 1 356 ? -10.562 -0.869 -6.430 1.00 98.56 356 VAL A CA 1
ATOM 2688 C C . VAL A 1 356 ? -10.904 0.545 -6.890 1.00 98.56 356 VAL A C 1
ATOM 2690 O O . VAL A 1 356 ? -11.672 0.728 -7.833 1.00 98.56 356 VAL A O 1
ATOM 2693 N N . THR A 1 357 ? -10.343 1.557 -6.234 1.00 97.31 357 THR A N 1
ATOM 2694 C CA . THR A 1 357 ? -10.642 2.972 -6.476 1.00 97.31 357 THR A CA 1
ATOM 2695 C C . THR A 1 357 ? -9.425 3.724 -7.010 1.00 97.31 357 THR A C 1
ATOM 2697 O O . THR A 1 357 ? -8.767 4.434 -6.247 1.00 97.31 357 THR A O 1
ATOM 2700 N N . PRO A 1 358 ? -9.061 3.559 -8.295 1.00 95.69 358 PRO A N 1
ATOM 2701 C CA . PRO A 1 358 ? -7.934 4.280 -8.868 1.00 95.69 358 PRO A CA 1
ATOM 2702 C C . PRO A 1 358 ? -8.237 5.793 -8.966 1.00 95.69 358 PRO A C 1
ATOM 2704 O O . PRO A 1 358 ? -9.367 6.146 -9.314 1.00 95.69 358 PRO A O 1
ATOM 2707 N N . PRO A 1 359 ? -7.252 6.686 -8.735 1.00 91.94 359 PRO A N 1
ATOM 2708 C CA . PRO A 1 359 ? -7.357 8.135 -8.923 1.00 91.94 359 PRO A CA 1
ATOM 2709 C C . PRO A 1 359 ? -7.501 8.595 -10.376 1.00 91.94 359 PRO A C 1
ATOM 2711 O O . PRO A 1 359 ? -8.047 9.670 -10.624 1.00 91.94 359 PRO A O 1
ATOM 2714 N N . SER A 1 360 ? -7.053 7.797 -11.352 1.00 91.50 360 SER A N 1
ATOM 2715 C CA . SER A 1 360 ? -7.142 8.126 -12.778 1.00 91.50 360 SER A CA 1
ATOM 2716 C C . SER A 1 360 ? -7.838 7.026 -13.578 1.00 91.50 360 SER A C 1
ATOM 2718 O O . SER A 1 360 ? -7.730 5.835 -13.270 1.00 91.50 360 SER A O 1
ATOM 2720 N N . ARG A 1 361 ? -8.538 7.426 -14.648 1.00 92.94 361 ARG A N 1
ATOM 2721 C CA . ARG A 1 361 ? -9.163 6.480 -15.589 1.00 92.94 361 ARG A CA 1
ATOM 2722 C C . ARG A 1 361 ? -8.124 5.598 -16.266 1.00 92.94 361 ARG A C 1
ATOM 2724 O O . ARG A 1 361 ? -8.351 4.402 -16.405 1.00 92.94 361 ARG A O 1
ATOM 2731 N N . PHE A 1 362 ? -6.994 6.185 -16.662 1.00 94.44 362 PHE A N 1
ATOM 2732 C CA . PHE A 1 362 ? -5.920 5.451 -17.321 1.00 94.44 362 PHE A CA 1
ATOM 2733 C C . PHE A 1 362 ? -5.398 4.322 -16.434 1.00 94.44 362 PHE A C 1
ATOM 2735 O O . PHE A 1 362 ? -5.367 3.182 -16.878 1.00 94.44 362 PHE A O 1
ATOM 2742 N N . MET A 1 363 ? -5.105 4.588 -15.159 1.00 95.31 363 MET A N 1
ATOM 2743 C CA . MET A 1 363 ? -4.629 3.536 -14.266 1.00 95.31 363 MET A CA 1
ATOM 2744 C C . MET A 1 363 ? -5.683 2.442 -14.028 1.00 95.31 363 MET A C 1
ATOM 2746 O O . MET A 1 363 ? -5.334 1.267 -13.953 1.00 95.31 363 MET A O 1
ATOM 2750 N N . GLY A 1 364 ? -6.972 2.797 -13.972 1.00 96.31 364 GLY A N 1
ATOM 2751 C CA . GLY A 1 364 ? -8.053 1.806 -13.975 1.00 96.31 364 GLY A CA 1
ATOM 2752 C C . GLY A 1 364 ? -8.001 0.889 -15.201 1.00 96.31 364 GLY A C 1
ATOM 2753 O O . GLY A 1 364 ? -8.001 -0.328 -15.048 1.00 96.31 364 GLY A O 1
ATOM 2754 N N . ARG A 1 365 ? -7.858 1.464 -16.402 1.00 96.62 365 ARG A N 1
ATOM 2755 C CA . ARG A 1 365 ? -7.727 0.704 -17.658 1.00 96.62 365 ARG A CA 1
ATOM 2756 C C . ARG A 1 365 ? -6.445 -0.128 -17.718 1.00 96.62 365 ARG A C 1
ATOM 2758 O O . ARG A 1 365 ? -6.470 -1.223 -18.263 1.00 96.62 365 ARG A O 1
ATOM 2765 N N . VAL A 1 366 ? -5.344 0.349 -17.132 1.00 95.81 366 VAL A N 1
ATOM 2766 C CA . VAL A 1 366 ? -4.106 -0.434 -16.987 1.00 95.81 366 VAL A CA 1
ATOM 2767 C C . VAL A 1 366 ? -4.383 -1.702 -16.181 1.00 95.81 366 VAL A C 1
ATOM 2769 O O . VAL A 1 366 ? -4.034 -2.793 -16.621 1.00 95.81 366 VAL A O 1
ATOM 2772 N N . TYR A 1 367 ? -5.062 -1.597 -15.038 1.00 96.81 367 TYR A N 1
ATOM 2773 C 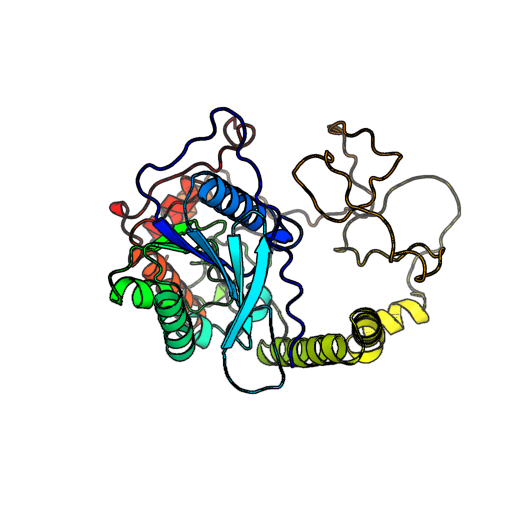CA . TYR A 1 367 ? -5.406 -2.774 -14.240 1.00 96.81 367 TYR A CA 1
ATOM 2774 C C . TYR A 1 367 ? -6.400 -3.703 -14.941 1.00 96.81 367 TYR A C 1
ATOM 2776 O O . TYR A 1 367 ? -6.222 -4.919 -14.896 1.00 96.81 367 TYR A O 1
ATOM 2784 N N . GLU A 1 368 ? -7.388 -3.151 -15.642 1.00 96.56 368 GLU A N 1
ATOM 2785 C CA . GLU A 1 368 ? -8.322 -3.923 -16.469 1.00 96.56 368 GLU A CA 1
ATOM 2786 C C . GLU A 1 368 ? -7.595 -4.705 -17.575 1.00 96.56 368 GLU A C 1
ATOM 2788 O O . GLU A 1 368 ? -7.783 -5.913 -17.706 1.00 96.56 368 GLU A O 1
ATOM 2793 N N . SER A 1 369 ? -6.671 -4.057 -18.296 1.00 94.44 369 SER A N 1
ATOM 2794 C CA . SER A 1 369 ? -5.827 -4.699 -19.319 1.00 94.44 369 SER A CA 1
ATOM 2795 C C . SER A 1 369 ? -4.923 -5.805 -18.753 1.00 94.44 369 SER A C 1
ATOM 2797 O O . SER A 1 369 ? -4.458 -6.680 -19.479 1.00 94.44 369 SER A O 1
ATOM 2799 N N . MET A 1 370 ? -4.708 -5.798 -17.434 1.00 92.12 370 MET A N 1
ATOM 2800 C CA . MET A 1 370 ? -3.961 -6.802 -16.677 1.00 92.12 370 MET A CA 1
ATOM 2801 C C . MET A 1 370 ? -4.881 -7.812 -15.971 1.00 92.12 370 MET A C 1
ATOM 2803 O O . MET A 1 370 ? -4.438 -8.521 -15.071 1.00 92.12 370 MET A O 1
ATOM 2807 N N . GLY A 1 371 ? -6.155 -7.901 -16.362 1.00 93.25 371 GLY A N 1
ATOM 2808 C CA . GLY A 1 371 ? -7.086 -8.935 -15.904 1.00 93.25 371 GLY A CA 1
ATOM 2809 C C . GLY A 1 371 ? -7.821 -8.630 -14.598 1.00 93.25 371 GLY A C 1
ATOM 2810 O O . GLY A 1 371 ? -8.466 -9.523 -14.050 1.00 93.25 371 GLY A O 1
ATOM 2811 N N . VAL A 1 372 ? -7.754 -7.398 -14.082 1.00 97.31 372 VAL A N 1
ATOM 2812 C CA . VAL A 1 372 ? -8.617 -6.983 -12.966 1.00 97.31 372 VAL A CA 1
ATOM 2813 C C . VAL A 1 372 ? -10.042 -6.778 -13.499 1.00 97.31 372 VAL A C 1
ATOM 2815 O O . VAL A 1 372 ? -10.214 -5.990 -14.427 1.00 97.31 372 VAL A O 1
ATOM 2818 N N . PRO A 1 373 ? -11.074 -7.438 -12.939 1.00 97.81 373 PRO A N 1
ATOM 2819 C CA . PRO A 1 373 ? -12.432 -7.326 -13.467 1.00 97.81 373 PRO A CA 1
ATOM 2820 C C . PRO A 1 373 ? -12.958 -5.888 -13.397 1.00 97.81 373 PRO A C 1
ATOM 2822 O O . PRO A 1 373 ? -12.851 -5.233 -12.355 1.00 97.81 373 PRO A O 1
ATOM 2825 N N . ALA A 1 374 ? -13.542 -5.397 -14.492 1.00 97.62 374 ALA A N 1
ATOM 2826 C CA . ALA A 1 374 ? -14.000 -4.014 -14.614 1.00 97.62 374 ALA A CA 1
ATOM 2827 C C . ALA A 1 374 ? -15.046 -3.644 -13.548 1.00 97.62 374 ALA A C 1
ATOM 2829 O O . ALA A 1 374 ? -15.036 -2.532 -13.025 1.00 97.62 374 ALA A O 1
ATOM 2830 N N . GLU A 1 375 ? -15.896 -4.591 -13.141 1.00 97.69 375 GLU A N 1
ATOM 2831 C CA . GLU A 1 375 ? -16.899 -4.406 -12.089 1.00 97.69 375 GLU A CA 1
ATOM 2832 C C . GLU A 1 375 ? -16.296 -4.181 -10.693 1.00 97.69 375 GLU A C 1
ATOM 2834 O O . GLU A 1 375 ? -16.985 -3.710 -9.786 1.00 97.69 375 GLU A O 1
ATOM 2839 N N . ARG A 1 376 ? -15.006 -4.495 -10.501 1.00 97.56 376 ARG A N 1
ATOM 2840 C CA . ARG A 1 376 ? -14.263 -4.173 -9.275 1.00 97.56 376 ARG A CA 1
ATOM 2841 C C . ARG A 1 376 ? -13.703 -2.761 -9.294 1.00 97.56 376 ARG A C 1
ATOM 2843 O O . ARG A 1 376 ? -13.336 -2.264 -8.234 1.00 97.56 376 ARG A O 1
ATOM 2850 N N . ILE A 1 377 ? -13.613 -2.115 -10.454 1.00 98.19 377 ILE A N 1
ATOM 2851 C CA . ILE A 1 377 ? -12.915 -0.843 -10.622 1.00 98.19 377 ILE A CA 1
ATOM 2852 C C . ILE A 1 377 ? -13.919 0.308 -10.627 1.00 98.19 377 ILE A C 1
ATOM 2854 O O . ILE A 1 377 ? -14.831 0.376 -11.446 1.00 98.19 377 ILE A O 1
ATOM 2858 N N . ARG A 1 378 ? -13.708 1.284 -9.743 1.00 97.19 378 ARG A N 1
ATOM 2859 C CA . ARG A 1 378 ? -14.465 2.537 -9.724 1.00 97.19 378 ARG A CA 1
ATOM 2860 C C . ARG A 1 378 ? -13.513 3.717 -9.675 1.00 97.19 378 ARG A C 1
ATOM 2862 O O . ARG A 1 378 ? -12.889 3.959 -8.652 1.00 97.19 378 ARG A O 1
ATOM 2869 N N . HIS A 1 379 ? -13.428 4.484 -10.759 1.00 93.69 379 HIS A N 1
ATOM 2870 C CA . HIS A 1 379 ? -12.644 5.724 -10.774 1.00 93.69 379 HIS A CA 1
ATOM 2871 C C . HIS A 1 379 ? -13.150 6.682 -9.683 1.00 93.69 379 HIS A C 1
ATOM 2873 O O . HIS A 1 379 ? -14.321 7.065 -9.686 1.00 93.69 379 HIS A O 1
ATOM 2879 N N . VAL A 1 380 ? -12.268 7.058 -8.755 1.00 89.25 380 VAL A N 1
ATOM 2880 C CA . VAL A 1 380 ? -12.538 8.047 -7.704 1.00 89.25 380 VAL A CA 1
ATOM 2881 C C . VAL A 1 380 ? -11.452 9.102 -7.782 1.00 89.25 380 VAL A C 1
ATOM 2883 O O . VAL A 1 380 ? -10.289 8.813 -7.536 1.00 89.25 380 VAL A O 1
ATOM 2886 N N . ARG A 1 381 ? -11.825 10.330 -8.136 1.00 82.44 381 ARG A N 1
ATOM 2887 C CA . ARG A 1 381 ? -10.887 11.456 -8.204 1.00 82.44 381 ARG A CA 1
ATOM 2888 C C . ARG A 1 381 ? -10.460 11.852 -6.790 1.00 82.44 381 ARG A C 1
ATOM 2890 O O . ARG A 1 381 ? -11.288 11.851 -5.885 1.00 82.44 381 ARG A O 1
ATOM 2897 N N . LEU A 1 382 ? -9.198 12.242 -6.608 1.00 69.62 382 LEU A N 1
ATOM 2898 C CA . LEU A 1 382 ? -8.665 12.663 -5.300 1.00 69.62 382 LEU A CA 1
ATOM 2899 C C . LEU A 1 382 ? -9.082 14.087 -4.891 1.00 69.62 382 LEU A C 1
ATOM 2901 O O . LEU A 1 382 ? -8.561 14.615 -3.914 1.00 69.62 382 LEU A O 1
ATOM 2905 N N . GLY A 1 383 ? -10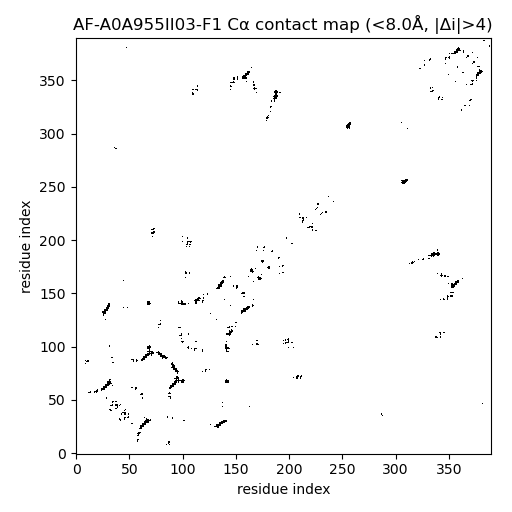.026 14.703 -5.612 1.00 55.47 383 GLY A N 1
ATOM 2906 C CA . GLY A 1 383 ? -10.612 15.986 -5.233 1.00 55.47 383 GLY A CA 1
ATOM 2907 C C . GLY A 1 383 ? -9.610 17.138 -5.233 1.00 55.47 383 GLY A C 1
ATOM 2908 O O . GLY A 1 383 ? -9.728 18.031 -4.401 1.00 55.47 383 GLY A O 1
ATOM 2909 N N . GLN A 1 384 ? -8.626 17.113 -6.136 1.00 50.78 384 GLN A N 1
ATOM 2910 C CA . GLN A 1 384 ? -7.727 18.236 -6.387 1.00 50.78 384 GLN A CA 1
ATOM 2911 C C . GLN A 1 384 ? -8.168 18.932 -7.680 1.00 50.78 384 GLN A C 1
ATOM 2913 O O . GLN A 1 384 ? -7.758 18.511 -8.763 1.00 50.78 384 GLN A O 1
ATOM 2918 N N . PRO A 1 385 ? -8.977 20.009 -7.588 1.00 40.84 385 PRO A N 1
ATOM 2919 C CA . PRO A 1 385 ? -9.649 20.595 -8.748 1.00 40.84 385 PRO A CA 1
ATOM 2920 C C . PRO A 1 385 ? -8.689 21.055 -9.851 1.00 40.84 385 PRO A C 1
ATOM 2922 O O . PRO A 1 385 ? -9.067 21.087 -11.015 1.00 40.84 385 PRO A O 1
ATOM 2925 N N . HIS A 1 386 ? -7.442 21.387 -9.502 1.00 42.38 386 HIS A N 1
ATOM 2926 C CA . HIS A 1 386 ? -6.411 21.825 -10.447 1.00 42.38 386 HIS A CA 1
ATOM 2927 C C . HIS A 1 386 ? -5.832 20.686 -11.304 1.00 42.38 386 HIS A C 1
ATOM 2929 O O . HIS A 1 386 ? -5.372 20.949 -12.408 1.00 42.38 386 HIS A O 1
ATOM 2935 N N . PHE A 1 387 ? -5.896 19.429 -10.851 1.00 38.12 387 PHE A N 1
ATOM 2936 C CA . PHE A 1 387 ? -5.609 18.261 -11.697 1.00 38.12 387 PHE A CA 1
ATOM 2937 C C . PHE A 1 387 ? -6.839 17.802 -12.493 1.00 38.12 387 PHE A C 1
ATOM 2939 O O . PHE A 1 387 ? -6.711 17.016 -13.425 1.00 38.12 387 PHE A O 1
ATOM 2946 N N . ASP A 1 388 ? -8.026 18.296 -12.134 1.00 40.56 388 ASP A N 1
ATOM 2947 C CA . ASP A 1 388 ? -9.300 17.951 -12.767 1.00 40.56 388 ASP A CA 1
ATOM 2948 C C . ASP A 1 388 ? -9.677 18.890 -13.936 1.00 40.56 388 ASP A C 1
ATOM 2950 O O . ASP A 1 388 ? -10.717 18.678 -14.565 1.00 40.56 388 ASP A O 1
ATOM 2954 N N . GLN A 1 389 ? -8.868 19.925 -14.209 1.00 36.66 389 GLN A N 1
ATOM 2955 C CA . GLN A 1 389 ? -9.114 20.968 -15.219 1.00 36.66 389 GLN A CA 1
ATOM 2956 C C . GLN A 1 389 ? -8.325 20.809 -16.529 1.00 36.66 389 GLN A C 1
ATOM 2958 O O . GLN A 1 389 ? -8.480 21.652 -17.412 1.00 36.66 389 GLN A O 1
ATOM 2963 N N . ILE A 1 390 ? -7.502 19.765 -16.666 1.00 35.25 390 ILE A N 1
ATOM 2964 C CA . ILE A 1 390 ? -6.669 19.539 -17.859 1.00 35.25 390 ILE A CA 1
ATOM 2965 C C . ILE A 1 390 ? -7.178 18.337 -18.648 1.00 35.25 390 ILE A C 1
ATOM 2967 O O . ILE A 1 390 ? -7.375 17.264 -18.026 1.00 35.25 390 ILE A O 1
#

Solvent-accessible surface area (backbone atoms only — not comparable to full-atom values): 22481 Å² total; per-residue (Å²): 133,86,84,80,81,80,70,76,74,75,75,71,80,64,61,90,89,56,68,68,58,95,69,65,47,33,38,34,34,34,26,41,47,55,52,87,50,21,48,83,32,63,34,71,53,25,37,54,52,32,53,51,47,32,51,42,22,56,19,57,27,51,30,34,34,41,22,21,18,72,43,41,55,83,66,81,70,70,47,77,40,86,70,50,75,51,61,62,25,46,31,30,36,31,28,45,46,92,27,28,36,63,37,62,46,26,62,76,37,42,69,48,31,30,45,38,71,71,59,37,56,55,49,52,50,48,40,58,77,64,60,45,56,34,38,41,36,55,41,58,40,16,40,32,28,46,39,42,45,57,44,39,74,73,72,33,50,31,37,33,36,52,76,59,40,46,51,66,22,67,81,26,75,50,48,43,66,84,44,32,79,49,72,70,46,67,22,22,58,58,54,65,72,36,64,87,60,70,55,33,69,56,56,51,51,49,44,18,53,46,45,49,41,24,70,75,65,34,64,70,53,28,55,49,46,46,46,62,68,75,35,49,68,62,39,47,57,68,73,65,54,72,87,84,61,79,82,85,74,90,76,84,84,81,60,84,40,78,62,94,68,79,77,74,79,78,88,82,78,75,96,78,71,90,81,79,77,82,85,78,92,78,82,80,88,81,76,88,91,68,83,76,59,89,85,62,84,85,68,88,76,89,78,78,73,82,27,84,47,43,69,66,79,83,61,56,86,73,66,94,58,50,66,59,58,42,61,68,47,85,62,66,74,45,64,74,43,62,56,14,49,28,23,51,31,22,30,50,22,56,48,50,31,64,32,31,35,23,56,41,65,65,60,43,48,52,43,38,57,44,70,21,55,65,94,34,53,45,78,40,70,85,80,51,69,80,74,70,73,116

Secondary structure (DSSP, 8-state):
-----------PPPPTT----SS--EEEEEESS-GGGGGGTTHHHHHHHHHHHHHHHHTT-EEEEEEEEEE--SS-S-EEEEEEEETTEEEEEEET-SS-SSGGGTTT-HHHHH--HHHHHHHHHHHHHTT-SEEEES--TTS-TTHHHHHHTTT--EEE--SSSTTT-TTSSSEETTTEE----GGGGGGTTTS-PPPHHHHHHHHHHHHHHHHHH-HHHHHHHIIIII-HHHHHHHHH--TTSPP-----------S----PPPS---TTSTT--PPPS---SS--S----TT--SS--S-PPPPTT-----PPP--TTHHHHHHT-S-TT--SSHHHHHHHHHHHHHHHSSEE--SSHHHHHHHHHTT--GGGB-----S-TTTS--

Mean predicted aligned error: 12.41 Å

pLDDT: mean 78.26, std 25.08, range [22.3, 98.94]

Radius of gyration: 23.03 Å; Cα contacts (8 Å, |Δi|>4): 608; chains: 1; bounding box: 65×53×67 Å

Foldseek 3Di:
DDDPPPPPPDADAQPPPQAADPDAAFEEEEEADDLVQQCVTVHPLSVLVNVVQLSSQNNPYQAEYEHAQQAEAPDDDWAKDFDDQDNNYTYIYIYPQPFHPPLLLCLQVLVVQLDDVRQLVRVLVVCVVSVHQEYEYSDCRRHHLCNLVSNVVVVHAYEYADAFLVLQQSVGHCAQLVFAHNLDCPQVPSSVPSDDHDHNVVVNVLNNVLVVCCVPVNNVVSVVCCQVPVCVVNVCCVPVVDPPDPDDDDDDDFFDDDDPDPPDPDDDDDPPPPPDDDDDDDPDDDHPDDPPPPPDPPDDDPDDDHTPNVPDDNGDDDDPCSLVSSLPDQCSQRHDDSSSSSSLSSLVSLLSHQAYEYQDPSVLSSSVSNPRDNVRYDHDHSPPVVVVPD

Nearest PDB structures (foldseek):
  9cm8-assembly1_A  TM=6.177E-01  e=8.292E-01  Paenibacillus alvei
  1v4v-assembly1_B  TM=2.976E-01  e=1.847E-02  Thermus thermophilus
  8h50-assembly2_C-2  TM=4.181E-01  e=1.771E-01  unclassified
  9cm8-assembly1_B-2  TM=5.640E-01  e=1.220E+00  Paenibacillus alvei
  6vlc-assembly1_B  TM=5.058E-01  e=1.698E+00  Neisseria meningitidis Z2491